Protein 2WP0 (pdb70)

Structure (mmCIF, N/CA/C/O backbone):
data_2WP0
#
_entry.id   2WP0
#
_cell.length_a   126.560
_cell.length_b   55.500
_cell.length_c   96.830
_cell.angle_alpha   90.00
_cell.angle_beta   97.55
_cell.angle_gamma   90.00
#
_symmetry.space_group_name_H-M   'C 1 2 1'
#
loop_
_entity.id
_entity.type
_entity.pdbx_description
1 polymer HOBA
2 polymer 'CHROMOSOMAL REPLICATION INITIATOR PROTEIN DNAA'
3 non-polymer 'CHLORIDE ION'
4 non-polymer GLYCEROL
5 non-polymer 'SODIUM ION'
6 non-polymer 'ACETATE ION'
7 water water
#
loop_
_atom_site.group_PDB
_atom_site.id
_atom_site.type_symbol
_atom_site.label_atom_id
_atom_site.label_alt_id
_atom_site.label_comp_id
_atom_site.label_asym_id
_atom_site.label_entity_id
_atom_site.label_seq_id
_atom_site.pdbx_PDB_ins_code
_atom_site.Cartn_x
_atom_site.Cartn_y
_atom_site.Cartn_z
_atom_site.occupancy
_atom_site.B_iso_or_equiv
_atom_site.auth_seq_id
_atom_site.auth_comp_id
_atom_site.auth_asym_id
_atom_site.auth_atom_id
_atom_site.pdbx_PDB_model_num
ATOM 1 N N . MET A 1 1 ? 29.171 -11.241 -26.735 1.00 111.45 1 MET A N 1
ATOM 2 C CA . MET A 1 1 ? 30.126 -11.316 -27.840 1.00 112.52 1 MET A CA 1
ATOM 3 C C . MET A 1 1 ? 31.423 -12.051 -27.491 1.00 111.82 1 MET A C 1
ATOM 4 O O . MET A 1 1 ? 32.443 -11.934 -28.181 1.00 160.33 1 MET A O 1
ATOM 9 N N . LYS A 1 2 ? 31.348 -12.785 -26.387 1.00 60.55 2 LYS A N 1
ATOM 10 C CA . LYS A 1 2 ? 32.291 -13.825 -26.014 1.00 59.34 2 LYS A CA 1
ATOM 11 C C . LYS A 1 2 ? 31.479 -15.097 -26.058 1.00 57.99 2 LYS A C 1
ATOM 12 O O . LYS A 1 2 ? 30.286 -15.068 -25.785 1.00 57.16 2 LYS A O 1
ATOM 18 N N . ASN A 1 3 ? 32.108 -16.213 -26.403 1.00 66.12 3 ASN A N 1
ATOM 19 C CA . ASN A 1 3 ? 31.378 -17.468 -26.526 1.00 65.22 3 ASN A CA 1
ATOM 20 C C . ASN A 1 3 ? 30.806 -17.906 -25.190 1.00 62.74 3 ASN A C 1
ATOM 21 O O . ASN A 1 3 ? 31.454 -17.800 -24.158 1.00 61.92 3 ASN A O 1
ATOM 26 N N . PHE A 1 4 ? 29.582 -18.402 -25.228 1.00 31.23 4 PHE A N 1
ATOM 27 C CA . PHE A 1 4 ? 28.892 -18.875 -24.044 1.00 29.31 4 PHE A CA 1
ATOM 28 C C . PHE A 1 4 ? 29.685 -19.971 -23.313 1.00 29.15 4 PHE A C 1
ATOM 29 O O . PHE A 1 4 ? 29.757 -19.984 -22.078 1.00 27.48 4 PHE A O 1
ATOM 37 N N . TYR A 1 5 ? 30.286 -20.885 -24.077 1.00 43.10 5 TYR A N 1
ATOM 38 C CA . TYR A 1 5 ? 30.951 -22.044 -23.495 1.00 43.87 5 TYR A CA 1
ATOM 39 C C . TYR A 1 5 ? 32.251 -21.697 -22.816 1.00 43.74 5 TYR A C 1
ATOM 40 O O . TYR A 1 5 ? 32.605 -22.271 -21.787 1.00 43.37 5 TYR A O 1
ATOM 49 N N . ASP A 1 6 ? 32.958 -20.740 -23.391 1.00 39.71 6 ASP A N 1
ATOM 50 C CA . ASP A 1 6 ? 34.099 -20.167 -22.719 1.00 39.55 6 ASP A CA 1
ATOM 51 C C . ASP A 1 6 ? 33.614 -19.283 -21.585 1.00 37.54 6 ASP A C 1
ATOM 52 O O . ASP A 1 6 ? 34.197 -19.283 -20.500 1.00 35.86 6 ASP A O 1
ATOM 57 N N . TRP A 1 7 ? 32.544 -18.529 -21.828 1.00 40.12 7 TRP A N 1
ATOM 58 C CA . TRP A 1 7 ? 31.988 -17.693 -20.768 1.00 38.08 7 TRP A CA 1
ATOM 59 C C . TRP A 1 7 ? 31.684 -18.520 -19.535 1.00 36.71 7 TRP A C 1
ATOM 60 O O . TRP A 1 7 ? 32.221 -18.257 -18.460 1.00 35.19 7 TRP A O 1
ATOM 71 N N . ILE A 1 8 ? 30.808 -19.510 -19.696 1.00 30.70 8 ILE A N 1
ATOM 72 C CA . ILE A 1 8 ? 30.348 -20.298 -18.568 1.00 29.66 8 ILE A CA 1
ATOM 73 C C . ILE A 1 8 ? 31.516 -20.878 -17.787 1.00 29.90 8 ILE A C 1
ATOM 74 O O . ILE A 1 8 ? 31.493 -20.860 -16.559 1.00 28.35 8 ILE A O 1
ATOM 79 N N . LYS A 1 9 ? 32.546 -21.355 -18.492 1.00 34.82 9 LYS A N 1
ATOM 80 C CA . LYS A 1 9 ? 33.786 -21.807 -17.849 1.00 34.80 9 LYS A CA 1
ATOM 81 C C . LYS A 1 9 ? 34.431 -20.772 -16.922 1.00 35.55 9 LYS A C 1
ATOM 82 O O . LYS A 1 9 ? 34.583 -21.018 -15.725 1.00 34.22 9 LYS A O 1
ATOM 88 N N . GLU A 1 10 ? 34.809 -19.618 -17.457 1.00 56.34 10 GLU A N 1
ATOM 89 C CA . GLU A 1 10 ? 35.355 -18.574 -16.599 1.00 55.21 10 GLU A CA 1
ATOM 90 C C . GLU A 1 10 ? 34.438 -18.366 -15.412 1.00 53.45 10 GLU A C 1
ATOM 91 O O . GLU A 1 10 ? 34.873 -18.421 -14.264 1.00 52.39 10 GLU A O 1
ATOM 97 N N . PHE A 1 11 ? 33.160 -18.131 -15.704 1.00 32.08 11 PHE A N 1
ATOM 98 C CA . PHE A 1 11 ? 32.183 -17.817 -14.670 1.00 30.48 11 PHE A CA 1
ATOM 99 C C . PHE A 1 11 ? 32.166 -18.846 -13.560 1.00 31.21 11 PHE A C 1
ATOM 100 O O . PHE A 1 11 ? 32.156 -18.504 -12.382 1.00 30.01 11 PHE A O 1
ATOM 108 N N . ILE A 1 12 ? 32.175 -20.114 -13.937 1.00 29.76 12 ILE A N 1
ATOM 109 C CA . ILE A 1 12 ? 32.140 -21.176 -12.943 1.00 29.47 12 ILE A CA 1
ATOM 110 C C . ILE A 1 12 ? 33.294 -21.082 -11.945 1.00 28.68 12 ILE A C 1
ATOM 111 O O . ILE A 1 12 ? 33.086 -21.307 -10.753 1.00 27.74 12 ILE A O 1
ATOM 116 N N . ARG A 1 13 ? 34.492 -20.726 -12.426 1.00 44.65 13 ARG A N 1
ATOM 117 C CA . ARG A 1 13 ? 35.678 -20.626 -11.565 1.00 44.07 13 ARG A CA 1
ATOM 118 C C . ARG A 1 13 ? 35.663 -19.452 -10.579 1.00 42.40 13 ARG A C 1
ATOM 119 O O . ARG A 1 13 ? 35.971 -19.625 -9.398 1.00 41.69 13 ARG A O 1
ATOM 127 N N . ASP A 1 14 ? 35.318 -18.261 -11.063 1.00 68.44 14 ASP A N 1
ATOM 128 C CA . ASP A 1 14 ? 35.239 -17.091 -10.195 1.00 67.51 14 ASP A CA 1
ATOM 129 C C . ASP A 1 14 ? 34.239 -17.397 -9.113 1.00 66.11 14 ASP A C 1
ATOM 130 O O . ASP A 1 14 ? 34.456 -17.082 -7.945 1.00 65.55 14 ASP A O 1
ATOM 135 N N . GLN A 1 15 ? 33.128 -18.010 -9.523 1.00 32.70 15 GLN A N 1
ATOM 136 C CA . GLN A 1 15 ? 32.014 -18.287 -8.625 1.00 31.26 15 GLN A CA 1
ATOM 137 C C . GLN A 1 15 ? 32.483 -19.084 -7.418 1.00 32.74 15 GLN A C 1
ATOM 138 O O . GLN A 1 15 ? 32.295 -18.669 -6.267 1.00 31.93 15 GLN A O 1
ATOM 144 N N . GLY A 1 16 ? 33.115 -20.222 -7.713 1.00 28.92 16 GLY A N 1
ATOM 145 C CA . GLY A 1 16 ? 33.595 -21.152 -6.709 1.00 28.71 16 GLY A CA 1
ATOM 146 C C . GLY A 1 16 ? 34.686 -20.536 -5.867 1.00 29.73 16 GLY A C 1
ATOM 147 O O . GLY A 1 16 ? 34.712 -20.695 -4.640 1.00 30.09 16 GLY A O 1
ATOM 148 N N . GLU A 1 17 ? 35.591 -19.822 -6.531 1.00 36.09 17 GLU A N 1
ATOM 149 C CA . GLU A 1 17 ? 36.658 -19.127 -5.847 1.00 35.74 17 GLU A CA 1
ATOM 150 C C . GLU A 1 17 ? 36.161 -18.108 -4.874 1.00 34.82 17 GLU A C 1
ATOM 151 O O . GLU A 1 17 ? 36.549 -18.132 -3.713 1.00 34.88 17 GLU A O 1
ATOM 157 N N . PHE A 1 18 ? 35.310 -17.202 -5.360 1.00 33.37 18 PHE A N 1
ATOM 158 C CA . PHE A 1 18 ? 34.704 -16.166 -4.532 1.00 31.69 18 PHE A CA 1
ATOM 159 C C . PHE A 1 18 ? 34.084 -16.782 -3.301 1.00 30.74 18 PHE A C 1
ATOM 160 O O . PHE A 1 18 ? 34.186 -16.247 -2.202 1.00 31.11 18 PHE A O 1
ATOM 168 N N . ILE A 1 19 ? 33.455 -17.928 -3.490 1.00 26.58 19 ILE A N 1
ATOM 169 C CA . ILE A 1 19 ? 32.866 -18.663 -2.379 1.00 25.75 19 ILE A CA 1
ATOM 170 C C . ILE A 1 19 ? 33.909 -19.108 -1.342 1.00 25.79 19 ILE A C 1
ATOM 171 O O . ILE A 1 19 ? 33.749 -18.871 -0.138 1.00 25.72 19 ILE A O 1
ATOM 176 N N . ALA A 1 20 ? 34.963 -19.767 -1.821 1.00 29.17 20 ALA A N 1
ATOM 177 C CA . ALA A 1 20 ? 36.043 -20.211 -0.959 1.00 29.38 20 ALA A CA 1
ATOM 178 C C . ALA A 1 20 ? 36.622 -18.992 -0.259 1.00 29.41 20 ALA A C 1
ATOM 179 O O . ALA A 1 20 ? 36.872 -18.985 0.953 1.00 29.55 20 ALA A O 1
ATOM 181 N N . GLN A 1 21 ? 36.822 -17.950 -1.049 1.00 24.94 21 GLN A N 1
ATOM 182 C CA . GLN A 1 21 ? 37.423 -16.743 -0.559 1.00 25.52 21 GLN A CA 1
ATOM 183 C C . GLN A 1 21 ? 36.679 -16.211 0.654 1.00 25.80 21 GLN A C 1
ATOM 184 O O . GLN A 1 21 ? 37.294 -15.799 1.640 1.00 26.33 21 GLN A O 1
ATOM 190 N N . GLN A 1 22 ? 35.350 -16.243 0.594 1.00 31.10 22 GLN A N 1
ATOM 191 C CA . GLN A 1 22 ? 34.529 -15.676 1.662 1.00 31.82 22 GLN A CA 1
ATOM 192 C C . GLN A 1 22 ? 34.184 -16.672 2.757 1.00 31.45 22 GLN A C 1
ATOM 193 O O . GLN A 1 22 ? 33.574 -16.320 3.763 1.00 31.85 22 GLN A O 1
ATOM 199 N N . SER A 1 23 ? 34.590 -17.915 2.555 1.00 34.67 23 SER A N 1
ATOM 200 C CA . SER A 1 23 ? 34.218 -18.993 3.449 1.00 34.77 23 SER A CA 1
ATOM 201 C C . SER A 1 23 ? 34.348 -18.643 4.928 1.00 35.66 23 SER A C 1
ATOM 202 O O . SER A 1 23 ? 33.579 -19.134 5.746 1.00 35.83 23 SER A O 1
ATOM 205 N N . GLY A 1 24 ? 35.308 -17.798 5.273 1.00 22.55 24 GLY A N 1
ATOM 206 C CA . GLY A 1 24 ? 35.651 -17.580 6.668 1.00 24.86 24 GLY A CA 1
ATOM 207 C C . GLY A 1 24 ? 34.785 -16.531 7.314 1.00 23.89 24 GLY A C 1
ATOM 208 O O . GLY A 1 24 ? 34.768 -16.362 8.538 1.00 24.94 24 GLY A O 1
ATOM 209 N N . TRP A 1 25 ? 34.046 -15.829 6.469 1.00 28.71 25 TRP A N 1
ATOM 210 C CA . TRP A 1 25 ? 33.324 -14.642 6.879 1.00 30.50 25 TRP A CA 1
ATOM 211 C C . TRP A 1 25 ? 32.811 -14.727 8.314 1.00 32.17 25 TRP A C 1
ATOM 212 O O . TRP A 1 25 ? 33.034 -13.825 9.121 1.00 34.35 25 TRP A O 1
ATOM 223 N N . LEU A 1 26 ? 32.120 -15.817 8.629 1.00 31.40 26 LEU A N 1
ATOM 224 C CA . LEU A 1 26 ? 31.401 -15.914 9.892 1.00 31.40 26 LEU A CA 1
ATOM 225 C C . LEU A 1 26 ? 32.326 -15.962 11.095 1.00 33.81 26 LEU A C 1
ATOM 226 O O . LEU A 1 26 ? 32.067 -15.331 12.124 1.00 35.62 26 LEU A O 1
ATOM 231 N N . GLU A 1 27 ? 33.398 -16.728 10.962 1.00 73.76 27 GLU A N 1
ATOM 232 C CA . GLU A 1 27 ? 34.380 -16.834 12.020 1.00 76.13 27 GLU A CA 1
ATOM 233 C C . GLU A 1 27 ? 35.135 -15.541 12.063 1.00 78.68 27 GLU A C 1
ATOM 234 O O . GLU A 1 27 ? 35.574 -15.096 13.119 1.00 80.85 27 GLU A O 1
ATOM 240 N N . LEU A 1 28 ? 35.280 -14.935 10.894 1.00 64.85 28 LEU A N 1
ATOM 241 C CA . LEU A 1 28 ? 35.979 -13.667 10.797 1.00 68.10 28 LEU A CA 1
ATOM 242 C C . LEU A 1 28 ? 35.014 -12.530 11.142 1.00 70.45 28 LEU A C 1
ATOM 243 O O . LEU A 1 28 ? 34.896 -11.546 10.403 1.00 71.79 28 LEU A O 1
ATOM 248 N N . GLU A 1 29 ? 34.319 -12.675 12.266 1.00 63.67 29 GLU A N 1
ATOM 249 C CA . GLU A 1 29 ? 33.484 -11.595 12.769 1.00 66.28 29 GLU A CA 1
ATOM 250 C C . GLU A 1 29 ? 32.692 -12.015 13.989 1.00 67.77 29 GLU A C 1
ATOM 251 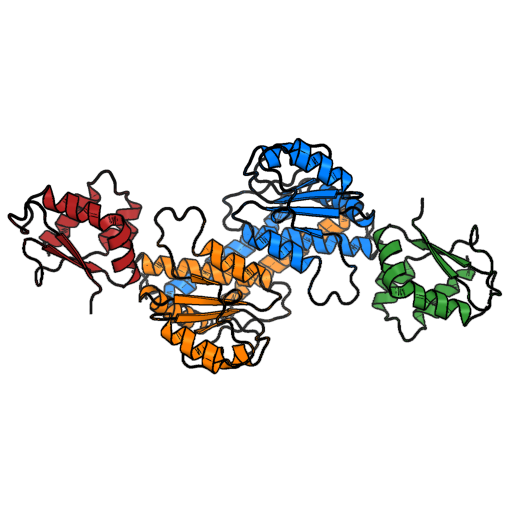O O . GLU A 1 29 ? 31.989 -11.197 14.587 1.00 68.09 29 GLU A O 1
ATOM 257 N N . ARG A 1 30 ? 32.816 -13.295 14.343 1.00 128.72 30 ARG A N 1
ATOM 258 C CA . ARG A 1 30 ? 32.090 -13.902 15.467 1.00 128.56 30 ARG A CA 1
ATOM 259 C C . ARG A 1 30 ? 31.551 -12.907 16.504 1.00 129.57 30 ARG A C 1
ATOM 260 O O . ARG A 1 30 ? 32.076 -12.810 17.621 1.00 130.51 30 ARG A O 1
ATOM 268 N N . SER A 1 31 ? 30.509 -12.170 16.114 1.00 87.09 31 SER A N 1
ATOM 269 C CA . SER A 1 31 ? 29.853 -11.212 16.989 1.00 88.81 31 SER A CA 1
ATOM 270 C C . SER A 1 31 ? 29.181 -11.959 18.127 1.00 87.58 31 SER A C 1
ATOM 271 O O . SER A 1 31 ? 29.522 -13.110 18.400 1.00 85.96 31 SER A O 1
ATOM 274 N N . SER A 1 32 ? 28.208 -11.322 18.776 1.00 66.65 32 SER A N 1
ATOM 275 C CA . SER A 1 32 ? 27.480 -11.983 19.856 1.00 65.06 32 SER A CA 1
ATOM 276 C C . SER A 1 32 ? 26.538 -13.047 19.302 1.00 61.36 32 SER A C 1
ATOM 277 O O . SER A 1 32 ? 25.598 -13.478 19.979 1.00 60.67 32 SER A O 1
ATOM 280 N N . TYR A 1 33 ? 26.799 -13.485 18.075 1.00 61.85 33 TYR A N 1
ATOM 281 C CA . TYR A 1 33 ? 25.936 -14.470 17.460 1.00 58.60 33 TYR A CA 1
ATOM 282 C C . TYR A 1 33 ? 25.802 -15.685 18.366 1.00 57.33 33 TYR A C 1
ATOM 283 O O . TYR A 1 33 ? 24.767 -16.344 18.355 1.00 55.85 33 TYR A O 1
ATOM 292 N N . ALA A 1 34 ? 26.821 -15.967 19.175 1.00 37.57 34 ALA A N 1
ATOM 293 C CA . ALA A 1 34 ? 26.815 -17.206 19.951 1.00 36.30 34 ALA A CA 1
ATOM 294 C C . ALA A 1 34 ? 25.788 -17.165 21.071 1.00 36.35 34 ALA A C 1
ATOM 295 O O . ALA A 1 34 ? 25.062 -18.153 21.310 1.00 34.67 34 ALA A O 1
ATOM 297 N N . LYS A 1 35 ? 25.729 -16.022 21.751 1.00 45.20 35 LYS A N 1
ATOM 298 C CA . LYS A 1 35 ? 24.838 -15.863 22.890 1.00 44.85 35 LYS A CA 1
ATOM 299 C C . LYS A 1 35 ? 23.370 -15.872 22.468 1.00 42.16 35 LYS A C 1
ATOM 300 O O . LYS A 1 35 ? 22.517 -16.383 23.189 1.00 40.70 35 LYS A O 1
ATOM 306 N N . LEU A 1 36 ? 23.081 -15.308 21.297 1.00 62.04 36 LEU A N 1
ATOM 307 C CA . LEU A 1 36 ? 21.725 -15.337 20.756 1.00 58.42 36 LEU A CA 1
ATOM 308 C C . LEU A 1 36 ? 21.264 -16.768 20.602 1.00 55.81 36 LEU A C 1
ATOM 309 O O . LEU A 1 36 ? 20.192 -17.148 21.063 1.00 54.40 36 LEU A O 1
ATOM 314 N N . ILE A 1 37 ? 22.084 -17.548 19.913 1.00 34.80 37 ILE A N 1
ATOM 315 C CA . ILE A 1 37 ? 21.867 -18.977 19.752 1.00 32.57 37 ILE A CA 1
ATOM 316 C C . ILE A 1 37 ? 21.714 -19.632 21.115 1.00 32.69 37 ILE A C 1
ATOM 317 O O . ILE A 1 37 ? 20.767 -20.369 21.356 1.00 30.82 37 ILE A O 1
ATOM 322 N N . ALA A 1 38 ? 22.648 -19.349 22.008 1.00 39.58 38 ALA A N 1
ATOM 323 C CA . ALA A 1 38 ? 22.528 -19.818 23.371 1.00 40.00 38 ALA A CA 1
ATOM 324 C C . ALA A 1 38 ? 21.122 -19.559 23.901 1.00 38.23 38 ALA A C 1
ATOM 325 O O . ALA A 1 38 ? 20.388 -20.495 24.219 1.00 36.96 38 ALA A O 1
ATOM 327 N N . GLN A 1 39 ? 20.740 -18.292 23.997 1.00 51.48 39 GLN A N 1
ATOM 328 C CA . GLN A 1 39 ? 19.440 -17.948 24.565 1.00 50.35 39 GLN A CA 1
ATOM 329 C C . GLN A 1 39 ? 18.281 -18.588 23.815 1.00 47.34 39 GLN A C 1
ATOM 330 O O . GLN A 1 39 ? 17.393 -19.154 24.426 1.00 46.40 39 GLN A O 1
ATOM 336 N N . THR A 1 40 ? 18.290 -18.487 22.494 1.00 33.07 40 THR A N 1
ATOM 337 C CA . THR A 1 40 ? 17.266 -19.123 21.676 1.00 30.55 40 THR A CA 1
ATOM 338 C C . THR A 1 40 ? 17.194 -20.615 21.975 1.00 30.46 40 THR A C 1
ATOM 339 O O . THR A 1 40 ? 16.113 -21.214 22.090 1.00 29.29 40 THR A O 1
ATOM 343 N N . ILE A 1 41 ? 18.359 -21.235 22.066 1.00 38.11 41 ILE A N 1
ATOM 344 C CA . ILE A 1 41 ? 18.392 -22.648 22.366 1.00 37.99 41 ILE A CA 1
ATOM 345 C C . ILE A 1 41 ? 17.731 -22.886 23.729 1.00 38.43 41 ILE A C 1
ATOM 346 O O . ILE A 1 41 ? 16.783 -23.678 23.830 1.00 37.32 41 ILE A O 1
ATOM 351 N N . SER A 1 42 ? 18.212 -22.189 24.761 1.00 36.45 42 SER A N 1
ATOM 352 C CA . SER A 1 42 ? 17.584 -22.283 26.075 1.00 36.90 42 SER A CA 1
ATOM 353 C C . SER A 1 42 ? 16.081 -22.116 25.961 1.00 35.14 42 SER A C 1
ATOM 354 O O . SER A 1 42 ? 15.326 -22.890 26.539 1.00 34.78 42 SER A O 1
ATOM 357 N N . HIS A 1 43 ? 15.659 -21.093 25.219 1.00 36.14 43 HIS A N 1
ATOM 358 C CA . HIS A 1 43 ? 14.254 -20.811 24.999 1.00 35.70 43 HIS A CA 1
ATOM 359 C C . HIS A 1 43 ? 13.557 -22.067 24.560 1.00 34.67 43 HIS A C 1
ATOM 360 O O . HIS A 1 43 ? 12.677 -22.560 25.239 1.00 34.53 43 HIS A O 1
ATOM 367 N N . VAL A 1 44 ? 13.955 -22.572 23.403 1.00 38.03 44 VAL A N 1
ATOM 368 C CA . VAL A 1 44 ? 13.407 -23.803 22.842 1.00 37.44 44 VAL A CA 1
ATOM 369 C C . VAL A 1 44 ? 13.446 -25.030 23.768 1.00 38.42 44 VAL A C 1
ATOM 370 O O . VAL A 1 44 ? 12.460 -25.761 23.861 1.00 38.02 44 VAL A O 1
ATOM 374 N N . LEU A 1 45 ? 14.582 -25.271 24.427 1.00 41.34 45 LEU A N 1
ATOM 375 C CA . LEU A 1 45 ? 14.722 -26.416 25.333 1.00 42.65 45 LEU A CA 1
ATOM 376 C C . LEU A 1 45 ? 13.835 -26.264 26.564 1.00 42.77 45 LEU A C 1
ATOM 377 O O . LEU A 1 45 ? 13.600 -27.220 27.293 1.00 43.86 45 LEU A O 1
ATOM 382 N N . ASN A 1 46 ? 13.337 -25.059 26.793 1.00 47.87 46 ASN A N 1
ATOM 383 C CA . ASN A 1 46 ? 12.428 -24.827 27.906 1.00 48.01 46 ASN A CA 1
ATOM 384 C C . ASN A 1 46 ? 10.979 -24.996 27.484 1.00 46.48 46 ASN A C 1
ATOM 385 O O . ASN A 1 46 ? 10.065 -24.772 28.271 1.00 46.50 46 ASN A O 1
ATOM 390 N N . GLY A 1 47 ? 10.788 -25.381 26.228 1.00 44.12 47 GLY A N 1
ATOM 391 C CA . GLY A 1 47 ? 9.475 -25.668 25.701 1.00 42.88 47 GLY A CA 1
ATOM 392 C C . GLY A 1 47 ? 8.862 -24.533 24.909 1.00 41.69 47 GLY A C 1
ATOM 393 O O . GLY A 1 47 ? 7.839 -24.727 24.240 1.00 40.82 47 GLY A O 1
ATOM 394 N N . GLY A 1 48 ? 9.467 -23.349 24.991 1.00 26.56 48 GLY A N 1
ATOM 395 C CA . GLY A 1 48 ? 8.979 -22.194 24.251 1.00 25.25 48 GLY A CA 1
ATOM 396 C C . GLY A 1 48 ? 8.783 -22.494 22.773 1.00 25.82 48 GLY A C 1
ATOM 397 O O . GLY A 1 48 ? 9.203 -23.548 22.285 1.00 25.04 48 GLY A O 1
ATOM 398 N N . SER A 1 49 ? 8.136 -21.586 22.052 1.00 31.74 49 SER A N 1
ATOM 399 C CA . SER A 1 49 ? 7.837 -21.812 20.636 1.00 29.93 49 SER A CA 1
ATOM 400 C C . SER A 1 49 ? 8.519 -20.775 19.745 1.00 28.85 49 SER A C 1
ATOM 401 O O . SER A 1 49 ? 8.975 -19.730 20.214 1.00 29.44 49 SER A O 1
ATOM 404 N N . LEU A 1 50 ? 8.574 -21.066 18.452 1.00 28.77 50 LEU A N 1
ATOM 405 C CA . LEU A 1 50 ? 9.304 -20.221 17.518 1.00 28.04 50 LEU A CA 1
ATOM 406 C C . LEU A 1 50 ? 8.408 -19.783 16.377 1.00 27.53 50 LEU A C 1
ATOM 407 O O . LEU A 1 50 ? 8.097 -20.581 15.473 1.00 27.39 50 LEU A O 1
ATOM 412 N N . LEU A 1 51 ? 7.999 -18.512 16.435 1.00 24.52 51 LEU A N 1
ATOM 413 C CA . LEU A 1 51 ? 7.120 -17.917 15.437 1.00 24.68 51 LEU A CA 1
ATOM 414 C C . LEU A 1 51 ? 8.007 -17.279 14.393 1.00 25.53 51 LEU A C 1
ATOM 415 O O . LEU A 1 51 ? 8.598 -16.227 14.634 1.00 25.41 51 LEU A O 1
ATOM 420 N N . VAL A 1 52 ? 8.105 -17.933 13.239 1.00 26.94 52 VAL A N 1
ATOM 421 C CA . VAL A 1 52 ? 9.028 -17.528 12.190 1.00 26.58 52 VAL A CA 1
ATOM 422 C C . VAL A 1 52 ? 8.393 -16.608 11.146 1.00 27.60 52 VAL A C 1
ATOM 423 O O . VAL A 1 52 ? 7.351 -16.921 10.562 1.00 28.96 52 VAL A O 1
ATOM 427 N N . SER A 1 53 ? 9.026 -15.470 10.914 1.00 24.15 53 SER A N 1
ATOM 428 C CA . SER A 1 53 ? 8.576 -14.582 9.858 1.00 25.27 53 SER A CA 1
ATOM 429 C C . SER A 1 53 ? 9.765 -14.185 8.966 1.00 25.06 53 SER A C 1
ATOM 430 O O . SER A 1 53 ? 10.926 -14.313 9.369 1.00 24.72 53 SER A O 1
ATOM 433 N N . ALA A 1 54 ? 9.470 -13.700 7.761 1.00 30.47 54 ALA A N 1
ATOM 434 C CA . ALA A 1 54 ? 10.507 -13.326 6.790 1.00 30.53 54 ALA A CA 1
ATOM 435 C C . ALA A 1 54 ? 10.052 -12.223 5.818 1.00 32.14 54 ALA A C 1
ATOM 436 O O . ALA A 1 54 ? 8.884 -12.150 5.435 1.00 34.07 54 ALA A O 1
ATOM 438 N N . ASP A 1 55 ? 10.976 -11.369 5.409 1.00 23.43 55 ASP A N 1
ATOM 439 C CA . ASP A 1 55 ? 10.616 -10.386 4.419 1.00 22.62 55 ASP A CA 1
ATOM 440 C C . ASP A 1 55 ? 10.268 -11.096 3.112 1.00 24.73 55 ASP A C 1
ATOM 441 O O . ASP A 1 55 ? 10.633 -12.246 2.905 1.00 24.19 55 ASP A O 1
ATOM 446 N N . SER A 1 56 ? 9.551 -10.399 2.242 1.00 33.80 56 SER A N 1
ATOM 447 C CA . SER A 1 56 ? 9.023 -10.995 1.019 1.00 37.05 56 SER A CA 1
ATOM 448 C C . SER A 1 56 ? 10.084 -11.491 0.022 1.00 37.30 56 SER A C 1
ATOM 449 O O . SER A 1 56 ? 9.746 -12.096 -1.000 1.00 39.41 56 SER A O 1
ATOM 452 N N . SER A 1 57 ? 11.360 -11.242 0.313 1.00 26.13 57 SER A N 1
ATOM 453 C CA . SER A 1 57 ? 12.438 -11.736 -0.549 1.00 26.31 57 SER A CA 1
ATOM 454 C C . SER A 1 57 ? 12.970 -13.049 -0.010 1.00 24.42 57 SER A C 1
ATOM 455 O O . SER A 1 57 ? 13.618 -13.810 -0.713 1.00 24.84 57 SER A O 1
ATOM 458 N N . ARG A 1 58 ? 12.633 -13.323 1.238 1.00 30.43 58 ARG A N 1
ATOM 459 C CA . ARG A 1 58 ? 13.093 -14.508 1.922 1.00 28.92 58 ARG A CA 1
ATOM 460 C C . ARG A 1 58 ? 11.959 -15.494 2.312 1.00 29.36 58 ARG A C 1
ATOM 461 O O . ARG A 1 58 ? 11.964 -16.021 3.417 1.00 27.54 58 ARG A O 1
ATOM 469 N N . HIS A 1 59 ? 10.989 -15.751 1.433 1.00 39.94 59 HIS A N 1
ATOM 470 C CA . HIS A 1 59 ? 9.961 -16.754 1.774 1.00 40.42 59 HIS A CA 1
ATOM 471 C C . HIS A 1 59 ? 10.581 -18.131 1.739 1.00 39.66 59 HIS A C 1
ATOM 472 O O . HIS A 1 59 ? 10.353 -18.976 2.622 1.00 38.66 59 HIS A O 1
ATOM 479 N N . TRP A 1 60 ? 11.357 -18.328 0.680 1.00 36.69 60 TRP A N 1
ATOM 480 C CA . TRP A 1 60 ? 12.129 -19.531 0.461 1.00 36.08 60 TRP A CA 1
ATOM 481 C C . TRP A 1 60 ? 12.931 -19.947 1.700 1.00 33.86 60 TRP A C 1
ATOM 482 O O . TRP A 1 60 ? 13.148 -21.136 1.948 1.00 33.35 60 TRP A O 1
ATOM 493 N N . PHE A 1 61 ? 13.359 -18.965 2.486 1.00 22.54 61 PHE A N 1
ATOM 494 C CA . PHE A 1 61 ? 14.142 -19.238 3.691 1.00 20.59 61 PHE A CA 1
ATOM 495 C C . PHE A 1 61 ? 13.282 -19.584 4.912 1.00 19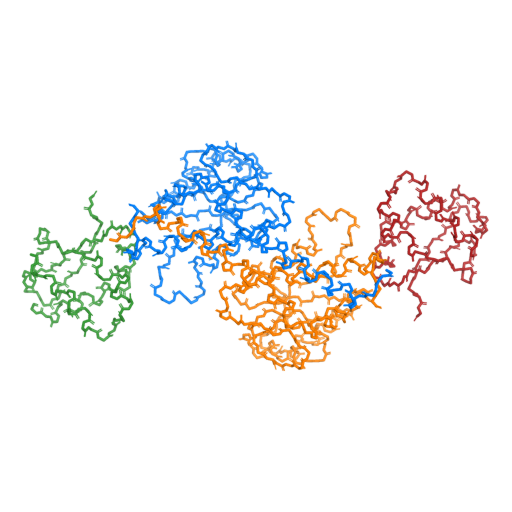.91 61 PHE A C 1
ATOM 496 O O . PHE A 1 61 ? 13.634 -20.434 5.725 1.00 19.26 61 PHE A O 1
ATOM 504 N N . LEU A 1 62 ? 12.145 -18.917 5.037 1.00 32.47 62 LEU A N 1
ATOM 505 C CA . LEU A 1 62 ? 11.129 -19.329 5.992 1.00 32.51 62 LEU A CA 1
ATOM 506 C C . LEU A 1 62 ? 10.757 -20.797 5.715 1.00 33.26 62 LEU A C 1
ATOM 507 O O . LEU A 1 62 ? 10.781 -21.638 6.614 1.00 32.12 62 LEU A O 1
ATOM 512 N N . ASN A 1 63 ? 10.434 -21.098 4.458 1.00 33.02 63 ASN A N 1
ATOM 513 C CA . ASN A 1 63 ? 10.153 -22.470 4.036 1.00 34.09 63 ASN A CA 1
ATOM 514 C C . ASN A 1 63 ? 11.255 -23.420 4.477 1.00 32.09 63 ASN A C 1
ATOM 515 O O . ASN A 1 63 ? 10.984 -24.434 5.141 1.00 31.70 63 ASN A O 1
ATOM 520 N N . TYR A 1 64 ? 12.490 -23.067 4.117 1.00 25.32 64 TYR A N 1
ATOM 521 C CA . TYR A 1 64 ? 13.689 -23.804 4.511 1.00 24.00 64 TYR A CA 1
ATOM 522 C C . TYR A 1 64 ? 13.779 -24.033 6.013 1.00 22.62 64 TYR A C 1
ATOM 523 O O . TYR A 1 64 ? 14.142 -25.120 6.483 1.00 22.16 64 TYR A O 1
ATOM 532 N N . ILE A 1 65 ? 13.477 -22.996 6.777 1.00 22.46 65 ILE A N 1
ATOM 533 C CA . ILE A 1 65 ? 13.559 -23.133 8.215 1.00 21.50 65 ILE A CA 1
ATOM 534 C C . ILE A 1 65 ? 12.546 -24.179 8.645 1.00 21.48 65 ILE A C 1
ATOM 535 O O . ILE A 1 65 ? 12.878 -25.130 9.342 1.00 21.10 65 ILE A O 1
ATOM 540 N N . LEU A 1 66 ? 11.317 -24.031 8.177 1.00 29.93 66 LEU A N 1
ATOM 541 C CA . LEU A 1 66 ? 10.237 -24.899 8.612 1.00 30.53 66 LEU A CA 1
ATOM 542 C C . LEU A 1 66 ? 10.472 -26.389 8.296 1.00 30.80 66 LEU A C 1
ATOM 543 O O . LEU A 1 66 ? 10.220 -27.270 9.130 1.00 30.55 66 LEU A O 1
ATOM 548 N N . SER A 1 67 ? 10.951 -26.675 7.092 1.00 27.84 67 SER A N 1
ATOM 549 C CA . SER A 1 67 ? 11.135 -28.059 6.689 1.00 28.15 67 SER A CA 1
ATOM 550 C C . SER A 1 67 ? 12.437 -28.651 7.222 1.00 27.05 67 SER A C 1
ATOM 551 O O . SER A 1 67 ? 12.577 -29.861 7.309 1.00 27.31 67 SER A O 1
ATOM 554 N N . ASN A 1 68 ? 13.406 -27.821 7.585 1.00 35.73 68 ASN A N 1
ATOM 555 C CA . ASN A 1 68 ? 14.645 -28.375 8.130 1.00 35.59 68 ASN A CA 1
ATOM 556 C C . ASN A 1 68 ? 14.600 -28.637 9.632 1.00 35.15 68 ASN A C 1
ATOM 557 O O . ASN A 1 68 ? 15.219 -29.594 10.112 1.00 35.84 68 ASN A O 1
ATOM 562 N N . LEU A 1 69 ? 13.863 -27.806 10.369 1.00 38.71 69 LEU A N 1
ATOM 563 C CA . LEU A 1 69 ? 13.630 -28.066 11.783 1.00 38.61 69 LEU A CA 1
ATOM 564 C C . LEU A 1 69 ? 12.719 -29.283 11.966 1.00 38.59 69 LEU A C 1
ATOM 565 O O . LEU A 1 69 ? 12.969 -30.116 12.834 1.00 39.25 69 LEU A O 1
ATOM 570 N N . ASN A 1 70 ? 11.667 -29.390 11.151 1.00 22.43 70 ASN A N 1
ATOM 571 C CA . ASN A 1 70 ? 10.756 -30.535 11.207 1.00 22.37 70 ASN A CA 1
ATOM 572 C C . ASN A 1 70 ? 10.627 -31.199 9.826 1.00 23.11 70 ASN A C 1
ATOM 573 O O . ASN A 1 70 ? 9.674 -30.946 9.080 1.00 24.16 70 ASN A O 1
ATOM 578 N N . PRO A 1 71 ? 11.601 -32.049 9.474 1.00 21.16 71 PRO A N 1
ATOM 579 C CA . PRO A 1 71 ? 11.689 -32.725 8.180 1.00 24.89 71 PRO A CA 1
ATOM 580 C C . PRO A 1 71 ? 10.583 -33.776 8.014 1.00 22.59 71 PRO A C 1
ATOM 581 O O . PRO A 1 71 ? 10.022 -34.244 9.020 1.00 22.37 71 PRO A O 1
ATOM 585 N N . LYS A 1 72 ? 10.260 -34.133 6.768 1.00 39.03 72 LYS A N 1
ATOM 586 C CA . LYS A 1 72 ? 9.150 -35.051 6.554 1.00 41.04 72 LYS A CA 1
ATOM 587 C C . LYS A 1 72 ? 9.325 -36.298 7.410 1.00 40.40 72 LYS A C 1
ATOM 588 O O . LYS A 1 72 ? 8.426 -36.673 8.153 1.00 40.97 72 LYS A O 1
ATOM 594 N N . ASP A 1 73 ? 10.499 -36.918 7.309 1.00 68.49 73 ASP A N 1
ATOM 595 C CA . ASP A 1 73 ? 10.836 -38.082 8.122 1.00 67.91 73 ASP A CA 1
ATOM 596 C C . ASP A 1 73 ? 11.598 -37.620 9.358 1.00 66.31 73 ASP A C 1
ATOM 597 O O . ASP A 1 73 ? 12.816 -37.471 9.330 1.00 66.05 73 ASP A O 1
ATOM 602 N N . LEU A 1 74 ? 10.870 -37.373 10.438 1.00 35.70 74 LEU A N 1
ATOM 603 C CA . LEU A 1 74 ? 11.489 -36.964 11.692 1.00 34.76 74 LEU A CA 1
ATOM 604 C C . LEU A 1 74 ? 12.541 -37.938 12.220 1.00 35.16 74 LEU A C 1
ATOM 605 O O . LEU A 1 74 ? 13.424 -37.528 12.974 1.00 35.39 74 LEU A O 1
ATOM 610 N N . LYS A 1 75 ? 12.436 -39.217 11.857 1.00 33.84 75 LYS A N 1
ATOM 611 C CA . LYS A 1 75 ? 13.262 -40.257 12.478 1.00 34.68 75 LYS A CA 1
ATOM 612 C C . LYS A 1 75 ? 13.048 -40.270 13.995 1.00 34.94 75 LYS A C 1
ATOM 613 O O . LYS A 1 75 ? 11.946 -40.563 14.440 1.00 34.84 75 LYS A O 1
ATOM 619 N N . GLU A 1 76 ? 14.067 -39.955 14.790 1.00 45.17 76 GLU A N 1
ATOM 620 C CA . GLU A 1 76 ? 13.880 -39.997 16.238 1.00 46.18 76 GLU A CA 1
ATOM 621 C C . GLU A 1 76 ? 13.960 -38.631 16.869 1.00 45.84 76 GLU A C 1
ATOM 622 O O . GLU A 1 76 ? 13.916 -38.515 18.092 1.00 47.11 76 GLU A O 1
ATOM 628 N N . ARG A 1 77 ? 14.079 -37.610 16.019 1.00 37.40 77 ARG A N 1
ATOM 629 C CA . ARG A 1 77 ? 14.041 -36.204 16.425 1.00 36.86 77 ARG A CA 1
ATOM 630 C C . ARG A 1 77 ? 12.763 -35.820 17.162 1.00 36.19 77 ARG A C 1
ATOM 631 O O . ARG A 1 77 ? 11.728 -36.464 17.014 1.00 35.80 77 ARG A O 1
ATOM 639 N N . PRO A 1 78 ? 12.828 -34.734 17.939 1.00 24.97 78 PRO A N 1
ATOM 640 C CA . PRO A 1 78 ? 11.611 -34.176 18.529 1.00 24.29 78 PRO A CA 1
ATOM 641 C C . PRO A 1 78 ? 10.724 -33.656 17.420 1.00 22.49 78 PRO A C 1
ATOM 642 O O . PRO A 1 78 ? 11.189 -33.475 16.298 1.00 21.57 78 PRO A O 1
ATOM 646 N N . LEU A 1 79 ? 9.461 -33.403 17.726 1.00 24.92 79 LEU A N 1
ATOM 647 C CA . LEU A 1 79 ? 8.689 -32.489 16.899 1.00 24.05 79 LEU A CA 1
ATOM 648 C C . LEU A 1 79 ? 8.917 -31.107 17.501 1.00 23.99 79 LEU A C 1
ATOM 649 O O . LEU A 1 79 ? 8.545 -30.848 18.638 1.00 24.91 79 LEU A O 1
ATOM 654 N N . LEU A 1 80 ? 9.599 -30.240 16.769 1.00 20.59 80 LEU A N 1
ATOM 655 C CA . LEU A 1 80 ? 9.994 -28.952 17.348 1.00 20.81 80 LEU A CA 1
ATOM 656 C C . LEU A 1 80 ? 8.882 -27.916 17.215 1.00 20.63 80 LEU A C 1
ATOM 657 O O . LEU A 1 80 ? 8.213 -27.856 16.190 1.00 20.52 80 LEU A O 1
ATOM 662 N N . SER A 1 81 ? 8.668 -27.112 18.248 1.00 28.14 81 SER A N 1
ATOM 663 C CA . SER A 1 81 ? 7.535 -26.172 18.249 1.00 28.60 81 SER A CA 1
ATOM 664 C C . SER A 1 81 ? 7.799 -24.956 17.350 1.00 27.79 81 SER A C 1
ATOM 665 O O . SER A 1 81 ? 8.211 -23.900 17.817 1.00 28.00 81 SER A O 1
ATOM 668 N N . VAL A 1 82 ? 7.557 -25.111 16.052 1.00 26.21 82 VAL A N 1
ATOM 669 C CA . VAL A 1 82 ? 7.919 -24.081 15.081 1.00 25.66 82 VAL A CA 1
ATOM 670 C C . VAL A 1 82 ? 6.654 -23.610 14.340 1.00 26.66 82 VAL A C 1
ATOM 671 O O . VAL A 1 82 ? 5.845 -24.426 13.895 1.00 27.60 8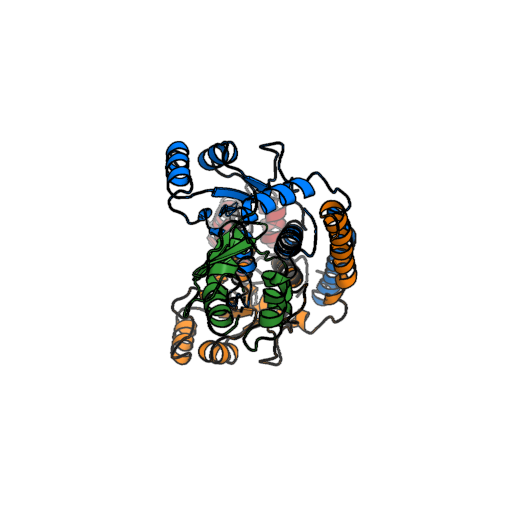2 VAL A O 1
ATOM 675 N N . ILE A 1 83 ? 6.475 -22.297 14.232 1.00 23.90 83 ILE A N 1
ATOM 676 C CA . ILE A 1 83 ? 5.280 -21.777 13.608 1.00 22.51 83 ILE A CA 1
ATOM 677 C C . ILE A 1 83 ? 5.656 -20.848 12.458 1.00 22.76 83 ILE A C 1
ATOM 678 O O . ILE A 1 83 ? 6.497 -19.973 12.603 1.00 21.84 83 ILE A O 1
ATOM 683 N N . ASP A 1 84 ? 5.059 -21.087 11.296 1.00 19.50 84 ASP A N 1
ATOM 684 C CA . ASP A 1 84 ? 5.093 -20.156 10.180 1.00 20.66 84 ASP A CA 1
ATOM 685 C C . ASP A 1 84 ? 4.151 -18.969 10.492 1.00 22.30 84 ASP A C 1
ATOM 686 O O . ASP A 1 84 ? 2.944 -18.985 10.203 1.00 19.79 84 ASP A O 1
ATOM 691 N N . PHE A 1 85 ? 4.736 -17.940 11.095 1.00 25.21 85 PHE A N 1
ATOM 692 C CA . PHE A 1 85 ? 4.008 -16.803 11.624 1.00 26.31 85 PHE A CA 1
ATOM 693 C C . PHE A 1 85 ? 3.666 -15.787 10.526 1.00 28.38 85 PHE A C 1
ATOM 694 O O . PHE A 1 85 ? 2.731 -14.986 10.663 1.00 30.50 85 PHE A O 1
ATOM 702 N N . ASN A 1 86 ? 4.418 -15.827 9.428 1.00 30.31 86 ASN A N 1
ATOM 703 C CA . ASN A 1 86 ? 4.027 -15.122 8.208 1.00 32.73 86 ASN A CA 1
ATOM 704 C C . ASN A 1 86 ? 2.609 -15.458 7.739 1.00 36.51 86 ASN A C 1
ATOM 705 O O . ASN A 1 86 ? 1.819 -14.577 7.431 1.00 38.77 86 ASN A O 1
ATOM 710 N N . ALA A 1 87 ? 2.291 -16.746 7.711 1.00 33.40 87 ALA A N 1
ATOM 711 C CA . ALA A 1 87 ? 1.019 -17.231 7.181 1.00 33.51 87 ALA A CA 1
ATOM 712 C C . ALA A 1 87 ? -0.121 -17.219 8.222 1.00 34.31 87 ALA A C 1
ATOM 713 O O . ALA A 1 87 ? -1.274 -17.541 7.920 1.00 34.45 87 ALA A O 1
ATOM 715 N N . SER A 1 88 ? 0.217 -16.842 9.448 1.00 26.74 88 SER A N 1
ATOM 716 C CA . SER A 1 88 ? -0.719 -16.883 10.550 1.00 26.39 88 SER A CA 1
ATOM 717 C C . SER A 1 88 ? -1.706 -15.719 10.535 1.00 28.41 88 SER A C 1
ATOM 718 O O . SER A 1 88 ? -1.460 -14.665 9.933 1.00 29.52 88 SER A O 1
ATOM 721 N N . SER A 1 89 ? -2.833 -15.946 11.201 1.00 37.57 89 SER A N 1
ATOM 722 C CA . SER A 1 89 ? -3.868 -14.937 11.353 1.00 39.99 89 SER A CA 1
ATOM 723 C C . SER A 1 89 ? -3.426 -13.787 12.246 1.00 42.18 89 SER A C 1
ATOM 724 O O . SER A 1 89 ? -3.984 -12.692 12.161 1.00 44.47 89 SER A O 1
ATOM 727 N N . PHE A 1 90 ? -2.444 -14.037 13.107 1.00 38.39 90 PHE A N 1
ATOM 728 C CA . PHE A 1 90 ? -1.998 -13.040 14.087 1.00 37.03 90 PHE A CA 1
ATOM 729 C C . PHE A 1 90 ? -0.907 -12.109 13.560 1.00 35.29 90 PHE A C 1
ATOM 730 O O . PHE A 1 90 ? -0.567 -11.109 14.201 1.00 34.25 90 PHE A O 1
ATOM 738 N N . TYR A 1 91 ? -0.347 -12.459 12.407 1.00 41.61 91 TYR A N 1
ATOM 739 C CA . TYR A 1 91 ? 0.627 -11.609 11.757 1.00 40.48 91 TYR A CA 1
ATOM 740 C C . TYR A 1 91 ? 0.068 -10.179 11.681 1.00 42.80 91 TYR A C 1
ATOM 741 O O . TYR A 1 91 ? -1.005 -9.953 11.112 1.00 46.24 91 TYR A O 1
ATOM 750 N N . PRO A 1 92 ? 0.803 -9.216 12.272 1.00 49.16 92 PRO A N 1
ATOM 751 C CA . PRO A 1 92 ? 0.272 -7.886 12.577 1.00 51.13 92 PRO A CA 1
ATOM 752 C C . PRO A 1 92 ? 0.140 -7.067 11.313 1.00 53.69 92 PRO A C 1
ATOM 753 O O . PRO A 1 92 ? 1.055 -7.021 10.493 1.00 52.53 92 PRO A O 1
ATOM 757 N N . LYS A 1 93 ? -1.007 -6.434 11.145 1.00 64.43 93 LYS A N 1
ATOM 758 C CA . LYS A 1 93 ? -1.187 -5.549 10.019 1.00 67.44 93 LYS A CA 1
ATOM 759 C C . LYS A 1 93 ? -1.640 -4.198 10.555 1.00 68.84 93 LYS A C 1
ATOM 760 O O . LYS A 1 93 ? -0.821 -3.293 10.790 1.00 66.79 93 LYS A O 1
ATOM 766 N N . ASN A 1 94 ? -2.943 -4.071 10.759 1.00 195.41 94 ASN A N 1
ATOM 767 C CA . ASN A 1 94 ? -3.477 -2.933 11.478 1.00 197.65 94 ASN A CA 1
ATOM 768 C C . ASN A 1 94 ? -3.820 -3.358 12.894 1.00 197.21 94 ASN A C 1
ATOM 769 O O . ASN A 1 94 ? -4.843 -3.996 13.136 1.00 200.82 94 ASN A O 1
ATOM 774 N N . ASP A 1 95 ? -2.924 -3.015 13.811 1.00 70.75 95 ASP A N 1
ATOM 775 C CA . ASP A 1 95 ? -3.054 -3.301 15.242 1.00 68.75 95 ASP A CA 1
ATOM 776 C C . ASP A 1 95 ? -2.174 -4.459 15.667 1.00 64.91 95 ASP A C 1
ATOM 777 O O . ASP A 1 95 ? -2.596 -5.613 15.692 1.00 65.45 95 ASP A O 1
ATOM 782 N N . ALA A 1 96 ? -0.935 -4.116 15.992 1.00 62.74 96 ALA A N 1
ATOM 783 C CA . ALA A 1 96 ? 0.022 -5.059 16.529 1.00 59.34 96 ALA A CA 1
ATOM 784 C C . ALA A 1 96 ? -0.354 -5.380 17.965 1.00 59.25 96 ALA A C 1
ATOM 785 O O . ALA A 1 96 ? 0.024 -6.427 18.494 1.00 57.94 96 ALA A O 1
ATOM 787 N N . ASN A 1 97 ? -1.095 -4.471 18.592 1.00 42.31 97 ASN A N 1
ATOM 788 C CA . ASN A 1 97 ? -1.486 -4.643 19.977 1.00 42.70 97 ASN A CA 1
ATOM 789 C C . ASN A 1 97 ? -2.396 -5.823 20.150 1.00 43.91 97 ASN A C 1
ATOM 790 O O . ASN A 1 97 ? -2.335 -6.508 21.159 1.00 43.64 97 ASN A O 1
ATOM 795 N N . LEU A 1 98 ? -3.254 -6.035 19.161 1.00 35.34 98 LEU A N 1
ATOM 796 C CA . LEU A 1 98 ? -4.154 -7.177 19.168 1.00 36.71 98 LEU A CA 1
ATOM 797 C C . LEU A 1 98 ? -3.393 -8.418 18.776 1.00 33.99 98 LEU A C 1
ATOM 798 O O . LEU A 1 98 ? -3.489 -9.454 19.417 1.00 33.96 98 LEU A O 1
ATOM 803 N N . SER A 1 99 ? -2.632 -8.308 17.703 1.00 35.12 99 SER A N 1
ATOM 804 C CA . SER A 1 99 ? -1.741 -9.386 17.328 1.00 31.99 99 SER A CA 1
ATOM 805 C C . SER A 1 99 ? -1.057 -9.842 18.605 1.00 29.58 99 SER A C 1
ATOM 806 O O . SER A 1 99 ? -1.069 -11.020 18.942 1.00 29.39 99 SER A O 1
ATOM 809 N N . LEU A 1 100 ? -0.504 -8.885 19.338 1.00 37.64 100 LEU A N 1
ATOM 810 C CA . LEU A 1 100 ? 0.382 -9.202 20.434 1.00 35.66 100 LEU A CA 1
ATOM 811 C C . LEU A 1 100 ? -0.325 -9.787 21.622 1.00 36.74 100 LEU A C 1
ATOM 812 O O . LEU A 1 100 ? 0.200 -10.641 22.298 1.00 35.99 100 LEU A O 1
ATOM 817 N N . ALA A 1 101 ? -1.526 -9.320 21.880 1.00 22.96 101 ALA A N 1
ATOM 818 C CA . ALA A 1 101 ? -2.273 -9.793 23.023 1.00 23.32 101 ALA A CA 1
ATOM 819 C C . ALA A 1 101 ? -2.735 -11.210 22.767 1.00 23.43 101 ALA A C 1
ATOM 820 O O . ALA A 1 101 ? -2.671 -12.059 23.652 1.00 23.50 101 ALA A O 1
ATOM 822 N N . THR A 1 102 ? -3.223 -11.439 21.544 1.00 33.49 102 THR A N 1
ATOM 823 C CA . THR A 1 102 ? -3.822 -12.708 21.153 1.00 33.21 102 THR A CA 1
ATOM 824 C C . THR A 1 102 ? -2.768 -13.806 21.047 1.00 32.66 102 THR A C 1
ATOM 825 O O . THR A 1 102 ? -2.994 -14.952 21.418 1.00 39.39 102 THR A O 1
ATOM 829 N N . ILE A 1 103 ? -1.587 -13.387 20.567 1.00 29.57 103 ILE A N 1
ATOM 830 C CA . ILE A 1 103 ? -0.398 -14.224 20.490 1.00 26.83 103 ILE A CA 1
ATOM 831 C C . ILE A 1 103 ? 0.013 -14.659 21.883 1.00 26.77 103 ILE A C 1
ATOM 832 O O . ILE A 1 103 ? 0.198 -15.841 22.115 1.00 26.28 103 ILE A O 1
ATOM 837 N N . GLU A 1 104 ? 0.159 -13.703 22.798 1.00 60.77 104 GLU A N 1
ATOM 838 C CA . GLU A 1 104 ? 0.491 -14.006 24.186 1.00 61.68 104 GLU A CA 1
ATOM 839 C C . GLU A 1 104 ? -0.540 -14.919 24.865 1.00 63.10 104 GLU A C 1
ATOM 840 O O . GLU A 1 104 ? -0.219 -15.632 25.819 1.00 63.03 104 GLU A O 1
ATOM 846 N N . MET A 1 105 ? -1.774 -14.892 24.370 1.00 28.33 105 MET A N 1
ATOM 847 C CA . MET A 1 105 ? -2.861 -15.647 24.982 1.00 30.40 105 MET A CA 1
ATOM 848 C C . MET A 1 105 ? -2.949 -17.076 24.423 1.00 28.99 105 MET A C 1
ATOM 849 O O . MET A 1 105 ? -3.326 -18.022 25.124 1.00 29.08 105 MET A O 1
ATOM 854 N N . THR A 1 106 ? -2.601 -17.215 23.153 1.00 33.30 106 THR A N 1
ATOM 855 C CA . THR A 1 106 ? -2.675 -18.508 22.497 1.00 32.41 106 THR A CA 1
ATOM 856 C C . THR A 1 106 ? -1.526 -19.408 22.883 1.00 30.47 106 THR A C 1
ATOM 857 O O . THR A 1 106 ? -1.722 -20.585 23.197 1.00 30.39 106 THR A O 1
ATOM 861 N N . TYR A 1 107 ? -0.321 -18.846 22.851 1.00 32.14 107 TYR A N 1
ATOM 862 C CA . TYR A 1 107 ? 0.888 -19.610 23.083 1.00 30.56 107 TYR A CA 1
ATOM 863 C C . TYR A 1 107 ? 1.337 -19.537 24.526 1.00 31.02 107 TYR A C 1
ATOM 864 O O . TYR A 1 107 ? 1.019 -18.595 25.237 1.00 32.15 107 TYR A O 1
ATOM 873 N N . GLN A 1 108 ? 2.080 -20.549 24.950 1.00 36.24 108 GLN A N 1
ATOM 874 C CA . GLN A 1 108 ? 2.533 -20.648 26.320 1.00 37.15 108 GLN A CA 1
ATOM 875 C C . GLN A 1 108 ? 3.768 -19.805 26.431 1.00 37.14 108 GLN A C 1
ATOM 876 O O . GLN A 1 108 ? 3.958 -19.076 27.405 1.00 38.71 108 GLN A O 1
ATOM 882 N N . ASN A 1 109 ? 4.619 -19.915 25.423 1.00 33.55 109 ASN A N 1
ATOM 883 C CA . ASN A 1 109 ? 5.911 -19.273 25.474 1.00 34.04 109 ASN A CA 1
ATOM 884 C C . ASN A 1 109 ? 6.455 -19.014 24.081 1.00 32.67 109 ASN A C 1
ATOM 885 O O . ASN A 1 109 ? 7.362 -19.688 23.637 1.00 32.13 109 ASN A O 1
ATOM 890 N N . PRO A 1 110 ? 5.894 -18.030 23.380 1.00 30.16 110 PRO A N 1
ATOM 891 C CA . PRO A 1 110 ? 6.344 -17.722 22.020 1.00 28.46 110 PRO A CA 1
ATOM 892 C C . PRO A 1 110 ? 7.676 -16.973 21.979 1.00 27.82 110 PRO A C 1
ATOM 893 O O . PRO A 1 110 ? 8.055 -16.296 22.942 1.00 29.29 110 PRO A O 1
ATOM 897 N N . MET A 1 111 ? 8.374 -17.100 20.854 1.00 33.75 111 MET A N 1
ATOM 898 C CA . MET A 1 111 ? 9.517 -16.251 20.544 1.00 33.97 111 MET A CA 1
ATOM 899 C C . MET A 1 111 ? 9.484 -15.906 19.077 1.00 32.38 111 MET A C 1
ATOM 900 O O . MET A 1 111 ? 9.190 -16.759 18.251 1.00 31.41 111 MET A O 1
ATOM 905 N N . PHE A 1 112 ? 9.789 -14.660 18.749 1.00 32.78 112 PHE A N 1
ATOM 906 C CA . PHE A 1 112 ? 9.815 -14.246 17.361 1.00 31.85 112 PHE A CA 1
ATOM 907 C C . PHE A 1 112 ? 11.196 -14.494 16.793 1.00 31.68 112 PHE A C 1
ATOM 908 O O . PHE A 1 112 ? 12.206 -14.071 17.352 1.00 31.42 112 PHE A O 1
ATOM 916 N N . TRP A 1 113 ? 11.225 -15.224 15.690 1.00 29.95 113 TRP A N 1
ATOM 917 C CA . TRP A 1 113 ? 12.431 -15.420 14.919 1.00 29.92 113 TRP A CA 1
ATOM 918 C C . TRP A 1 113 ? 12.168 -14.743 13.591 1.00 29.52 113 TRP A C 1
ATOM 919 O O . TRP A 1 113 ? 11.509 -15.316 12.732 1.00 29.40 113 TRP A O 1
ATOM 930 N N . HIS A 1 114 ? 12.654 -13.519 13.419 1.00 24.80 114 HIS A N 1
ATOM 931 C CA . HIS A 1 114 ? 12.423 -12.824 12.161 1.00 24.49 114 HIS A CA 1
ATOM 932 C C . HIS A 1 114 ? 13.691 -12.687 11.340 1.00 24.64 114 HIS A C 1
ATOM 933 O O . HIS A 1 114 ? 14.769 -12.525 11.878 1.00 25.18 114 HIS A O 1
ATOM 940 N N . VAL A 1 115 ? 13.539 -12.723 10.025 1.00 23.58 115 VAL A N 1
ATOM 941 C CA . VAL A 1 115 ? 14.673 -12.707 9.125 1.00 24.05 115 VAL A CA 1
ATOM 942 C C . VAL A 1 115 ? 14.439 -11.722 8.016 1.00 24.56 115 VAL A C 1
ATOM 943 O O . VAL A 1 115 ? 13.561 -11.917 7.189 1.00 24.81 115 VAL A O 1
ATOM 947 N N . GLY A 1 116 ? 15.240 -10.668 7.996 1.00 17.16 116 GLY A N 1
ATOM 948 C CA . GLY A 1 116 ? 15.246 -9.766 6.870 1.00 17.46 116 GLY A CA 1
ATOM 949 C C . GLY A 1 116 ? 14.602 -8.438 7.165 1.00 17.92 116 GLY A C 1
ATOM 950 O O . GLY A 1 116 ? 14.500 -8.007 8.317 1.00 18.10 116 GLY A O 1
ATOM 951 N N . LYS A 1 117 ? 14.167 -7.786 6.099 1.00 49.87 117 LYS A N 1
ATOM 952 C CA . LYS A 1 117 ? 13.559 -6.484 6.224 1.00 50.50 117 LYS A CA 1
ATOM 953 C C . LYS A 1 117 ? 12.290 -6.530 7.050 1.00 50.01 117 LYS A C 1
ATOM 954 O O . LYS A 1 117 ? 11.468 -7.433 6.893 1.00 50.24 117 LYS A O 1
ATOM 960 N N . ILE A 1 118 ? 12.157 -5.557 7.947 1.00 39.36 118 ILE A N 1
ATOM 961 C CA . ILE A 1 118 ? 10.918 -5.333 8.700 1.00 39.51 118 ILE A CA 1
ATOM 962 C C . ILE A 1 118 ? 10.010 -4.435 7.855 1.00 41.10 118 ILE A C 1
ATOM 963 O O . ILE A 1 118 ? 10.202 -3.224 7.808 1.00 41.63 118 ILE A O 1
ATOM 968 N N . GLU A 1 119 ? 9.046 -5.039 7.163 1.00 28.73 119 GLU A N 1
ATOM 969 C CA . GLU A 1 119 ? 8.369 -4.346 6.071 1.00 31.44 119 GLU A CA 1
ATOM 970 C C . GLU A 1 119 ? 7.116 -3.572 6.485 1.00 33.18 119 GLU A C 1
ATOM 971 O O . GLU A 1 119 ? 6.512 -2.879 5.661 1.00 35.98 119 GLU A O 1
ATOM 977 N N . ASN A 1 120 ? 6.729 -3.655 7.752 1.00 43.52 120 ASN A N 1
ATOM 978 C CA . ASN A 1 120 ? 5.616 -2.835 8.201 1.00 45.14 120 ASN A CA 1
ATOM 979 C C . ASN A 1 120 ? 5.785 -2.413 9.650 1.00 43.26 120 ASN A C 1
ATOM 980 O O . ASN A 1 120 ? 6.600 -3.003 10.385 1.00 41.13 120 ASN A O 1
ATOM 985 N N . GLU A 1 121 ? 4.992 -1.352 10.238 1.00 45.29 121 GLU A N 1
ATOM 986 C CA . GLU A 1 121 ? 5.108 -0.806 11.586 1.00 44.93 121 GLU A CA 1
ATOM 987 C C . GLU A 1 121 ? 4.494 -1.779 12.603 1.00 44.50 121 GLU A C 1
ATOM 988 O O . GLU A 1 121 ? 4.892 -1.819 13.775 1.00 43.40 121 GLU A O 1
ATOM 994 N N . GLY A 1 122 ? 3.529 -2.571 11.945 1.00 27.94 122 GLY A N 1
ATOM 995 C CA . GLY A 1 122 ? 2.946 -3.628 12.739 1.00 27.54 122 GLY A CA 1
ATOM 996 C C . GLY A 1 122 ? 4.001 -4.583 13.246 1.00 24.84 122 GLY A C 1
ATOM 997 O O . GLY A 1 122 ? 4.110 -4.815 14.447 1.00 24.81 122 GLY A O 1
ATOM 998 N N . LEU A 1 123 ? 4.796 -5.133 12.338 1.00 30.16 123 LEU A N 1
ATOM 999 C CA . LEU A 1 123 ? 5.848 -6.081 12.724 1.00 30.42 123 LEU A CA 1
ATOM 1000 C C . LEU A 1 123 ? 6.996 -5.412 13.503 1.00 29.37 123 LEU A C 1
ATOM 1001 O O . LEU A 1 123 ? 7.529 -5.984 14.467 1.00 28.56 123 LEU A O 1
ATOM 1006 N N . LYS A 1 124 ? 7.372 -4.202 13.104 1.00 39.15 124 LYS A N 1
ATOM 1007 C CA . LYS A 1 124 ? 8.392 -3.509 13.864 1.00 38.94 124 LYS A CA 1
ATOM 1008 C C . LYS A 1 124 ? 7.944 -3.511 15.318 1.00 39.71 124 LYS A C 1
ATOM 1009 O O . LYS A 1 124 ? 8.676 -3.967 16.195 1.00 39.58 124 LYS A O 1
ATOM 1015 N N . THR A 1 125 ? 6.720 -3.035 15.551 1.00 35.64 125 THR A N 1
ATOM 1016 C CA . THR A 1 125 ? 6.191 -2.866 16.902 1.00 37.00 125 THR A CA 1
ATOM 1017 C C . THR A 1 125 ? 6.245 -4.142 17.738 1.00 37.04 125 THR A C 1
ATOM 1018 O O . THR A 1 125 ? 6.491 -4.096 18.943 1.00 33.80 125 THR A O 1
ATOM 1022 N N . ILE A 1 126 ? 6.004 -5.282 17.114 1.00 40.12 126 ILE A N 1
ATOM 1023 C CA . ILE A 1 126 ? 6.011 -6.531 17.862 1.00 40.28 126 ILE A CA 1
ATOM 1024 C C . ILE A 1 126 ? 7.431 -6.991 18.148 1.00 39.75 126 ILE A C 1
ATOM 1025 O O . ILE A 1 126 ? 7.708 -7.543 19.215 1.00 40.35 126 ILE A O 1
ATOM 1030 N N . LEU A 1 127 ? 8.330 -6.771 17.189 1.00 33.51 127 LEU A N 1
ATOM 1031 C CA . LEU A 1 127 ? 9.705 -7.249 17.343 1.00 33.49 127 LEU A CA 1
ATOM 1032 C C . LEU A 1 127 ? 10.418 -6.393 18.388 1.00 34.56 127 LEU A C 1
ATOM 1033 O O . LEU A 1 127 ? 11.376 -6.838 19.030 1.00 35.72 127 LEU A O 1
ATOM 1038 N N . LEU A 1 128 ? 9.912 -5.175 18.568 1.00 38.73 128 LEU A N 1
ATOM 1039 C CA . LEU A 1 128 ? 10.338 -4.300 19.651 1.00 40.91 128 LEU A CA 1
ATOM 1040 C C . LEU A 1 128 ? 9.606 -4.598 20.963 1.00 42.57 128 LEU A C 1
ATOM 1041 O O . LEU A 1 128 ? 9.962 -4.051 22.003 1.00 44.81 128 LEU A O 1
ATOM 1046 N N . SER A 1 129 ? 8.595 -5.463 20.929 1.00 43.01 129 SER A N 1
ATOM 1047 C CA . SER A 1 129 ? 7.854 -5.810 22.145 1.00 44.69 129 SER A CA 1
ATOM 1048 C C . SER A 1 129 ? 8.776 -6.478 23.152 1.00 46.47 129 SER A C 1
ATOM 1049 O O . SER A 1 129 ? 9.987 -6.518 22.961 1.00 47.12 129 SER A O 1
ATOM 1052 N N . LYS A 1 130 ? 8.232 -7.008 24.233 1.00 66.06 130 LYS A N 1
ATOM 1053 C CA . LYS A 1 130 ? 9.117 -7.714 25.141 1.00 68.27 130 LYS A CA 1
ATOM 1054 C C . LYS A 1 130 ? 9.141 -9.239 24.988 1.00 67.09 130 LYS A C 1
ATOM 1055 O O . LYS A 1 130 ? 9.942 -9.926 25.631 1.00 68.89 130 LYS A O 1
ATOM 1061 N N . ILE A 1 131 ? 8.285 -9.762 24.114 1.00 52.04 131 ILE A N 1
ATOM 1062 C CA . ILE A 1 131 ? 8.372 -11.170 23.768 1.00 50.49 131 ILE A CA 1
ATOM 1063 C C . ILE A 1 131 ? 9.753 -11.420 23.195 1.00 49.70 131 ILE A C 1
ATOM 1064 O O . ILE A 1 131 ? 10.226 -10.665 22.346 1.00 48.86 131 ILE A O 1
ATOM 1069 N N . PRO A 1 132 ? 10.404 -12.475 23.692 1.00 26.75 132 PRO A N 1
ATOM 1070 C CA . PRO A 1 132 ? 11.695 -13.011 23.258 1.00 26.81 132 PRO A CA 1
ATOM 1071 C C . PRO A 1 132 ? 11.815 -13.026 21.742 1.00 25.25 132 PRO A C 1
ATOM 1072 O O . PRO A 1 132 ? 10.850 -13.356 21.068 1.00 24.38 132 PRO A O 1
ATOM 1076 N N . SER A 1 133 ? 12.980 -12.683 21.208 1.00 44.84 133 SER A N 1
ATOM 1077 C CA . SER A 1 133 ? 13.144 -12.724 19.768 1.00 42.32 133 SER A CA 1
ATOM 1078 C C . SER A 1 133 ? 14.442 -13.382 19.371 1.00 42.80 133 SER A C 1
ATOM 1079 O O . SER A 1 133 ? 15.217 -13.819 20.215 1.00 45.44 133 SER A O 1
ATOM 1082 N N . PHE A 1 134 ? 14.652 -13.441 18.064 1.00 27.96 134 PHE A N 1
ATOM 1083 C CA . PHE A 1 134 ? 15.826 -14.028 17.457 1.00 28.29 134 PHE A CA 1
ATOM 1084 C C . PHE A 1 134 ? 15.926 -13.259 16.158 1.00 27.00 134 PHE A C 1
ATOM 1085 O O . PHE A 1 134 ? 15.424 -13.678 15.128 1.00 27.49 134 PHE A O 1
ATOM 1093 N N . LEU A 1 135 ? 16.528 -12.088 16.222 1.00 38.07 135 LEU A N 1
ATOM 1094 C CA . LEU A 1 135 ? 16.462 -11.180 15.101 1.00 36.84 135 LEU A CA 1
ATOM 1095 C C . LEU A 1 135 ? 17.635 -11.335 14.132 1.00 37.36 135 LEU A C 1
ATOM 1096 O O . LEU A 1 135 ? 18.792 -11.129 14.497 1.00 39.76 135 LEU A O 1
ATOM 1101 N N . TRP A 1 136 ? 17.315 -11.719 12.902 1.00 26.91 136 TRP A N 1
ATOM 1102 C CA . TRP A 1 136 ? 18.261 -11.770 11.795 1.00 27.35 136 TRP A CA 1
ATOM 1103 C C . TRP A 1 136 ? 17.886 -10.621 10.879 1.00 26.95 136 TRP A C 1
ATOM 1104 O O . TRP A 1 136 ? 17.035 -10.783 9.988 1.00 26.70 136 TRP A O 1
ATOM 1115 N N . LEU A 1 137 ? 18.514 -9.465 11.117 1.00 31.68 137 LEU A N 1
ATOM 1116 C CA . LEU A 1 137 ? 18.105 -8.196 10.517 1.00 31.56 137 LEU A CA 1
ATOM 1117 C C . LEU A 1 137 ? 19.170 -7.568 9.615 1.00 33.19 137 LEU A C 1
ATOM 1118 O O . LEU A 1 137 ? 20.348 -7.953 9.633 1.00 34.88 137 LEU A O 1
ATOM 1123 N N . PHE A 1 138 ? 18.737 -6.584 8.835 1.00 32.26 138 PHE A N 1
ATOM 1124 C CA . PHE A 1 138 ? 19.650 -5.838 7.998 1.00 34.01 138 PHE A CA 1
ATOM 1125 C C . PHE A 1 138 ? 20.012 -4.525 8.661 1.00 33.40 138 PHE A C 1
ATOM 1126 O O . PHE A 1 138 ? 20.882 -3.801 8.174 1.00 35.04 138 PHE A O 1
ATOM 1134 N N . GLU A 1 139 ? 19.365 -4.232 9.782 1.00 87.17 139 GLU A N 1
ATOM 1135 C CA . GLU A 1 139 ? 19.558 -2.965 10.450 1.00 89.32 139 GLU A CA 1
ATOM 1136 C C . GLU A 1 139 ? 19.231 -3.176 11.898 1.00 90.11 139 GLU A C 1
ATOM 1137 O O . GLU A 1 139 ? 18.195 -3.742 12.205 1.00 88.40 139 GLU A O 1
ATOM 1143 N N . GLU A 1 140 ? 20.052 -2.666 12.797 1.00 49.40 140 GLU A N 1
ATOM 1144 C CA . GLU A 1 140 ? 19.844 -2.997 14.179 1.00 51.05 140 GLU A CA 1
ATOM 1145 C C . GLU A 1 140 ? 18.780 -2.248 14.927 1.00 50.25 140 GLU A C 1
ATOM 1146 O O . GLU A 1 140 ? 18.985 -1.242 15.539 1.00 51.74 140 GLU A O 1
ATOM 1152 N N . LEU A 1 141 ? 17.626 -2.870 14.885 1.00 61.25 141 LEU A N 1
ATOM 1153 C CA . LEU A 1 141 ? 16.413 -2.479 15.520 1.00 61.15 141 LEU A CA 1
ATOM 1154 C C . LEU A 1 141 ? 16.666 -2.507 16.988 1.00 63.91 141 LEU A C 1
ATOM 1155 O O . LEU A 1 141 ? 16.202 -1.675 17.721 1.00 64.59 141 LEU A O 1
ATOM 1160 N N . LYS A 1 142 ? 17.385 -3.524 17.385 1.00 82.75 142 LYS A N 1
ATOM 1161 C CA . LYS A 1 142 ? 17.736 -3.813 18.747 1.00 86.15 142 LYS A CA 1
ATOM 1162 C C . LYS A 1 142 ? 19.147 -4.378 18.886 1.00 89.55 142 LYS A C 1
ATOM 1163 O O . LYS A 1 142 ? 19.664 -4.940 17.956 1.00 88.87 142 LYS A O 1
ATOM 1169 N N . GLU A 1 143 ? 19.755 -4.222 20.049 1.00 125.51 143 GLU A N 1
ATOM 1170 C CA . GLU A 1 143 ? 21.096 -4.791 20.320 1.00 125.60 143 GLU A CA 1
ATOM 1171 C C . GLU A 1 143 ? 21.340 -6.295 20.303 1.00 124.90 143 GLU A C 1
ATOM 1172 O O . GLU A 1 143 ? 22.412 -6.749 19.924 1.00 124.87 143 GLU A O 1
ATOM 1178 N N . ASP A 1 144 ? 20.388 -7.054 20.808 1.00 82.98 144 ASP A N 1
ATOM 1179 C CA . ASP A 1 144 ? 20.531 -8.463 20.661 1.00 81.77 144 ASP A CA 1
ATOM 1180 C C . ASP A 1 144 ? 19.929 -8.759 19.302 1.00 76.58 144 ASP A C 1
ATOM 1181 O O . ASP A 1 144 ? 18.786 -9.107 19.169 1.00 73.73 144 ASP A O 1
ATOM 1186 N N . CYS A 1 145 ? 20.737 -8.603 18.288 1.00 47.21 145 CYS A N 1
ATOM 1187 C CA . CYS A 1 145 ? 20.351 -8.887 16.939 1.00 43.19 145 CYS A CA 1
ATOM 1188 C C . CYS A 1 145 ? 21.515 -9.492 16.196 1.00 44.16 145 CYS A C 1
ATOM 1189 O O . CYS A 1 145 ? 22.619 -9.410 16.630 1.00 47.84 145 CYS A O 1
ATOM 1192 N N . LEU A 1 146 ? 21.250 -10.180 15.118 1.00 45.07 146 LEU A N 1
ATOM 1193 C CA . LEU A 1 146 ? 22.295 -10.650 14.284 1.00 45.59 146 LEU A CA 1
ATOM 1194 C C . LEU A 1 146 ? 22.251 -9.803 13.042 1.00 43.89 146 LEU A C 1
ATOM 1195 O O . LEU A 1 146 ? 21.293 -9.827 12.341 1.00 40.92 146 LEU A O 1
ATOM 1200 N N . LEU A 1 147 ? 23.314 -9.070 12.758 1.00 44.94 147 LEU A N 1
ATOM 1201 C CA . LEU A 1 147 ? 23.356 -8.187 11.595 1.00 43.74 147 LEU A CA 1
ATOM 1202 C C . LEU A 1 147 ? 23.830 -8.832 10.299 1.00 43.27 147 LEU A C 1
ATOM 1203 O O . LEU A 1 147 ? 24.816 -9.571 10.282 1.00 45.58 147 LEU A O 1
ATOM 1208 N N . LEU A 1 148 ? 23.144 -8.508 9.209 1.00 42.98 148 LEU A N 1
ATOM 1209 C CA . LEU A 1 148 ? 23.406 -9.121 7.909 1.00 42.53 148 LEU A CA 1
ATOM 1210 C C . LEU A 1 148 ? 23.515 -8.098 6.790 1.00 42.77 148 LEU A C 1
ATOM 1211 O O . LEU A 1 148 ? 22.639 -7.242 6.636 1.00 41.63 148 LEU A O 1
ATOM 1216 N N . LYS A 1 149 ? 24.566 -8.193 5.987 1.00 61.94 149 LYS A N 1
ATOM 1217 C CA . LYS A 1 149 ? 24.662 -7.336 4.809 1.00 62.38 149 LYS A CA 1
ATOM 1218 C C . LYS A 1 149 ? 23.534 -7.688 3.851 1.00 60.04 149 LYS A C 1
ATOM 1219 O O . LYS A 1 149 ? 23.469 -8.805 3.336 1.00 59.69 149 LYS A O 1
ATOM 1225 N N . GLU A 1 150 ? 22.642 -6.738 3.612 1.00 43.99 150 GLU A N 1
ATOM 1226 C CA . GLU A 1 150 ? 21.524 -6.991 2.721 1.00 42.71 150 GLU A CA 1
ATOM 1227 C C . GLU A 1 150 ? 21.951 -7.308 1.272 1.00 43.92 150 GLU A C 1
ATOM 1228 O O . GLU A 1 150 ? 21.482 -8.280 0.666 1.00 43.51 150 GLU A O 1
ATOM 1234 N N . HIS A 1 151 ? 22.855 -6.484 0.735 1.00 64.02 151 HIS A N 1
ATOM 1235 C CA . HIS A 1 151 ? 23.213 -6.514 -0.688 1.00 65.40 151 HIS A CA 1
ATOM 1236 C C . HIS A 1 151 ? 24.400 -7.401 -1.026 1.00 66.42 151 HIS A C 1
ATOM 1237 O O . HIS A 1 151 ? 24.958 -7.330 -2.120 1.00 68.33 151 HIS A O 1
ATOM 1244 N N . ASP A 1 152 ? 24.761 -8.244 -0.073 1.00 30.30 152 ASP A N 1
ATOM 1245 C CA . ASP A 1 152 ? 25.807 -9.229 -0.222 1.00 25.98 152 ASP A CA 1
ATOM 1246 C C . ASP A 1 152 ? 25.427 -10.265 -1.287 1.00 25.87 152 ASP A C 1
ATOM 1247 O O . ASP A 1 152 ? 24.339 -10.843 -1.245 1.00 25.43 152 ASP A O 1
ATOM 1252 N N . SER A 1 153 ? 26.315 -10.503 -2.246 1.00 19.22 153 SER A N 1
ATOM 1253 C CA . SER A 1 153 ? 26.031 -11.485 -3.290 1.00 25.78 153 SER A CA 1
ATOM 1254 C C . SER A 1 153 ? 25.944 -12.909 -2.724 1.00 23.23 153 SER A C 1
ATOM 1255 O O . SER A 1 153 ? 25.362 -13.811 -3.330 1.00 22.19 153 SER A O 1
ATOM 1258 N N . LEU A 1 154 ? 26.502 -13.078 -1.535 1.00 32.83 154 LEU A N 1
ATOM 1259 C CA . LEU A 1 154 ? 26.534 -14.367 -0.869 1.00 31.06 154 LEU A CA 1
ATOM 1260 C C . LEU A 1 154 ? 25.573 -14.440 0.292 1.00 30.65 154 LEU A C 1
ATOM 1261 O O . LEU A 1 154 ? 25.631 -15.389 1.075 1.00 29.66 154 LEU A O 1
ATOM 1266 N N . LEU A 1 155 ? 24.699 -13.443 0.422 1.00 28.00 155 LEU A N 1
ATOM 1267 C CA . LEU A 1 155 ? 23.665 -13.483 1.453 1.00 25.47 155 LEU A CA 1
ATOM 1268 C C . LEU A 1 155 ? 22.971 -14.853 1.508 1.00 24.09 155 LEU A C 1
ATOM 1269 O O . LEU A 1 155 ? 22.906 -15.483 2.558 1.00 23.22 155 LEU A O 1
ATOM 1274 N N . ASP A 1 156 ? 22.461 -15.307 0.368 1.00 33.80 156 ASP A N 1
ATOM 1275 C CA . ASP A 1 156 ? 21.681 -16.536 0.323 1.00 32.95 156 ASP A CA 1
ATOM 1276 C C . ASP A 1 156 ? 22.418 -17.741 0.924 1.00 32.99 156 ASP A C 1
ATOM 1277 O O . ASP A 1 156 ? 21.820 -18.544 1.653 1.00 31.99 156 ASP A O 1
ATOM 1282 N N . TYR A 1 157 ? 23.710 -17.860 0.628 1.00 27.70 157 TYR A N 1
ATOM 1283 C CA . TYR A 1 157 ? 24.514 -18.931 1.198 1.00 28.09 157 TYR A CA 1
ATOM 1284 C C . TYR A 1 157 ? 24.648 -18.800 2.715 1.00 28.14 157 TYR A C 1
ATOM 1285 O O . TYR A 1 157 ? 24.603 -19.782 3.439 1.00 28.15 157 TYR A O 1
ATOM 1294 N N . LYS A 1 158 ? 24.823 -17.588 3.210 1.00 30.24 158 LYS A N 1
ATOM 1295 C CA . LYS A 1 158 ? 25.064 -17.414 4.641 1.00 30.73 158 LYS A CA 1
ATOM 1296 C C . LYS A 1 158 ? 23.831 -17.696 5.501 1.00 28.42 158 LYS A C 1
ATOM 1297 O O . LYS A 1 158 ? 23.958 -17.978 6.695 1.00 28.92 158 LYS A O 1
ATOM 1303 N N . LEU A 1 159 ? 22.641 -17.577 4.914 1.00 27.78 159 LEU A N 1
ATOM 1304 C CA . LEU A 1 159 ? 21.421 -17.950 5.629 1.00 25.83 159 LEU A CA 1
ATOM 1305 C C . LEU A 1 159 ? 21.406 -19.473 5.956 1.00 25.78 159 LEU A C 1
ATOM 1306 O O . LEU A 1 159 ? 21.223 -19.862 7.112 1.00 25.71 159 LEU A O 1
ATOM 1311 N N . LEU A 1 160 ? 21.623 -20.317 4.943 1.00 20.38 160 LEU A N 1
ATOM 1312 C CA . LEU A 1 160 ? 21.810 -21.760 5.148 1.00 20.36 160 LEU A CA 1
ATOM 1313 C C . LEU A 1 160 ? 22.842 -22.081 6.245 1.00 22.01 160 LEU A C 1
ATOM 1314 O O . LEU A 1 160 ? 22.550 -22.797 7.202 1.00 21.45 160 LEU A O 1
ATOM 1319 N N . GLN A 1 161 ? 24.036 -21.520 6.095 1.00 22.63 161 GLN A N 1
ATOM 1320 C CA . GLN A 1 161 ? 25.138 -21.722 7.023 1.00 25.30 161 GLN A CA 1
ATOM 1321 C C . GLN A 1 161 ? 24.740 -21.411 8.451 1.00 25.30 161 GLN A C 1
ATOM 1322 O O . GLN A 1 161 ? 24.981 -22.170 9.373 1.00 26.38 161 GLN A O 1
ATOM 1328 N N . LEU A 1 162 ? 24.139 -20.254 8.625 1.00 22.47 162 LEU A N 1
ATOM 1329 C CA . LEU A 1 162 ? 23.698 -19.813 9.940 1.00 22.66 162 LEU A CA 1
ATOM 1330 C C . LEU A 1 162 ? 22.608 -20.746 10.447 1.00 22.95 162 LEU A C 1
ATOM 1331 O O . LEU A 1 162 ? 22.611 -21.179 11.598 1.00 21.83 162 LEU A O 1
ATOM 1336 N N . PHE A 1 163 ? 21.674 -21.073 9.575 1.00 29.07 163 PHE A N 1
ATOM 1337 C CA . PHE A 1 163 ? 20.638 -21.972 9.999 1.00 27.07 163 PHE A CA 1
ATOM 1338 C C . PHE A 1 163 ? 21.286 -23.249 10.436 1.00 28.66 163 PHE A C 1
ATOM 1339 O O . PHE A 1 163 ? 21.049 -23.728 11.553 1.00 29.11 163 PHE A O 1
ATOM 1347 N N . LYS A 1 164 ? 22.107 -23.799 9.540 1.00 23.20 164 LYS A N 1
ATOM 1348 C CA . LYS A 1 164 ? 22.815 -25.050 9.808 1.00 24.97 164 LYS A CA 1
ATOM 1349 C C . LYS A 1 164 ? 23.589 -24.957 11.123 1.00 28.25 164 LYS A C 1
ATOM 1350 O O . LYS A 1 164 ? 23.571 -25.891 11.934 1.00 24.43 164 LYS A O 1
ATOM 1356 N N . LEU A 1 165 ? 24.253 -23.827 11.341 1.00 28.90 165 LEU A N 1
ATOM 1357 C CA . LEU A 1 165 ? 24.918 -23.587 12.612 1.00 31.29 165 LEU A CA 1
ATOM 1358 C C . LEU A 1 165 ? 23.909 -23.640 13.749 1.00 30.51 165 LEU A C 1
ATOM 1359 O O . LEU A 1 165 ? 24.125 -24.323 14.751 1.00 32.22 165 LEU A O 1
ATOM 1364 N N . PHE A 1 166 ? 22.810 -22.915 13.600 1.00 28.23 166 PHE A N 1
ATOM 1365 C CA . PHE A 1 166 ? 21.754 -23.000 14.585 1.00 27.47 166 PHE A CA 1
ATOM 1366 C C . PHE A 1 166 ? 21.200 -24.435 14.812 1.00 27.02 166 PHE A C 1
ATOM 1367 O O . PHE A 1 166 ? 21.120 -24.892 15.950 1.00 27.78 166 PHE A O 1
ATOM 1375 N N . GLU A 1 167 ? 20.800 -25.130 13.751 1.00 53.30 167 GLU A N 1
ATOM 1376 C CA . GLU A 1 167 ? 20.252 -26.483 13.920 1.00 52.90 167 GLU A C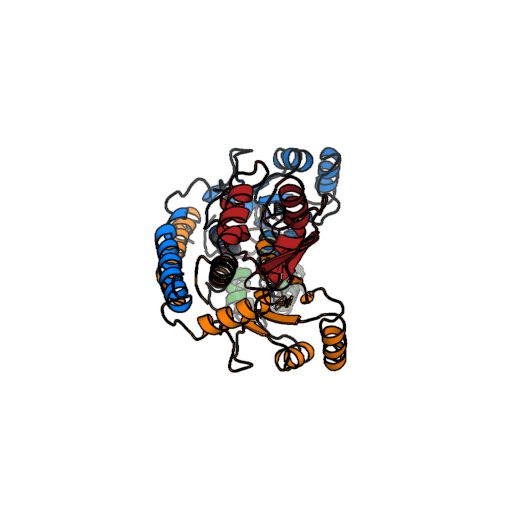A 1
ATOM 1377 C C . GLU A 1 167 ? 21.218 -27.408 14.676 1.00 56.14 167 GLU A C 1
ATOM 1378 O O . GLU A 1 167 ? 20.822 -28.109 15.613 1.00 56.87 167 GLU A O 1
ATOM 1384 N N . ASN A 1 168 ? 22.482 -27.408 14.253 1.00 36.02 168 ASN A N 1
ATOM 1385 C CA . ASN A 1 168 ? 23.523 -28.185 14.914 1.00 38.81 168 ASN A CA 1
ATOM 1386 C C . ASN A 1 168 ? 23.703 -27.810 16.354 1.00 40.23 168 ASN A C 1
ATOM 1387 O O . ASN A 1 168 ? 23.881 -28.651 17.210 1.00 42.38 168 ASN A O 1
ATOM 1392 N N . ALA A 1 169 ? 23.712 -26.521 16.615 1.00 29.72 169 ALA A N 1
ATOM 1393 C CA . ALA A 1 169 ? 23.965 -26.070 17.957 1.00 30.87 169 ALA A CA 1
ATOM 1394 C C . ALA A 1 169 ? 22.846 -26.555 18.857 1.00 29.40 169 ALA A C 1
ATOM 1395 O O . ALA A 1 169 ? 23.107 -27.071 19.930 1.00 30.88 169 ALA A O 1
ATOM 1397 N N . LEU A 1 170 ? 21.607 -26.412 18.409 1.00 24.07 170 LEU A N 1
ATOM 1398 C CA . LEU A 1 170 ? 20.462 -26.808 19.216 1.00 22.67 170 LEU A CA 1
ATOM 1399 C C . LEU A 1 170 ? 20.410 -28.305 19.559 1.00 23.26 170 LEU A C 1
ATOM 1400 O O . LEU A 1 170 ? 20.118 -28.676 20.690 1.00 24.22 170 LEU A O 1
ATOM 1405 N N . PHE A 1 171 ? 20.678 -29.153 18.569 1.00 45.21 171 PHE A N 1
ATOM 1406 C CA . PHE A 1 171 ? 20.689 -30.609 18.742 1.00 46.11 171 PHE A CA 1
ATOM 1407 C C . PHE A 1 171 ? 21.929 -31.154 19.486 1.00 49.65 171 PHE A C 1
ATOM 1408 O O . PHE A 1 171 ? 21.847 -32.164 20.199 1.00 51.45 171 PHE A O 1
ATOM 1416 N N . SER A 1 172 ? 23.070 -30.480 19.310 1.00 37.38 172 SER A N 1
ATOM 1417 C CA . SER A 1 172 ? 24.294 -30.758 20.075 1.00 40.03 172 SER A CA 1
ATOM 1418 C C . SER A 1 172 ? 24.079 -30.532 21.572 1.00 40.54 172 SER A C 1
ATOM 1419 O O . SER A 1 172 ? 24.694 -31.211 22.395 1.00 42.39 172 SER A O 1
ATOM 1422 N N . VAL A 1 173 ? 23.226 -29.569 21.931 1.00 28.64 173 VAL A N 1
ATOM 1423 C CA . VAL A 1 173 ? 22.936 -29.338 23.340 1.00 30.66 173 VAL A CA 1
ATOM 1424 C C . VAL A 1 173 ? 21.735 -30.173 23.819 1.00 29.95 173 VAL A C 1
ATOM 1425 O O . VAL A 1 173 ? 21.735 -30.660 24.951 1.00 30.96 173 VAL A O 1
ATOM 1429 N N . LEU A 1 174 ? 20.738 -30.375 22.954 1.00 29.24 174 LEU A N 1
ATOM 1430 C CA . LEU A 1 174 ? 19.562 -31.161 23.335 1.00 30.72 174 LEU A CA 1
ATOM 1431 C C . LEU A 1 174 ? 19.988 -32.569 23.634 1.00 30.91 174 LEU A C 1
ATOM 1432 O O . LEU A 1 174 ? 19.416 -33.239 24.491 1.00 31.52 174 LEU A O 1
ATOM 1437 N N . TYR A 1 175 ? 21.003 -33.006 22.901 1.00 39.28 175 TYR A N 1
ATOM 1438 C CA . TYR A 1 175 ? 21.454 -34.384 22.966 1.00 37.35 175 TYR A CA 1
ATOM 1439 C C . TYR A 1 175 ? 22.641 -34.545 23.922 1.00 40.85 175 TYR A C 1
ATOM 1440 O O . TYR A 1 175 ? 23.248 -35.621 23.994 1.00 43.88 175 TYR A O 1
ATOM 1449 N N . ASN A 1 176 ? 22.972 -33.473 24.643 1.00 42.08 176 ASN A N 1
ATOM 1450 C CA . ASN A 1 176 ? 24.020 -33.505 25.669 1.00 43.87 176 ASN A CA 1
ATOM 1451 C C . ASN A 1 176 ? 25.431 -33.817 25.142 1.00 46.18 176 ASN A C 1
ATOM 1452 O O . ASN A 1 176 ? 26.279 -34.317 25.869 1.00 48.54 176 ASN A O 1
ATOM 1457 N N . LYS A 1 177 ? 25.672 -33.527 23.872 1.00 43.61 177 LYS A N 1
ATOM 1458 C CA . LYS A 1 177 ? 26.997 -33.665 23.280 1.00 45.76 177 LYS A CA 1
ATOM 1459 C C . LYS A 1 177 ? 27.839 -32.414 23.589 1.00 45.09 177 LYS A C 1
ATOM 1460 O O . LYS A 1 177 ? 29.054 -32.381 23.366 1.00 46.91 177 LYS A O 1
ATOM 1466 N N . VAL A 1 178 ? 27.177 -31.388 24.114 1.00 46.18 178 VAL A N 1
ATOM 1467 C CA . VAL A 1 178 ? 27.794 -30.099 24.340 1.00 45.46 178 VAL A CA 1
ATOM 1468 C C . VAL A 1 178 ? 27.114 -29.458 25.547 1.00 43.91 178 VAL A C 1
ATOM 1469 O O . VAL A 1 178 ? 25.932 -29.689 25.793 1.00 42.48 178 VAL A O 1
ATOM 1473 N N . THR A 1 179 ? 27.870 -28.661 26.300 1.00 50.71 179 THR A N 1
ATOM 1474 C CA . THR A 1 179 ? 27.374 -28.032 27.522 1.00 49.63 179 THR A CA 1
ATOM 1475 C C . THR A 1 179 ? 27.110 -26.533 27.371 1.00 48.06 179 THR A C 1
ATOM 1476 O O . THR A 1 179 ? 28.027 -25.729 27.201 1.00 48.97 179 THR A O 1
ATOM 1480 N N . LEU A 1 180 ? 25.831 -26.182 27.441 1.00 45.77 180 LEU A N 1
ATOM 1481 C CA . LEU A 1 180 ? 25.375 -24.798 27.365 1.00 44.50 180 LEU A CA 1
ATOM 1482 C C . LEU A 1 180 ? 25.097 -24.257 28.768 1.00 44.70 180 LEU A C 1
ATOM 1483 O O . LEU A 1 180 ? 25.876 -24.452 29.705 1.00 46.19 180 LEU A O 1
ATOM 1488 N N . MET B 1 1 ? 30.989 -32.965 29.331 1.00 104.27 1 MET B N 1
ATOM 1489 C CA . MET B 1 1 ? 30.814 -32.578 27.938 1.00 102.02 1 MET B CA 1
ATOM 1490 C C . MET B 1 1 ? 31.691 -31.382 27.596 1.00 100.41 1 MET B C 1
ATOM 1491 O O . MET B 1 1 ? 32.488 -30.935 28.421 1.00 101.35 1 MET B O 1
ATOM 1496 N N . LYS B 1 2 ? 31.540 -30.860 26.383 1.00 71.71 2 LYS B N 1
ATOM 1497 C CA . LYS B 1 2 ? 32.370 -29.745 25.948 1.00 69.52 2 LYS B CA 1
ATOM 1498 C C . LYS B 1 2 ? 31.553 -28.475 26.012 1.00 66.87 2 LYS B C 1
ATOM 1499 O O . LYS B 1 2 ? 30.360 -28.492 25.745 1.00 65.83 2 LYS B O 1
ATOM 1505 N N . ASN B 1 3 ? 32.189 -27.371 26.372 1.00 56.45 3 ASN B N 1
ATOM 1506 C CA . ASN B 1 3 ? 31.471 -26.117 26.496 1.00 54.28 3 ASN B CA 1
ATOM 1507 C C . ASN B 1 3 ? 30.911 -25.672 25.164 1.00 51.34 3 ASN B C 1
ATOM 1508 O O . ASN B 1 3 ? 31.554 -25.777 24.130 1.00 50.69 3 ASN B O 1
ATOM 1513 N N . PHE B 1 4 ? 29.699 -25.162 25.210 1.00 38.87 4 PHE B N 1
ATOM 1514 C CA . PHE B 1 4 ? 29.012 -24.702 24.025 1.00 36.05 4 PHE B CA 1
ATOM 1515 C C . PHE B 1 4 ? 29.805 -23.601 23.303 1.00 35.34 4 PHE B C 1
ATOM 1516 O O . PHE B 1 4 ? 29.855 -23.547 22.071 1.00 33.71 4 PHE B O 1
ATOM 1524 N N . TYR B 1 5 ? 30.423 -22.713 24.071 1.00 53.50 5 TYR B N 1
ATOM 1525 C CA . TYR B 1 5 ? 31.059 -21.538 23.480 1.00 53.51 5 TYR B CA 1
ATOM 1526 C C . TYR B 1 5 ? 32.354 -21.858 22.799 1.00 53.82 5 TYR B C 1
ATOM 1527 O O . TYR B 1 5 ? 32.705 -21.236 21.804 1.00 53.04 5 TYR B O 1
ATOM 1536 N N . ASP B 1 6 ? 33.061 -22.835 23.347 1.00 42.35 6 ASP B N 1
ATOM 1537 C CA . ASP B 1 6 ? 34.189 -23.421 22.664 1.00 41.38 6 ASP B CA 1
ATOM 1538 C C . ASP B 1 6 ? 33.692 -24.307 21.546 1.00 39.10 6 ASP B C 1
ATOM 1539 O O . ASP B 1 6 ? 34.274 -24.324 20.469 1.00 37.50 6 ASP B O 1
ATOM 1544 N N . TRP B 1 7 ? 32.619 -25.048 21.794 1.00 41.16 7 TRP B N 1
ATOM 1545 C CA . TRP B 1 7 ? 32.064 -25.878 20.733 1.00 39.38 7 TRP B CA 1
ATOM 1546 C C . TRP B 1 7 ? 31.742 -25.043 19.513 1.00 37.07 7 TRP B C 1
ATOM 1547 O O . TRP B 1 7 ? 32.251 -25.314 18.423 1.00 35.74 7 TRP B O 1
ATOM 1558 N N . ILE B 1 8 ? 30.879 -24.046 19.691 1.00 28.71 8 ILE B N 1
ATOM 1559 C CA . ILE B 1 8 ? 30.408 -23.260 18.564 1.00 31.77 8 ILE B CA 1
ATOM 1560 C C . ILE B 1 8 ? 31.577 -22.697 17.758 1.00 30.97 8 ILE B C 1
ATOM 1561 O O . ILE B 1 8 ? 31.547 -22.710 16.522 1.00 29.05 8 ILE B O 1
ATOM 1566 N N . LYS B 1 9 ? 32.619 -22.248 18.459 1.00 34.42 9 LYS B N 1
ATOM 1567 C CA . LYS B 1 9 ? 33.847 -21.780 17.818 1.00 34.05 9 LYS B CA 1
ATOM 1568 C C . LYS B 1 9 ? 34.507 -22.806 16.892 1.00 32.80 9 LYS B C 1
ATOM 1569 O O . LYS B 1 9 ? 34.670 -22.555 15.696 1.00 31.34 9 LYS B O 1
ATOM 1575 N N . GLU B 1 10 ? 34.885 -23.961 17.420 1.00 56.40 10 GLU B N 1
ATOM 1576 C CA . GLU B 1 10 ? 35.410 -24.995 16.549 1.00 56.24 10 GLU B CA 1
ATOM 1577 C C . GLU B 1 10 ? 34.480 -25.199 15.369 1.00 54.60 10 GLU B C 1
ATOM 1578 O O . GLU B 1 10 ? 34.909 -25.139 14.214 1.00 53.41 10 GLU B O 1
ATOM 1584 N N . PHE B 1 11 ? 33.202 -25.442 15.673 1.00 39.56 11 PHE B N 1
ATOM 1585 C CA . PHE B 1 11 ? 32.221 -25.753 14.649 1.00 38.17 11 PHE B CA 1
ATOM 1586 C C . PHE B 1 11 ? 32.235 -24.726 13.540 1.00 36.56 11 PHE B C 1
ATOM 1587 O O . PHE B 1 11 ? 32.308 -25.080 12.365 1.00 35.58 11 PHE B O 1
ATOM 1595 N N . ILE B 1 12 ? 32.197 -23.454 13.914 1.00 30.14 12 ILE B N 1
ATOM 1596 C CA . ILE B 1 12 ? 32.184 -22.379 12.921 1.00 29.30 12 ILE B CA 1
ATOM 1597 C C . ILE B 1 12 ? 33.343 -22.456 11.928 1.00 28.79 12 ILE B C 1
ATOM 1598 O O . ILE B 1 12 ? 33.146 -22.226 10.738 1.00 27.76 12 ILE B O 1
ATOM 1603 N N . ARG B 1 13 ? 34.534 -22.819 12.405 1.00 42.66 13 ARG B N 1
ATOM 1604 C CA . ARG B 1 13 ? 35.711 -22.939 11.531 1.00 42.45 13 ARG B CA 1
ATOM 1605 C C . ARG B 1 13 ? 35.678 -24.094 10.532 1.00 41.57 13 ARG B C 1
ATOM 1606 O O . ARG B 1 13 ? 35.985 -23.904 9.349 1.00 40.84 13 ARG B O 1
ATOM 1614 N N . ASP B 1 14 ? 35.316 -25.287 11.004 1.00 59.68 14 ASP B N 1
ATOM 1615 C CA . ASP B 1 14 ? 35.227 -26.456 10.127 1.00 59.81 14 ASP B CA 1
ATOM 1616 C C . ASP B 1 14 ? 34.225 -26.148 9.048 1.00 58.42 14 ASP B C 1
ATOM 1617 O O . ASP B 1 14 ? 34.430 -26.481 7.881 1.00 57.95 14 ASP B O 1
ATOM 1622 N N . GLN B 1 15 ? 33.133 -25.503 9.460 1.00 29.07 15 GLN B N 1
ATOM 1623 C CA . GLN B 1 15 ? 32.009 -25.255 8.582 1.00 27.64 15 GLN B CA 1
ATOM 1624 C C . GLN B 1 15 ? 32.474 -24.469 7.385 1.00 26.80 15 GLN B C 1
ATOM 1625 O O . GLN B 1 15 ? 32.290 -24.894 6.238 1.00 26.27 15 GLN B O 1
ATOM 1631 N N . GLY B 1 16 ? 33.099 -23.327 7.681 1.00 30.59 16 GLY B N 1
ATOM 1632 C CA . GLY B 1 16 ? 33.578 -22.396 6.678 1.00 30.06 16 GLY B CA 1
ATOM 1633 C C . GLY B 1 16 ? 34.667 -23.025 5.843 1.00 29.97 16 GLY B C 1
ATOM 1634 O O . GLY B 1 16 ? 34.706 -22.852 4.621 1.00 29.66 16 GLY B O 1
ATOM 1635 N N . GLU B 1 17 ? 35.556 -23.757 6.504 1.00 44.42 17 GLU B N 1
ATOM 1636 C CA . GLU B 1 17 ? 36.626 -24.455 5.812 1.00 44.64 17 GLU B CA 1
ATOM 1637 C C . GLU B 1 17 ? 36.141 -25.465 4.807 1.00 44.40 17 GLU B C 1
ATOM 1638 O O . GLU B 1 17 ? 36.524 -25.417 3.639 1.00 44.43 17 GLU B O 1
ATOM 1644 N N . PHE B 1 18 ? 35.300 -26.382 5.285 1.00 34.22 18 PHE B N 1
ATOM 1645 C CA . PHE B 1 18 ? 34.683 -27.403 4.460 1.00 34.22 18 PHE B CA 1
ATOM 1646 C C . PHE B 1 18 ? 34.046 -26.773 3.248 1.00 33.11 18 PHE B C 1
ATOM 1647 O O . PHE B 1 18 ? 34.124 -27.302 2.146 1.00 33.54 18 PHE B O 1
ATOM 1655 N N . ILE B 1 19 ? 33.421 -25.630 3.454 1.00 26.67 19 ILE B N 1
ATOM 1656 C CA . ILE B 1 19 ? 32.841 -24.876 2.353 1.00 26.12 19 ILE B CA 1
ATOM 1657 C C . ILE B 1 19 ? 33.881 -24.424 1.305 1.00 26.46 19 ILE B C 1
ATOM 1658 O O . ILE B 1 19 ? 33.719 -24.663 0.092 1.00 26.55 19 ILE B O 1
ATOM 1663 N N . ALA B 1 20 ? 34.927 -23.749 1.776 1.00 30.67 20 ALA B N 1
ATOM 1664 C CA . ALA B 1 20 ? 35.992 -23.311 0.899 1.00 31.21 20 ALA B CA 1
ATOM 1665 C C . ALA B 1 20 ? 36.554 -24.539 0.196 1.00 31.85 20 ALA B C 1
ATOM 1666 O O . ALA B 1 20 ? 36.799 -24.542 -1.019 1.00 32.50 20 ALA B O 1
ATOM 1668 N N . GLN B 1 21 ? 36.738 -25.591 0.981 1.00 29.06 21 GLN B N 1
ATOM 1669 C CA . GLN B 1 21 ? 37.356 -26.793 0.497 1.00 30.05 21 GLN B CA 1
ATOM 1670 C C . GLN B 1 21 ? 36.617 -27.329 -0.708 1.00 30.64 21 GLN B C 1
ATOM 1671 O O . GLN B 1 21 ? 37.243 -27.753 -1.682 1.00 31.59 21 GLN B O 1
ATOM 1677 N N . GLN B 1 22 ? 35.288 -27.287 -0.653 1.00 38.17 22 GLN B N 1
ATOM 1678 C CA . GLN B 1 22 ? 34.460 -27.847 -1.708 1.00 38.86 22 GLN B CA 1
ATOM 1679 C C . GLN B 1 22 ? 34.099 -26.859 -2.800 1.00 38.55 22 GLN B C 1
ATOM 1680 O O . GLN B 1 22 ? 33.445 -27.227 -3.786 1.00 39.01 22 GLN B O 1
ATOM 1686 N N . SER B 1 23 ? 34.544 -25.617 -2.631 1.00 30.95 23 SER B N 1
ATOM 1687 C CA . SER B 1 23 ? 34.163 -24.534 -3.520 1.00 30.81 23 SER B CA 1
ATOM 1688 C C . SER B 1 23 ? 34.283 -24.875 -5.004 1.00 31.84 23 SER B C 1
ATOM 1689 O O . SER B 1 23 ? 33.508 -24.393 -5.824 1.00 31.84 23 SER B O 1
ATOM 1692 N N . GLY B 1 24 ? 35.248 -25.715 -5.350 1.00 25.27 24 GLY B N 1
ATOM 1693 C CA . GLY B 1 24 ? 35.569 -25.957 -6.747 1.00 26.92 24 GLY B CA 1
ATOM 1694 C C . GLY B 1 24 ? 34.699 -27.013 -7.374 1.00 28.72 24 GLY B C 1
ATOM 1695 O O . GLY B 1 24 ? 34.686 -27.189 -8.592 1.00 29.97 24 GLY B O 1
ATOM 1696 N N . TRP B 1 25 ? 33.955 -27.709 -6.522 1.00 32.19 25 TRP B N 1
ATOM 1697 C CA . TRP B 1 25 ? 33.208 -28.886 -6.925 1.00 30.85 25 TRP B CA 1
ATOM 1698 C C . TRP B 1 25 ? 32.664 -28.797 -8.345 1.00 32.13 25 TRP B C 1
ATOM 1699 O O . TRP B 1 25 ? 32.845 -29.714 -9.141 1.00 28.89 25 TRP B O 1
ATOM 1710 N N . LEU B 1 26 ? 32.007 -27.689 -8.664 1.00 31.91 26 LEU B N 1
ATOM 1711 C CA . LEU B 1 26 ? 31.270 -27.590 -9.912 1.00 33.64 26 LEU B CA 1
ATOM 1712 C C . LEU B 1 26 ? 32.182 -27.533 -11.123 1.00 33.41 26 LEU B C 1
ATOM 1713 O O . LEU B 1 26 ? 31.905 -28.165 -12.152 1.00 35.31 26 LEU B O 1
ATOM 1718 N N . GLU B 1 27 ? 33.244 -26.759 -11.056 1.00 61.42 27 GLU B N 1
ATOM 1719 C CA . GLU B 1 27 ? 34.195 -26.735 -12.141 1.00 63.94 27 GLU B CA 1
ATOM 1720 C C . GLU B 1 27 ? 34.948 -28.019 -12.174 1.00 66.37 27 GLU B C 1
ATOM 1721 O O . GLU B 1 27 ? 35.152 -28.620 -13.197 1.00 68.51 27 GLU B O 1
ATOM 1727 N N . LEU B 1 28 ? 35.364 -28.485 -11.032 1.00 79.07 28 LEU B N 1
ATOM 1728 C CA . LEU B 1 28 ? 36.020 -29.735 -11.100 1.00 82.17 28 LEU B CA 1
ATOM 1729 C C . LEU B 1 28 ? 34.819 -30.468 -11.560 1.00 84.18 28 LEU B C 1
ATOM 1730 O O . LEU B 1 28 ? 33.771 -30.220 -11.070 1.00 84.78 28 LEU B O 1
ATOM 1735 N N . GLU B 1 29 ? 34.943 -31.400 -12.465 1.00 75.36 29 GLU B N 1
ATOM 1736 C CA . GLU B 1 29 ? 33.769 -32.106 -12.931 1.00 77.44 29 GLU B CA 1
ATOM 1737 C C . GLU B 1 29 ? 32.926 -31.408 -13.966 1.00 78.64 29 GLU B C 1
ATOM 1738 O O . GLU B 1 29 ? 31.845 -31.868 -14.230 1.00 78.77 29 GLU B O 1
ATOM 1744 N N . ARG B 1 30 ? 33.366 -30.313 -14.573 1.00 106.22 30 ARG B N 1
ATOM 1745 C CA . ARG B 1 30 ? 32.365 -29.669 -15.388 1.00 105.99 30 ARG B CA 1
ATOM 1746 C C . ARG B 1 30 ? 31.931 -30.590 -16.497 1.00 106.89 30 ARG B C 1
ATOM 1747 O O . ARG B 1 30 ? 32.693 -31.126 -17.281 1.00 108.02 30 ARG B O 1
ATOM 1755 N N . SER B 1 31 ? 30.614 -30.645 -16.528 1.00 88.71 31 SER B N 1
ATOM 1756 C CA . SER B 1 31 ? 29.690 -31.354 -17.396 1.00 89.29 31 SER B CA 1
ATOM 1757 C C . SER B 1 31 ? 29.124 -30.751 -18.620 1.00 88.30 31 SER B C 1
ATOM 1758 O O . SER B 1 31 ? 29.464 -29.646 -19.086 1.00 87.61 31 SER B O 1
ATOM 1761 N N . SER B 1 32 ? 28.188 -31.573 -19.047 1.00 65.27 32 SER B N 1
ATOM 1762 C CA . SER B 1 32 ? 27.250 -31.423 -20.112 1.00 63.16 32 SER B CA 1
ATOM 1763 C C . SER B 1 32 ? 26.338 -30.353 -19.541 1.00 59.43 32 SER B C 1
ATOM 1764 O O . SER B 1 32 ? 25.467 -29.852 -20.202 1.00 57.97 32 SER B O 1
ATOM 1767 N N . TYR B 1 33 ? 26.484 -30.072 -18.265 1.00 60.25 33 TYR B N 1
ATOM 1768 C CA . TYR B 1 33 ? 25.643 -29.083 -17.658 1.00 56.93 33 TYR B CA 1
ATOM 1769 C C . TYR B 1 33 ? 25.604 -27.830 -18.457 1.00 55.90 33 TYR B C 1
ATOM 1770 O O . TYR B 1 33 ? 24.633 -27.148 -18.398 1.00 54.05 33 TYR B O 1
ATOM 1779 N N . ALA B 1 34 ? 26.643 -27.479 -19.177 1.00 52.33 34 ALA B N 1
ATOM 1780 C CA . ALA B 1 34 ? 26.633 -26.246 -19.968 1.00 51.83 34 ALA B CA 1
ATOM 1781 C C . ALA B 1 34 ? 25.599 -26.307 -21.094 1.00 50.88 34 ALA B C 1
ATOM 1782 O O . ALA B 1 34 ? 24.854 -25.339 -21.326 1.00 49.52 34 ALA B O 1
ATOM 1784 N N . LYS B 1 35 ? 25.545 -27.451 -21.776 1.00 47.65 35 LYS B N 1
ATOM 1785 C CA . LYS B 1 35 ? 24.653 -27.613 -22.904 1.00 46.93 35 LYS B CA 1
ATOM 1786 C C . LYS B 1 35 ? 23.187 -27.617 -22.471 1.00 44.08 35 LYS B C 1
ATOM 1787 O O . LYS B 1 35 ? 22.329 -27.131 -23.199 1.00 42.66 35 LYS B O 1
ATOM 1793 N N . LEU B 1 36 ? 22.902 -28.164 -21.292 1.00 50.27 36 LEU B N 1
ATOM 1794 C CA . LEU B 1 36 ? 21.546 -28.141 -20.764 1.00 46.55 36 LEU B CA 1
ATOM 1795 C C . LEU B 1 36 ? 21.099 -26.711 -20.603 1.00 44.25 36 LEU B C 1
ATOM 1796 O O . LEU B 1 36 ? 20.039 -26.312 -21.075 1.00 42.57 36 LEU B O 1
ATOM 1801 N N . ILE B 1 37 ? 21.916 -25.949 -19.898 1.00 27.32 37 ILE B N 1
ATOM 1802 C CA . ILE B 1 37 ? 21.693 -24.529 -19.727 1.00 29.27 37 ILE B CA 1
ATOM 1803 C C . ILE B 1 37 ? 21.528 -23.870 -21.091 1.00 29.76 37 ILE B C 1
ATOM 1804 O O . ILE B 1 37 ? 20.564 -23.150 -21.329 1.00 28.17 37 ILE B O 1
ATOM 1809 N N . ALA B 1 38 ? 22.463 -24.128 -21.988 1.00 41.22 38 ALA B N 1
ATOM 1810 C CA . ALA B 1 38 ? 22.332 -23.653 -23.349 1.00 41.13 38 ALA B CA 1
ATOM 1811 C C . ALA B 1 38 ? 20.916 -23.921 -23.876 1.00 38.62 38 ALA B C 1
ATOM 1812 O O . ALA B 1 38 ? 20.181 -22.994 -24.199 1.00 37.50 38 ALA B O 1
ATOM 1814 N N . GLN B 1 39 ? 20.524 -25.185 -23.960 1.00 50.15 39 GLN B N 1
ATOM 1815 C CA . GLN B 1 39 ? 19.222 -25.525 -24.536 1.00 48.23 39 GLN B CA 1
ATOM 1816 C C . GLN B 1 39 ? 18.068 -24.900 -23.780 1.00 44.78 39 GLN B C 1
ATOM 1817 O O . GLN B 1 39 ? 17.184 -24.311 -24.384 1.00 43.90 39 GLN B O 1
ATOM 1823 N N . THR B 1 40 ? 18.071 -25.041 -22.461 1.00 26.27 40 THR B N 1
ATOM 1824 C CA . THR B 1 40 ? 17.071 -24.368 -21.633 1.00 24.28 40 THR B CA 1
ATOM 1825 C C . THR B 1 40 ? 17.002 -22.869 -21.923 1.00 24.32 40 THR B C 1
ATOM 1826 O O . THR B 1 40 ? 15.922 -22.278 -22.015 1.00 26.10 40 THR B O 1
ATOM 1830 N N . ILE B 1 41 ? 18.170 -22.247 -22.035 1.00 31.66 41 ILE B N 1
ATOM 1831 C CA . ILE B 1 41 ? 18.205 -20.830 -22.344 1.00 32.38 41 ILE B CA 1
ATOM 1832 C C . ILE B 1 41 ? 17.533 -20.580 -23.700 1.00 32.60 41 ILE B C 1
ATOM 1833 O O . ILE B 1 41 ? 16.558 -19.802 -23.797 1.00 31.30 41 ILE B O 1
ATOM 1838 N N . SER B 1 42 ? 18.018 -21.261 -24.735 1.00 34.52 42 SER B N 1
ATOM 1839 C CA . SER B 1 42 ? 17.380 -21.147 -26.032 1.00 34.64 42 SER B CA 1
ATOM 1840 C C . SER B 1 42 ? 15.880 -21.299 -25.895 1.00 32.05 42 SER B C 1
ATOM 1841 O O . SER B 1 42 ? 15.137 -20.485 -26.428 1.00 31.73 42 SER B O 1
ATOM 1844 N N . HIS B 1 43 ? 15.451 -22.351 -25.190 1.00 34.09 43 HIS B N 1
ATOM 1845 C CA . HIS B 1 43 ? 14.041 -22.637 -24.954 1.00 31.77 43 HIS B CA 1
ATOM 1846 C C . HIS B 1 43 ? 13.334 -21.399 -24.499 1.00 30.91 43 HIS B C 1
ATOM 1847 O O . HIS B 1 43 ? 12.412 -20.929 -25.146 1.00 30.51 43 HIS B O 1
ATOM 1854 N N . VAL B 1 44 ? 13.776 -20.886 -23.359 1.00 33.82 44 VAL B N 1
ATOM 1855 C CA . VAL B 1 44 ? 13.224 -19.677 -22.767 1.00 33.51 44 VAL B CA 1
ATOM 1856 C C . VAL B 1 44 ? 13.251 -18.451 -23.692 1.00 34.27 44 VAL B C 1
ATOM 1857 O O . VAL B 1 44 ? 12.258 -17.728 -23.776 1.00 33.93 44 VAL B O 1
ATOM 1861 N N . LEU B 1 45 ? 14.376 -18.213 -24.371 1.00 42.57 45 LEU B N 1
ATOM 1862 C CA . LEU B 1 45 ? 14.508 -17.052 -25.252 1.00 44.78 45 LEU B CA 1
ATOM 1863 C C . LEU B 1 45 ? 13.621 -17.201 -26.475 1.00 44.42 45 LEU B C 1
ATOM 1864 O O . LEU B 1 45 ? 13.407 -16.255 -27.224 1.00 46.03 45 LEU B O 1
ATOM 1869 N N . ASN B 1 46 ? 13.114 -18.401 -26.690 1.00 38.85 46 ASN B N 1
ATOM 1870 C CA . ASN B 1 46 ? 12.205 -18.637 -27.805 1.00 38.52 46 ASN B CA 1
ATOM 1871 C C . ASN B 1 46 ? 10.758 -18.476 -27.380 1.00 36.48 46 ASN B C 1
ATOM 1872 O O . ASN B 1 46 ? 9.836 -18.736 -28.156 1.00 36.06 46 ASN B O 1
ATOM 1877 N N . GLY B 1 47 ? 10.578 -18.057 -26.135 1.00 30.99 47 GLY B N 1
ATOM 1878 C CA . GLY B 1 47 ? 9.267 -17.781 -25.605 1.00 29.81 47 GLY B CA 1
ATOM 1879 C C . GLY B 1 47 ? 8.650 -18.938 -24.840 1.00 28.15 47 GLY B C 1
ATOM 1880 O O . GLY B 1 47 ? 7.619 -18.763 -24.192 1.00 27.52 47 GLY B O 1
ATOM 1881 N N . GLY B 1 48 ? 9.256 -20.118 -24.915 1.00 30.80 48 GLY B N 1
ATOM 1882 C CA . GLY B 1 48 ? 8.755 -21.270 -24.180 1.00 29.35 48 GLY B CA 1
ATOM 1883 C C . GLY B 1 48 ? 8.568 -20.982 -22.699 1.00 28.59 48 GLY B C 1
ATOM 1884 O O . GLY B 1 48 ? 8.958 -19.912 -22.223 1.00 29.28 48 GLY B O 1
ATOM 1885 N N . SER B 1 49 ? 7.969 -21.915 -21.962 1.00 38.73 49 SER B N 1
ATOM 1886 C CA . SER B 1 49 ? 7.660 -21.685 -20.548 1.00 37.91 49 SER B CA 1
ATOM 1887 C C . SER B 1 49 ? 8.333 -22.727 -19.659 1.00 37.47 49 SER B C 1
ATOM 1888 O O . SER B 1 49 ? 8.739 -23.793 -20.137 1.00 37.79 49 SER B O 1
ATOM 1891 N N . LEU B 1 50 ? 8.434 -22.415 -18.368 1.00 27.70 50 LEU B N 1
ATOM 1892 C CA . LEU B 1 50 ? 9.164 -23.250 -17.429 1.00 27.42 50 LEU B CA 1
ATOM 1893 C C . LEU B 1 50 ? 8.268 -23.679 -16.290 1.00 26.86 50 LEU B C 1
ATOM 1894 O O . LEU B 1 50 ? 7.962 -22.877 -15.398 1.00 28.11 50 LEU B O 1
ATOM 1899 N N . LEU B 1 51 ? 7.845 -24.944 -16.338 1.00 27.69 51 LEU B N 1
ATOM 1900 C CA . LEU B 1 51 ? 6.979 -25.527 -15.327 1.00 27.73 51 LEU B CA 1
ATOM 1901 C C . LEU B 1 51 ? 7.875 -26.170 -14.311 1.00 27.72 51 LEU B C 1
ATOM 1902 O O . LEU B 1 51 ? 8.480 -27.209 -14.573 1.00 27.90 51 LEU B O 1
ATOM 1907 N N . VAL B 1 52 ? 7.974 -25.534 -13.153 1.00 27.37 52 VAL B N 1
ATOM 1908 C CA . VAL B 1 52 ? 8.910 -25.969 -12.125 1.00 27.50 52 VAL B CA 1
ATOM 1909 C C . VAL B 1 52 ? 8.296 -26.884 -11.068 1.00 28.26 52 VAL B C 1
ATOM 1910 O O . VAL B 1 52 ? 7.286 -26.558 -10.441 1.00 28.80 52 VAL B O 1
ATOM 1914 N N . SER B 1 53 ? 8.911 -28.036 -10.866 1.00 32.63 53 SER B N 1
ATOM 1915 C CA . SER B 1 53 ? 8.475 -28.918 -9.804 1.00 33.98 53 SER B CA 1
ATOM 1916 C C . SER B 1 53 ? 9.669 -29.330 -8.936 1.00 33.57 53 SER B C 1
ATOM 1917 O O . SER B 1 53 ? 10.817 -29.241 -9.366 1.00 32.44 53 SER B O 1
ATOM 1920 N N . ALA B 1 54 ? 9.384 -29.774 -7.714 1.00 25.04 54 ALA B N 1
ATOM 1921 C CA . ALA B 1 54 ? 10.411 -30.148 -6.733 1.00 25.00 54 ALA B CA 1
ATOM 1922 C C . ALA B 1 54 ? 9.971 -31.285 -5.759 1.00 25.12 54 ALA B C 1
ATOM 1923 O O . ALA B 1 54 ? 8.795 -31.412 -5.393 1.00 26.37 54 ALA B O 1
ATOM 1925 N N . ASP B 1 55 ? 10.917 -32.109 -5.328 1.00 25.69 55 ASP B N 1
ATOM 1926 C CA . ASP B 1 55 ? 10.559 -33.109 -4.344 1.00 26.42 55 ASP B CA 1
ATOM 1927 C C . ASP B 1 55 ? 10.203 -32.417 -3.034 1.00 28.20 55 ASP B C 1
ATOM 1928 O O . ASP B 1 55 ? 10.559 -31.265 -2.816 1.00 26.93 55 ASP B O 1
ATOM 1933 N N . SER B 1 56 ? 9.481 -33.120 -2.178 1.00 47.63 56 SER B N 1
ATOM 1934 C CA . SER B 1 56 ? 8.951 -32.525 -0.962 1.00 48.15 56 SER B CA 1
ATOM 1935 C C . SER B 1 56 ? 10.007 -32.009 0.027 1.00 47.89 56 SER B C 1
ATOM 1936 O O . SER B 1 56 ? 9.666 -31.376 1.031 1.00 48.26 56 SER B O 1
ATOM 1939 N N . SER B 1 57 ? 11.279 -32.269 -0.254 1.00 23.42 57 SER B N 1
ATOM 1940 C CA . SER B 1 57 ? 12.372 -31.764 0.594 1.00 23.20 57 SER B CA 1
ATOM 1941 C C . SER B 1 57 ? 12.910 -30.443 0.062 1.00 21.37 57 SER B C 1
ATOM 1942 O O . SER B 1 57 ? 13.573 -29.703 0.768 1.00 21.02 57 SER B O 1
ATOM 1945 N N . ARG B 1 58 ? 12.565 -30.155 -1.184 1.00 31.64 58 ARG B N 1
ATOM 1946 C CA . ARG B 1 58 ? 13.024 -28.973 -1.880 1.00 28.58 58 ARG B CA 1
ATOM 1947 C C . ARG B 1 58 ? 11.891 -27.989 -2.251 1.00 27.86 58 ARG B C 1
ATOM 1948 O O . ARG B 1 58 ? 11.909 -27.429 -3.330 1.00 26.97 58 ARG B O 1
ATOM 1956 N N . HIS B 1 59 ? 10.909 -27.763 -1.379 1.00 46.74 59 HIS B N 1
ATOM 1957 C CA . HIS B 1 59 ? 9.888 -26.749 -1.693 1.00 46.42 59 HIS B CA 1
ATOM 1958 C C . HIS B 1 59 ? 10.518 -25.382 -1.648 1.00 45.88 59 HIS B C 1
ATOM 1959 O O . HIS B 1 59 ? 10.319 -24.542 -2.536 1.00 45.15 59 HIS B O 1
ATOM 1966 N N . TRP B 1 60 ? 11.260 -25.177 -0.570 1.00 36.32 60 TRP B N 1
ATOM 1967 C CA . TRP B 1 60 ? 12.055 -23.977 -0.377 1.00 36.35 60 TRP B CA 1
ATOM 1968 C C . TRP B 1 60 ? 12.841 -23.554 -1.641 1.00 35.84 60 TRP B C 1
ATOM 1969 O O . TRP B 1 60 ? 13.012 -22.362 -1.915 1.00 35.88 60 TRP B O 1
ATOM 1980 N N . PHE B 1 61 ? 13.302 -24.530 -2.416 1.00 23.88 61 PHE B N 1
ATOM 1981 C CA . PHE B 1 61 ? 14.050 -24.242 -3.636 1.00 23.23 61 PHE B CA 1
ATOM 1982 C C . PHE B 1 61 ? 13.168 -23.896 -4.843 1.00 22.74 61 PHE B C 1
ATOM 1983 O O . PHE B 1 61 ? 13.499 -23.047 -5.665 1.00 22.18 61 PHE B O 1
ATOM 1991 N N . LEU B 1 62 ? 12.040 -24.571 -4.948 1.00 33.42 62 LEU B N 1
ATOM 1992 C CA . LEU B 1 62 ? 11.046 -24.172 -5.909 1.00 33.37 62 LEU B CA 1
ATOM 1993 C C . LEU B 1 62 ? 10.674 -22.705 -5.633 1.00 33.56 62 LEU B C 1
ATOM 1994 O O . LEU B 1 62 ? 10.633 -21.877 -6.546 1.00 33.47 62 LEU B O 1
ATOM 1999 N N . ASN B 1 63 ? 10.413 -22.391 -4.365 1.00 29.05 63 ASN B N 1
ATOM 2000 C CA . ASN B 1 63 ? 10.085 -21.033 -3.952 1.00 29.40 63 ASN B CA 1
ATOM 2001 C C . ASN B 1 63 ? 11.172 -20.065 -4.392 1.00 29.50 63 ASN B C 1
ATOM 2002 O O . ASN B 1 63 ? 10.887 -19.044 -5.031 1.00 29.47 63 ASN B O 1
ATOM 2007 N N . TYR B 1 64 ? 12.415 -20.417 -4.050 1.00 23.07 64 TYR B N 1
ATOM 2008 C CA . TYR B 1 64 ? 13.604 -19.670 -4.429 1.00 22.58 64 TYR B CA 1
ATOM 2009 C C . TYR B 1 64 ? 13.683 -19.435 -5.933 1.00 21.21 64 TYR B C 1
ATOM 2010 O O . TYR B 1 64 ? 14.038 -18.355 -6.389 1.00 20.47 64 TYR B O 1
ATOM 2019 N N . ILE B 1 65 ? 13.372 -20.462 -6.708 1.00 22.06 65 ILE B N 1
ATOM 2020 C CA . ILE B 1 65 ? 13.457 -20.334 -8.148 1.00 21.18 65 ILE B CA 1
ATOM 2021 C C . ILE B 1 65 ? 12.437 -19.321 -8.596 1.00 21.08 65 ILE B C 1
ATOM 2022 O O . ILE B 1 65 ? 12.745 -18.409 -9.333 1.00 20.77 65 ILE B O 1
ATOM 2027 N N . LEU B 1 66 ? 11.218 -19.464 -8.110 1.00 27.46 66 LEU B N 1
ATOM 2028 C CA . LEU B 1 66 ? 10.125 -18.582 -8.509 1.00 27.86 66 LEU B CA 1
ATOM 2029 C C . LEU B 1 66 ? 10.362 -17.096 -8.181 1.00 28.11 66 LEU B C 1
ATOM 2030 O O . LEU B 1 66 ? 10.085 -16.194 -8.997 1.00 27.66 66 LEU B O 1
ATOM 2035 N N . SER B 1 67 ? 10.881 -16.834 -6.992 1.00 33.90 67 SER B N 1
ATOM 2036 C CA . SER B 1 67 ? 11.047 -15.458 -6.583 1.00 34.45 67 SER B CA 1
ATOM 2037 C C . SER B 1 67 ? 12.336 -14.865 -7.124 1.00 33.11 67 SER B C 1
ATOM 2038 O O . SER B 1 67 ? 12.469 -13.653 -7.195 1.00 33.48 67 SER B O 1
ATOM 2041 N N . ASN B 1 68 ? 13.299 -15.692 -7.515 1.00 42.07 68 ASN B N 1
ATOM 2042 C CA . ASN B 1 68 ? 14.537 -15.127 -8.042 1.00 41.61 68 ASN B CA 1
ATOM 2043 C C . ASN B 1 68 ? 14.485 -14.867 -9.534 1.00 41.22 68 ASN B C 1
ATOM 2044 O O . ASN B 1 68 ? 15.111 -13.919 -10.019 1.00 41.83 68 ASN B O 1
ATOM 2049 N N . LEU B 1 69 ? 13.727 -15.689 -10.256 1.00 39.96 69 LEU B N 1
ATOM 2050 C CA . LEU B 1 69 ? 13.487 -15.434 -11.675 1.00 40.04 69 LEU B CA 1
ATOM 2051 C C . LEU B 1 69 ? 12.604 -14.200 -11.878 1.00 40.28 69 LEU B C 1
ATOM 2052 O O . LEU B 1 69 ? 12.882 -13.369 -12.747 1.00 40.67 69 LEU B O 1
ATOM 2057 N N . ASN B 1 70 ? 11.547 -14.089 -11.068 1.00 29.56 70 ASN B N 1
ATOM 2058 C CA . ASN B 1 70 ? 10.643 -12.934 -11.110 1.00 29.87 70 ASN B CA 1
ATOM 2059 C C . ASN B 1 70 ? 10.512 -12.275 -9.736 1.00 30.83 70 ASN B C 1
ATOM 2060 O O . ASN B 1 70 ? 9.586 -12.556 -8.971 1.00 31.99 70 ASN B O 1
ATOM 2065 N N . PRO B 1 71 ? 11.467 -11.402 -9.408 1.00 23.91 71 PRO B N 1
ATOM 2066 C CA . PRO B 1 71 ? 11.575 -10.754 -8.100 1.00 24.54 71 PRO B CA 1
ATOM 2067 C C . PRO B 1 71 ? 10.474 -9.720 -7.911 1.00 21.68 71 PRO B C 1
ATOM 2068 O O . PRO B 1 71 ? 9.877 -9.288 -8.903 1.00 21.65 71 PRO B O 1
ATOM 2072 N N . LYS B 1 72 ? 10.176 -9.352 -6.667 1.00 42.18 72 LYS B N 1
ATOM 2073 C CA . LYS B 1 72 ? 9.064 -8.437 -6.441 1.00 44.82 72 LYS B CA 1
ATOM 2074 C C . LYS B 1 72 ? 9.240 -7.196 -7.300 1.00 44.29 72 LYS B C 1
ATOM 2075 O O . LYS B 1 72 ? 8.338 -6.820 -8.059 1.00 44.76 72 LYS B O 1
ATOM 2081 N N . ASP B 1 73 ? 10.416 -6.580 -7.188 1.00 84.75 73 ASP B N 1
ATOM 2082 C CA . ASP B 1 73 ? 10.755 -5.413 -7.993 1.00 84.26 73 ASP B CA 1
ATOM 2083 C C . ASP B 1 73 ? 11.506 -5.867 -9.232 1.00 82.42 73 ASP B C 1
ATOM 2084 O O . ASP B 1 73 ? 12.727 -6.019 -9.212 1.00 82.11 73 ASP B O 1
ATOM 2089 N N . LEU B 1 74 ? 10.765 -6.103 -10.306 1.00 31.43 74 LEU B N 1
ATOM 2090 C CA . LEU B 1 74 ? 11.376 -6.510 -11.568 1.00 30.98 74 LEU B CA 1
ATOM 2091 C C . LEU B 1 74 ? 12.433 -5.532 -12.089 1.00 33.81 74 LEU B C 1
ATOM 2092 O O . LEU B 1 74 ? 13.326 -5.929 -12.832 1.00 31.75 74 LEU B O 1
ATOM 2097 N N . LYS B 1 75 ? 12.326 -4.258 -11.727 1.00 38.69 75 LYS B N 1
ATOM 2098 C CA . LYS B 1 75 ? 13.149 -3.229 -12.365 1.00 39.20 75 LYS B CA 1
ATOM 2099 C C . LYS B 1 75 ? 12.936 -3.225 -13.889 1.00 39.35 75 LYS B C 1
ATOM 2100 O O . LYS B 1 75 ? 11.836 -2.932 -14.346 1.00 39.18 75 LYS B O 1
ATOM 2106 N N . GLU B 1 76 ? 13.944 -3.554 -14.688 1.00 42.20 76 GLU B N 1
ATOM 2107 C CA . GLU B 1 76 ? 13.731 -3.484 -16.133 1.00 43.03 76 GLU B CA 1
ATOM 2108 C C . GLU B 1 76 ? 13.792 -4.839 -16.756 1.00 42.50 76 GLU B C 1
ATOM 2109 O O . GLU B 1 76 ? 13.700 -4.963 -17.967 1.00 43.88 76 GLU B O 1
ATOM 2115 N N . ARG B 1 77 ? 13.940 -5.851 -15.909 1.00 36.22 77 ARG B N 1
ATOM 2116 C CA . ARG B 1 77 ? 13.893 -7.255 -16.320 1.00 35.28 77 ARG B CA 1
ATOM 2117 C C . ARG B 1 77 ? 12.612 -7.629 -17.064 1.00 34.20 77 ARG B C 1
ATOM 2118 O O . ARG B 1 77 ? 11.586 -6.972 -16.926 1.00 33.50 77 ARG B O 1
ATOM 2126 N N . PRO B 1 78 ? 12.668 -8.716 -17.840 1.00 25.66 78 PRO B N 1
ATOM 2127 C CA . PRO B 1 78 ? 11.445 -9.278 -18.414 1.00 25.17 78 PRO B CA 1
ATOM 2128 C C . PRO B 1 78 ? 10.578 -9.849 -17.304 1.00 27.46 78 PRO B C 1
ATOM 2129 O O . PRO B 1 78 ? 11.054 -10.087 -16.194 1.00 26.64 78 PRO B O 1
ATOM 2133 N N . LEU B 1 79 ? 9.311 -10.083 -17.602 1.00 22.44 79 LEU B N 1
ATOM 2134 C CA . LEU B 1 79 ? 8.537 -10.986 -16.770 1.00 21.21 79 LEU B CA 1
ATOM 2135 C C . LEU B 1 79 ? 8.759 -12.373 -17.367 1.00 21.01 79 LEU B C 1
ATOM 2136 O O . LEU B 1 79 ? 8.357 -12.645 -18.501 1.00 21.62 79 LEU B O 1
ATOM 2141 N N . LEU B 1 80 ? 9.454 -13.235 -16.642 1.00 25.49 80 LEU B N 1
ATOM 2142 C CA . LEU B 1 80 ? 9.856 -14.517 -17.240 1.00 25.84 80 LEU B CA 1
ATOM 2143 C C . LEU B 1 80 ? 8.733 -15.542 -17.117 1.00 25.75 80 LEU B C 1
ATOM 2144 O O . LEU B 1 80 ? 8.034 -15.579 -16.093 1.00 24.71 80 LEU B O 1
ATOM 2149 N N . SER B 1 81 ? 8.530 -16.353 -18.153 1.00 32.65 81 SER B N 1
ATOM 2150 C CA . SER B 1 81 ? 7.392 -17.277 -18.151 1.00 32.53 81 SER B CA 1
ATOM 2151 C C . SER B 1 81 ? 7.671 -18.497 -17.257 1.00 31.74 81 SER B C 1
ATOM 2152 O O . SER B 1 81 ? 8.113 -19.525 -17.736 1.00 31.73 81 SER B O 1
ATOM 2155 N N . VAL B 1 82 ? 7.417 -18.370 -15.955 1.00 28.64 82 VAL B N 1
ATOM 2156 C CA . VAL B 1 82 ? 7.790 -19.401 -14.980 1.00 27.94 82 VAL B CA 1
ATOM 2157 C C . VAL B 1 82 ? 6.538 -19.874 -14.209 1.00 27.98 82 VAL B C 1
ATOM 2158 O O . VAL B 1 82 ? 5.753 -19.056 -13.690 1.00 28.44 82 VAL B O 1
ATOM 2162 N N . ILE B 1 83 ? 6.349 -21.191 -14.154 1.00 22.19 83 ILE B N 1
ATOM 2163 C CA . ILE B 1 83 ? 5.176 -21.750 -13.496 1.00 22.32 83 ILE B CA 1
ATOM 2164 C C . ILE B 1 83 ? 5.562 -22.667 -12.334 1.00 22.54 83 ILE B C 1
ATOM 2165 O O . ILE B 1 83 ? 6.388 -23.548 -12.470 1.00 22.62 83 ILE B O 1
ATOM 2170 N N . ASP B 1 84 ? 4.996 -22.399 -11.169 1.00 21.83 84 ASP B N 1
ATOM 2171 C CA . ASP B 1 84 ? 5.011 -23.338 -10.061 1.00 22.47 84 ASP B CA 1
ATOM 2172 C C . ASP B 1 84 ? 4.046 -24.498 -10.380 1.00 23.25 84 ASP B C 1
ATOM 2173 O O . ASP B 1 84 ? 2.856 -24.456 -10.087 1.00 24.13 84 ASP B O 1
ATOM 2178 N N . PHE B 1 85 ? 4.612 -25.525 -10.999 1.00 34.14 85 PHE B N 1
ATOM 2179 C CA . PHE B 1 85 ? 3.896 -26.675 -11.508 1.00 34.98 85 PHE B CA 1
ATOM 2180 C C . PHE B 1 85 ? 3.572 -27.686 -10.401 1.00 36.39 85 PHE B C 1
ATOM 2181 O O . PHE B 1 85 ? 2.631 -28.473 -10.520 1.00 37.85 85 PHE B O 1
ATOM 2189 N N . ASN B 1 86 ? 4.331 -27.651 -9.314 1.00 29.25 86 ASN B N 1
ATOM 2190 C CA . ASN B 1 86 ? 3.928 -28.363 -8.113 1.00 30.71 86 ASN B CA 1
ATOM 2191 C C . ASN B 1 86 ? 2.504 -28.018 -7.645 1.00 31.95 86 ASN B C 1
ATOM 2192 O O . ASN B 1 86 ? 1.698 -28.885 -7.339 1.00 33.82 86 ASN B O 1
ATOM 2197 N N . ALA B 1 87 ? 2.202 -26.732 -7.599 1.00 42.36 87 ALA B N 1
ATOM 2198 C CA . ALA B 1 87 ? 0.935 -26.258 -7.062 1.00 43.64 87 ALA B CA 1
ATOM 2199 C C . ALA B 1 87 ? -0.208 -26.295 -8.086 1.00 44.29 87 ALA B C 1
ATOM 2200 O O . ALA B 1 87 ? -1.360 -26.013 -7.767 1.00 45.74 87 ALA B O 1
ATOM 2202 N N . SER B 1 88 ? 0.119 -26.655 -9.316 1.00 20.48 88 SER B N 1
ATOM 2203 C CA . SER B 1 88 ? -0.843 -26.607 -10.415 1.00 21.10 88 SER B CA 1
ATOM 2204 C C . SER B 1 88 ? -1.841 -27.751 -10.413 1.00 21.60 88 SER B C 1
ATOM 2205 O O . SER B 1 88 ? -1.602 -28.807 -9.825 1.00 22.40 88 SER B O 1
ATOM 2208 N N . SER B 1 89 ? -2.959 -27.518 -11.087 1.00 34.31 89 SER B N 1
ATOM 2209 C CA . SER B 1 89 ? -4.005 -28.514 -11.224 1.00 37.33 89 SER B CA 1
ATOM 2210 C C . SER B 1 89 ? -3.567 -29.669 -12.111 1.00 37.80 89 SER B C 1
ATOM 2211 O O . SER B 1 89 ? -4.135 -30.763 -12.017 1.00 40.18 89 SER B O 1
ATOM 2214 N N . PHE B 1 90 ? -2.576 -29.428 -12.973 1.00 35.15 90 PHE B N 1
ATOM 2215 C CA . PHE B 1 90 ? -2.148 -30.430 -13.952 1.00 36.15 90 PHE B CA 1
ATOM 2216 C C . PHE B 1 90 ? -1.051 -31.368 -13.447 1.00 37.04 90 PHE B C 1
ATOM 2217 O O . PHE B 1 90 ? -0.723 -32.359 -14.109 1.00 38.22 90 PHE B O 1
ATOM 2225 N N . TYR B 1 91 ? -0.473 -31.027 -12.298 1.00 36.92 91 TYR B N 1
ATOM 2226 C CA . TYR B 1 91 ? 0.517 -31.867 -11.668 1.00 37.99 91 TYR B CA 1
ATOM 2227 C C . TYR B 1 91 ? -0.062 -33.283 -11.592 1.00 41.63 91 TYR B C 1
ATOM 2228 O O . TYR B 1 91 ? -1.148 -33.481 -11.035 1.00 43.40 91 TYR B O 1
ATOM 2237 N N . PRO B 1 92 ? 0.665 -34.264 -12.170 1.00 43.56 92 PRO B N 1
ATOM 2238 C CA . PRO B 1 92 ? 0.140 -35.597 -12.477 1.00 45.80 92 PRO B CA 1
ATOM 2239 C C . PRO B 1 92 ? 0.006 -36.414 -11.214 1.00 48.99 92 PRO B C 1
ATOM 2240 O O . PRO B 1 92 ? 0.920 -36.437 -10.403 1.00 48.29 92 PRO B O 1
ATOM 2244 N N . LYS B 1 93 ? -1.136 -37.057 -11.035 1.00 80.36 93 LYS B N 1
ATOM 2245 C CA . LYS B 1 93 ? -1.311 -37.944 -9.904 1.00 84.13 93 LYS B CA 1
ATOM 2246 C C . LYS B 1 93 ? -1.766 -39.289 -10.438 1.00 85.08 93 LYS B C 1
ATOM 2247 O O . LYS B 1 93 ? -0.951 -40.190 -10.676 1.00 82.98 93 LYS B O 1
ATOM 2253 N N . ASN B 1 94 ? -3.070 -39.414 -10.636 1.00 112.25 94 ASN B N 1
ATOM 2254 C CA . ASN B 1 94 ? -3.609 -40.550 -11.354 1.00 114.12 94 ASN B CA 1
ATOM 2255 C C . ASN B 1 94 ? -3.966 -40.127 -12.770 1.00 112.96 94 ASN B C 1
ATOM 2256 O O . ASN B 1 94 ? -4.990 -39.484 -13.002 1.00 116.32 94 ASN B O 1
ATOM 2261 N N . ASP B 1 95 ? -3.086 -40.482 -13.699 1.00 66.84 95 ASP B N 1
ATOM 2262 C CA . ASP B 1 95 ? -3.214 -40.176 -15.127 1.00 63.69 95 ASP B CA 1
ATOM 2263 C C . ASP B 1 95 ? -2.320 -39.025 -15.552 1.00 59.85 95 ASP B C 1
ATOM 2264 O O . ASP B 1 95 ? -2.724 -37.859 -15.545 1.00 60.39 95 ASP B O 1
ATOM 2269 N N . ALA B 1 96 ? -1.096 -39.384 -15.918 1.00 54.16 96 ALA B N 1
ATOM 2270 C CA . ALA B 1 96 ? -0.142 -38.432 -16.444 1.00 50.77 96 ALA B CA 1
ATOM 2271 C C . ALA B 1 96 ? -0.517 -38.099 -17.878 1.00 50.12 96 ALA B C 1
ATOM 2272 O O . ALA B 1 96 ? -0.143 -37.050 -18.403 1.00 48.77 96 ALA B O 1
ATOM 2274 N N . ASN B 1 97 ? -1.259 -39.000 -18.507 1.00 41.79 97 ASN B N 1
ATOM 2275 C CA . ASN B 1 97 ? -1.673 -38.813 -19.881 1.00 41.62 97 ASN B CA 1
ATOM 2276 C C . ASN B 1 97 ? -2.588 -37.635 -20.052 1.00 42.38 97 ASN B C 1
ATOM 2277 O O . ASN B 1 97 ? -2.544 -36.955 -21.066 1.00 41.95 97 ASN B O 1
ATOM 2282 N N . LEU B 1 98 ? -3.450 -37.423 -19.067 1.00 31.97 98 LEU B N 1
ATOM 2283 C CA . LEU B 1 98 ? -4.338 -36.268 -19.065 1.00 33.08 98 LEU B CA 1
ATOM 2284 C C . LEU B 1 98 ? -3.572 -35.037 -18.650 1.00 30.95 98 LEU B C 1
ATOM 2285 O O . LEU B 1 98 ? -3.691 -33.999 -19.268 1.00 30.17 98 LEU B O 1
ATOM 2290 N N . SER B 1 99 ? -2.805 -35.152 -17.578 1.00 28.78 99 SER B N 1
ATOM 2291 C CA . SER B 1 99 ? -1.913 -34.078 -17.204 1.00 26.38 99 SER B CA 1
ATOM 2292 C C . SER B 1 99 ? -1.222 -33.611 -18.480 1.00 26.26 99 SER B C 1
ATOM 2293 O O . SER B 1 99 ? -1.231 -32.419 -18.822 1.00 25.44 99 SER B O 1
ATOM 2296 N N . LEU B 1 100 ? -0.661 -34.572 -19.207 1.00 44.70 100 LEU B N 1
ATOM 2297 C CA . L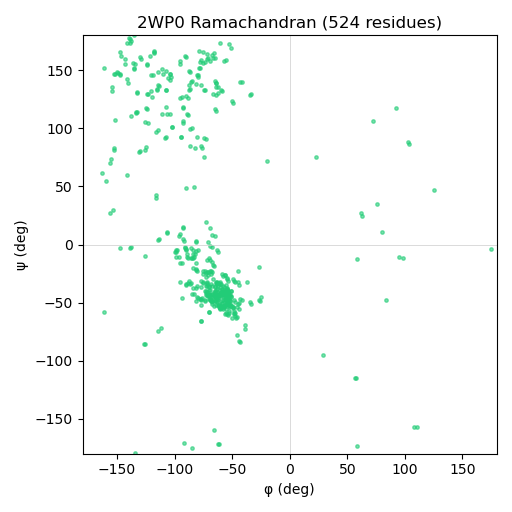EU B 1 100 ? 0.206 -34.264 -20.325 1.00 42.58 100 LEU B CA 1
ATOM 2298 C C . LEU B 1 100 ? -0.502 -33.667 -21.515 1.00 4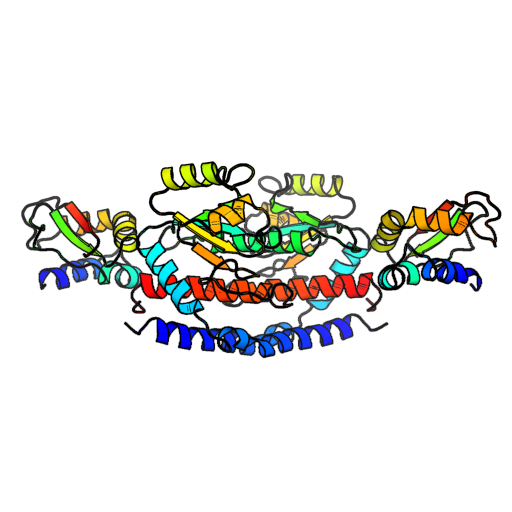2.77 100 LEU B C 1
ATOM 2299 O O . LEU B 1 100 ? 0.031 -32.824 -22.204 1.00 42.30 100 LEU B O 1
ATOM 2304 N N . ALA B 1 101 ? -1.710 -34.114 -21.764 1.00 24.48 101 ALA B N 1
ATOM 2305 C CA . ALA B 1 101 ? -2.459 -33.646 -22.906 1.00 24.86 101 ALA B CA 1
ATOM 2306 C C . ALA B 1 101 ? -2.931 -32.223 -22.657 1.00 23.80 101 ALA B C 1
ATOM 2307 O O . ALA B 1 101 ? -2.861 -31.380 -23.553 1.00 25.45 101 ALA B O 1
ATOM 2309 N N . THR B 1 102 ? -3.425 -31.978 -21.442 1.00 33.22 102 THR B N 1
ATOM 2310 C CA . THR B 1 102 ? -3.980 -30.687 -21.030 1.00 31.58 102 THR B CA 1
ATOM 2311 C C . THR B 1 102 ? -2.876 -29.648 -21.035 1.00 30.96 102 THR B C 1
ATOM 2312 O O . THR B 1 102 ? -3.055 -28.509 -21.481 1.00 29.98 102 THR B O 1
ATOM 2316 N N . ILE B 1 103 ? -1.738 -30.068 -20.483 1.00 26.70 103 ILE B N 1
ATOM 2317 C CA . ILE B 1 103 ? -0.553 -29.249 -20.378 1.00 24.64 103 ILE B CA 1
ATOM 2318 C C . ILE B 1 103 ? -0.199 -28.813 -21.781 1.00 24.25 103 ILE B C 1
ATOM 2319 O O . ILE B 1 103 ? -0.064 -27.622 -22.037 1.00 24.33 103 ILE B O 1
ATOM 2324 N N . GLU B 1 104 ? -0.064 -29.775 -22.689 1.00 54.28 104 GLU B N 1
ATOM 2325 C CA . GLU B 1 104 ? 0.262 -29.475 -24.076 1.00 54.48 104 GLU B CA 1
ATOM 2326 C C . GLU B 1 104 ? -0.754 -28.543 -24.732 1.00 54.14 104 GLU B C 1
ATOM 2327 O O . GLU B 1 104 ? -0.424 -27.803 -25.658 1.00 53.66 104 GLU B O 1
ATOM 2333 N N . MET B 1 105 ? -1.990 -28.577 -24.243 1.00 32.59 105 MET B N 1
ATOM 2334 C CA . MET B 1 105 ? -3.073 -27.798 -24.846 1.00 32.81 105 MET B CA 1
ATOM 2335 C C . MET B 1 105 ? -3.165 -26.353 -24.305 1.00 31.44 105 MET B C 1
ATOM 2336 O O . MET B 1 105 ? -3.514 -25.418 -25.028 1.00 30.93 105 MET B O 1
ATOM 2341 N N . THR B 1 106 ? -2.844 -26.199 -23.025 1.00 33.21 106 THR B N 1
ATOM 2342 C CA . THR B 1 106 ? -2.915 -24.915 -22.348 1.00 32.56 106 THR B CA 1
ATOM 2343 C C . THR B 1 106 ? -1.754 -24.028 -22.737 1.00 31.33 106 THR B C 1
ATOM 2344 O O . THR B 1 106 ? -1.941 -22.850 -23.020 1.00 31.28 106 THR B O 1
ATOM 2348 N N . TYR B 1 107 ? -0.553 -24.598 -22.735 1.00 32.73 107 TYR B N 1
ATOM 2349 C CA . TYR B 1 107 ? 0.654 -23.828 -22.950 1.00 31.80 107 TYR B CA 1
ATOM 2350 C C . TYR B 1 107 ? 1.058 -23.887 -24.409 1.00 31.91 107 TYR B C 1
ATOM 2351 O O . TYR B 1 107 ? 0.643 -24.778 -25.134 1.00 32.33 107 TYR B O 1
ATOM 2360 N N . GLN B 1 108 ? 1.842 -22.902 -24.835 1.00 31.50 108 GLN B N 1
ATOM 2361 C CA . GLN B 1 108 ? 2.327 -22.812 -26.201 1.00 31.83 108 GLN B CA 1
ATOM 2362 C C . GLN B 1 108 ? 3.575 -23.642 -26.322 1.00 31.86 108 GLN B C 1
ATOM 2363 O O . GLN B 1 108 ? 3.777 -24.350 -27.302 1.00 32.64 108 GLN B O 1
ATOM 2369 N N . ASN B 1 109 ? 4.427 -23.544 -25.317 1.00 29.44 109 ASN B N 1
ATOM 2370 C CA . ASN B 1 109 ? 5.732 -24.177 -25.385 1.00 29.08 109 ASN B CA 1
ATOM 2371 C C . ASN B 1 109 ? 6.295 -24.460 -24.003 1.00 28.87 109 ASN B C 1
ATOM 2372 O O . ASN B 1 109 ? 7.242 -23.833 -23.575 1.00 28.92 109 ASN B O 1
ATOM 2377 N N . PRO B 1 110 ? 5.703 -25.423 -23.296 1.00 28.61 110 PRO B N 1
ATOM 2378 C CA . PRO B 1 110 ? 6.155 -25.721 -21.938 1.00 28.30 110 PRO B CA 1
ATOM 2379 C C . PRO B 1 110 ? 7.502 -26.456 -21.899 1.00 28.81 110 PRO B C 1
ATOM 2380 O O . PRO B 1 110 ? 7.891 -27.097 -22.876 1.00 29.68 110 PRO B O 1
ATOM 2384 N N . MET B 1 111 ? 8.195 -26.354 -20.766 1.00 32.56 111 MET B N 1
ATOM 2385 C CA . MET B 1 111 ? 9.327 -27.221 -20.476 1.00 33.63 111 MET B CA 1
ATOM 2386 C C . MET B 1 111 ? 9.281 -27.580 -19.018 1.00 32.71 111 MET B C 1
ATOM 2387 O O . MET B 1 111 ? 8.932 -26.748 -18.191 1.00 31.87 111 MET B O 1
ATOM 2392 N N . PHE B 1 112 ? 9.629 -28.813 -18.694 1.00 36.82 112 PHE B N 1
ATOM 2393 C CA . PHE B 1 112 ? 9.653 -29.224 -17.299 1.00 35.69 112 PHE B CA 1
ATOM 2394 C C . PHE B 1 112 ? 11.028 -28.961 -16.719 1.00 35.68 112 PHE B C 1
ATOM 2395 O O . PHE B 1 112 ? 12.041 -29.357 -17.282 1.00 36.87 112 PHE B O 1
ATOM 2403 N N . TRP B 1 113 ? 11.047 -28.257 -15.599 1.00 41.38 113 TRP B N 1
ATOM 2404 C CA . TRP B 1 113 ? 12.260 -28.059 -14.836 1.00 41.47 113 TRP B CA 1
ATOM 2405 C C . TRP B 1 113 ? 12.036 -28.739 -13.503 1.00 40.95 113 TRP B C 1
ATOM 2406 O O . TRP B 1 113 ? 11.427 -28.164 -12.610 1.00 41.08 113 TRP B O 1
ATOM 2417 N N . HIS B 1 114 ? 12.512 -29.968 -13.362 1.00 25.36 114 HIS B N 1
ATOM 2418 C CA . HIS B 1 114 ? 12.318 -30.673 -12.104 1.00 24.91 114 HIS B CA 1
ATOM 2419 C C . HIS B 1 114 ? 13.602 -30.805 -11.287 1.00 24.95 114 HIS B C 1
ATOM 2420 O O . HIS B 1 114 ? 14.686 -30.891 -11.824 1.00 25.51 114 HIS B O 1
ATOM 2427 N N . VAL B 1 115 ? 13.460 -30.828 -9.973 1.00 26.70 115 VAL B N 1
ATOM 2428 C CA . VAL B 1 115 ? 14.600 -30.800 -9.074 1.00 26.79 115 VAL B CA 1
ATOM 2429 C C . VAL B 1 115 ? 14.373 -31.772 -7.957 1.00 27.33 115 VAL B C 1
ATOM 2430 O O . VAL B 1 115 ? 13.524 -31.553 -7.104 1.00 27.99 115 VAL B O 1
ATOM 2434 N N . GLY B 1 116 ? 15.136 -32.844 -7.950 1.00 23.22 116 GLY B N 1
ATOM 2435 C CA . GLY B 1 116 ? 15.138 -33.726 -6.809 1.00 23.91 116 GLY B CA 1
ATOM 2436 C C . GLY B 1 116 ? 14.507 -35.062 -7.108 1.00 24.32 116 GLY B C 1
ATOM 2437 O O . GLY B 1 116 ? 14.432 -35.491 -8.260 1.00 23.81 116 GLY B O 1
ATOM 2438 N N . LYS B 1 117 ? 14.050 -35.719 -6.054 1.00 51.35 117 LYS B N 1
ATOM 2439 C CA . LYS B 1 117 ? 13.449 -37.027 -6.189 1.00 52.17 117 LYS B CA 1
ATOM 2440 C C . LYS B 1 117 ? 12.178 -36.978 -7.014 1.00 52.21 117 LYS B C 1
ATOM 2441 O O . LYS B 1 117 ? 11.342 -36.078 -6.856 1.00 52.90 117 LYS B O 1
ATOM 2447 N N . ILE B 1 118 ? 12.057 -37.942 -7.920 1.00 26.58 118 ILE B N 1
ATOM 2448 C CA . ILE B 1 118 ? 10.816 -38.173 -8.650 1.00 26.89 118 ILE B CA 1
ATOM 2449 C C . ILE B 1 118 ? 9.917 -39.068 -7.780 1.00 27.58 118 ILE B C 1
ATOM 2450 O O . ILE B 1 118 ? 10.111 -40.272 -7.711 1.00 27.82 118 ILE B O 1
ATOM 2455 N N . GLU B 1 119 ? 8.954 -38.460 -7.095 1.00 39.38 119 GLU B N 1
ATOM 2456 C CA . GLU B 1 119 ? 8.275 -39.146 -6.004 1.00 42.75 119 GLU B CA 1
ATOM 2457 C C . GLU B 1 119 ? 7.029 -39.937 -6.414 1.00 44.65 119 GLU B C 1
ATOM 2458 O O . GLU B 1 119 ? 6.445 -40.658 -5.594 1.00 47.79 119 GLU B O 1
ATOM 2464 N N . ASN B 1 120 ? 6.633 -39.844 -7.678 1.00 42.17 120 ASN B N 1
ATOM 2465 C CA . ASN B 1 120 ? 5.511 -40.652 -8.131 1.00 43.71 120 ASN B CA 1
ATOM 2466 C C . ASN B 1 120 ? 5.670 -41.069 -9.580 1.00 41.51 120 ASN B C 1
ATOM 2467 O O . ASN B 1 120 ? 6.471 -40.487 -10.316 1.00 39.17 120 ASN B O 1
ATOM 2472 N N . GLU B 1 121 ? 4.907 -42.087 -9.970 1.00 47.32 121 GLU B N 1
ATOM 2473 C CA . GLU B 1 121 ? 4.990 -42.649 -11.307 1.00 46.04 121 GLU B CA 1
ATOM 2474 C C . GLU B 1 121 ? 4.366 -41.687 -12.327 1.00 45.10 121 GLU B C 1
ATOM 2475 O O . GLU B 1 121 ? 4.756 -41.644 -13.499 1.00 43.78 121 GLU B O 1
ATOM 2481 N N . GLY B 1 122 ? 3.405 -40.899 -11.857 1.00 25.65 122 GLY B N 1
ATOM 2482 C CA . GLY B 1 122 ? 2.818 -39.849 -12.654 1.00 27.49 122 GLY B CA 1
ATOM 2483 C C . GLY B 1 122 ? 3.878 -38.891 -13.165 1.00 24.71 122 GLY B C 1
ATOM 2484 O O . GLY B 1 122 ? 3.965 -38.632 -14.364 1.00 23.44 122 GLY B O 1
ATOM 2485 N N . LEU B 1 123 ? 4.693 -38.362 -12.260 1.00 37.08 123 LEU B N 1
ATOM 2486 C CA . LEU B 1 123 ? 5.717 -37.400 -12.654 1.00 35.01 123 LEU B CA 1
ATOM 2487 C C . LEU B 1 123 ? 6.830 -38.063 -13.453 1.00 33.74 123 LEU B C 1
ATOM 2488 O O . LEU B 1 123 ? 7.331 -37.488 -14.420 1.00 32.85 123 LEU B O 1
ATOM 2493 N N . LYS B 1 124 ? 7.210 -39.276 -13.063 1.00 42.71 124 LYS B N 1
ATOM 2494 C CA . LYS B 1 124 ? 8.233 -39.975 -13.815 1.00 42.31 124 LYS B CA 1
ATOM 2495 C C . LYS B 1 124 ? 7.778 -39.963 -15.260 1.00 42.75 124 LYS B C 1
ATOM 2496 O O . LYS B 1 124 ? 8.503 -39.515 -16.144 1.00 42.66 124 LYS B O 1
ATOM 2502 N N . THR B 1 125 ? 6.541 -40.407 -15.479 1.00 29.07 125 THR B N 1
ATOM 2503 C CA . THR B 1 125 ? 6.006 -40.580 -16.830 1.00 29.90 125 THR B CA 1
ATOM 2504 C C . THR B 1 125 ? 6.067 -39.323 -17.691 1.00 29.87 125 THR B C 1
ATOM 2505 O O . THR B 1 125 ? 6.260 -39.392 -18.905 1.00 30.33 125 THR B O 1
ATOM 2509 N N . ILE B 1 126 ? 5.877 -38.172 -17.064 1.00 36.76 126 ILE B N 1
ATOM 2510 C CA . ILE B 1 126 ? 5.843 -36.927 -17.803 1.00 36.94 126 ILE B CA 1
ATOM 2511 C C . ILE B 1 126 ? 7.255 -36.461 -18.089 1.00 36.69 126 ILE B C 1
ATOM 2512 O O . ILE B 1 126 ? 7.521 -35.899 -19.146 1.00 37.29 126 ILE B O 1
ATOM 2517 N N . LEU B 1 127 ? 8.162 -36.693 -17.143 1.00 36.70 127 LEU B N 1
ATOM 2518 C CA . LEU B 1 127 ? 9.539 -36.225 -17.298 1.00 36.80 127 LEU B CA 1
ATOM 2519 C C . LEU B 1 127 ? 10.246 -37.087 -18.349 1.00 38.46 127 LEU B C 1
ATOM 2520 O O . LEU B 1 127 ? 11.198 -36.646 -18.994 1.00 39.69 127 LEU B O 1
ATOM 2525 N N . LEU B 1 128 ? 9.749 -38.311 -18.521 1.00 35.36 128 LEU B N 1
ATOM 2526 C CA . LEU B 1 128 ? 10.165 -39.184 -19.614 1.00 37.57 128 LEU B CA 1
ATOM 2527 C C . LEU B 1 128 ? 9.434 -38.873 -20.926 1.00 39.07 128 LEU B C 1
ATOM 2528 O O . LEU B 1 128 ? 9.787 -39.417 -21.973 1.00 41.08 128 LEU B O 1
ATOM 2533 N N . SER B 1 129 ? 8.423 -38.003 -20.873 1.00 51.96 129 SER B N 1
ATOM 2534 C CA . SER B 1 129 ? 7.652 -37.642 -22.069 1.00 53.50 129 SER B CA 1
ATOM 2535 C C . SER B 1 129 ? 8.570 -36.994 -23.081 1.00 55.64 129 SER B C 1
ATOM 2536 O O . SER B 1 129 ? 9.781 -36.979 -22.884 1.00 56.46 129 SER B O 1
ATOM 2539 N N . LYS B 1 130 ? 8.024 -36.453 -24.162 1.00 94.74 130 LYS B N 1
ATOM 2540 C CA . LYS B 1 130 ? 8.898 -35.738 -25.084 1.00 97.44 130 LYS B CA 1
ATOM 2541 C C . LYS B 1 130 ? 8.919 -34.215 -24.932 1.00 96.50 130 LYS B C 1
ATOM 2542 O O . LYS B 1 130 ? 9.702 -33.529 -25.594 1.00 97.02 130 LYS B O 1
ATOM 2548 N N . ILE B 1 131 ? 8.079 -33.696 -24.042 1.00 56.52 131 ILE B N 1
ATOM 2549 C CA . ILE B 1 131 ? 8.171 -32.290 -23.699 1.00 55.14 131 ILE B CA 1
ATOM 2550 C C . ILE B 1 131 ? 9.566 -32.055 -23.143 1.00 54.81 131 ILE B C 1
ATOM 2551 O O . ILE B 1 131 ? 10.050 -32.832 -22.323 1.00 54.21 131 ILE B O 1
ATOM 2556 N N . PRO B 1 132 ? 10.217 -30.996 -23.625 1.00 36.22 132 PRO B N 1
ATOM 2557 C CA . PRO B 1 132 ? 11.513 -30.471 -23.202 1.00 36.20 132 PRO B CA 1
ATOM 2558 C C . PRO B 1 132 ? 11.641 -30.449 -21.685 1.00 35.08 132 PRO B C 1
ATOM 2559 O O . PRO B 1 132 ? 10.685 -30.111 -20.996 1.00 33.37 132 PRO B O 1
ATOM 2563 N N . SER B 1 133 ? 12.809 -30.792 -21.163 1.00 44.33 133 SER B N 1
ATOM 2564 C CA . SER B 1 133 ? 12.984 -30.753 -19.726 1.00 42.19 133 SER B CA 1
ATOM 2565 C C . SER B 1 133 ? 14.297 -30.115 -19.337 1.00 42.70 133 SER B C 1
ATOM 2566 O O . SER B 1 133 ? 15.073 -29.694 -20.184 1.00 44.76 133 SER B O 1
ATOM 2569 N N . PHE B 1 134 ? 14.512 -30.050 -18.032 1.00 27.86 134 PHE B N 1
ATOM 2570 C CA . PHE B 1 134 ? 15.673 -29.452 -17.425 1.00 28.04 134 PHE B CA 1
ATOM 2571 C C . PHE B 1 134 ? 15.780 -30.209 -16.122 1.00 29.33 134 PHE B C 1
ATOM 2572 O O . PHE B 1 134 ? 15.301 -29.763 -15.092 1.00 28.06 134 PHE B O 1
ATOM 2580 N N . LEU B 1 135 ? 16.364 -31.395 -16.176 1.00 36.35 135 LEU B N 1
ATOM 2581 C CA . LEU B 1 135 ? 16.290 -32.299 -15.046 1.00 34.47 135 LEU B CA 1
ATOM 2582 C C . LEU B 1 135 ? 17.475 -32.145 -14.103 1.00 34.64 135 LEU B C 1
ATOM 2583 O O . LEU B 1 135 ? 18.628 -32.348 -14.497 1.00 37.12 135 LEU B O 1
ATOM 2588 N N . TRP B 1 136 ? 17.177 -31.758 -12.869 1.00 26.91 136 TRP B N 1
ATOM 2589 C CA . TRP B 1 136 ? 18.143 -31.737 -11.785 1.00 26.88 136 TRP B CA 1
ATOM 2590 C C . TRP B 1 136 ? 17.782 -32.904 -10.865 1.00 26.17 136 TRP B C 1
ATOM 2591 O O . TRP B 1 136 ? 16.949 -32.771 -9.967 1.00 25.06 136 TRP B O 1
ATOM 2602 N N . LEU B 1 137 ? 18.402 -34.057 -11.108 1.00 27.99 137 LEU B N 1
ATOM 2603 C CA . LEU B 1 137 ? 17.985 -35.318 -10.500 1.00 26.16 137 LEU B CA 1
ATOM 2604 C C . LEU B 1 137 ? 19.052 -35.961 -9.610 1.00 27.11 137 LEU B C 1
ATOM 2605 O O . LEU B 1 137 ? 20.234 -35.599 -9.638 1.00 29.70 137 LEU B O 1
ATOM 2610 N N . PHE B 1 138 ? 18.618 -36.942 -8.831 1.00 25.56 138 PHE B N 1
ATOM 2611 C CA . PHE B 1 138 ? 19.533 -37.680 -7.997 1.00 26.01 138 PHE B CA 1
ATOM 2612 C C . PHE B 1 138 ? 19.912 -38.978 -8.666 1.00 27.85 138 PHE B C 1
ATOM 2613 O O . PHE B 1 138 ? 20.793 -39.685 -8.194 1.00 29.01 138 PHE B O 1
ATOM 2621 N N . GLU B 1 139 ? 19.259 -39.271 -9.784 1.00 88.50 139 GLU B N 1
ATOM 2622 C CA . GLU B 1 139 ? 19.448 -40.534 -10.462 1.00 90.79 139 GLU B CA 1
ATOM 2623 C C . GLU B 1 139 ? 19.106 -40.319 -11.907 1.00 91.93 139 GLU B C 1
ATOM 2624 O O . GLU B 1 139 ? 18.070 -39.752 -12.208 1.00 90.53 139 GLU B O 1
ATOM 2630 N N . GLU B 1 140 ? 19.963 -40.767 -12.813 1.00 49.57 140 GLU B N 1
ATOM 2631 C CA . GLU B 1 140 ? 19.765 -40.406 -14.215 1.00 51.55 140 GLU B CA 1
ATOM 2632 C C . GLU B 1 140 ? 18.632 -41.130 -14.944 1.00 51.06 140 GLU B C 1
ATOM 2633 O O . GLU B 1 140 ? 18.836 -42.022 -15.765 1.00 52.89 140 GLU B O 1
ATOM 2639 N N . LEU B 1 141 ? 17.430 -40.686 -14.610 1.00 55.50 141 LEU B N 1
ATOM 2640 C CA . LEU B 1 141 ? 16.216 -40.947 -15.359 1.00 55.47 141 LEU B CA 1
ATOM 2641 C C . LEU B 1 141 ? 16.455 -40.944 -16.872 1.00 58.49 141 LEU B C 1
ATOM 2642 O O . LEU B 1 141 ? 15.807 -41.689 -17.606 1.00 59.07 141 LEU B O 1
ATOM 2647 N N . LYS B 1 142 ? 17.394 -40.119 -17.327 1.00 73.22 142 LYS B N 1
ATOM 2648 C CA . LYS B 1 142 ? 17.535 -39.825 -18.748 1.00 76.89 142 LYS B CA 1
ATOM 2649 C C . LYS B 1 142 ? 18.922 -39.246 -19.072 1.00 80.79 142 LYS B C 1
ATOM 2650 O O . LYS B 1 142 ? 19.537 -38.618 -18.217 1.00 80.04 142 LYS B O 1
ATOM 2656 N N . GLU B 1 143 ? 19.412 -39.456 -20.296 1.00 89.77 143 GLU B N 1
ATOM 2657 C CA . GLU B 1 143 ? 20.753 -38.996 -20.703 1.00 94.84 143 GLU B CA 1
ATOM 2658 C C . GLU B 1 143 ? 21.026 -37.547 -20.316 1.00 93.89 143 GLU B C 1
ATOM 2659 O O . GLU B 1 143 ? 21.990 -37.226 -19.612 1.00 94.68 143 GLU B O 1
ATOM 2665 N N . ASP B 1 144 ? 20.171 -36.675 -20.829 1.00 105.75 144 ASP B N 1
ATOM 2666 C CA . ASP B 1 144 ? 20.277 -35.248 -20.601 1.00 104.31 144 ASP B CA 1
ATOM 2667 C C . ASP B 1 144 ? 19.670 -34.841 -19.268 1.00 99.38 144 ASP B C 1
ATOM 2668 O O . ASP B 1 144 ? 18.516 -34.416 -19.200 1.00 96.25 144 ASP B O 1
ATOM 2673 N N . CYS B 1 145 ? 20.458 -34.988 -18.210 1.00 48.10 145 CYS B N 1
ATOM 2674 C CA . CYS B 1 145 ? 20.096 -34.457 -16.905 1.00 43.83 145 CYS B CA 1
ATOM 2675 C C . CYS B 1 145 ? 21.326 -33.884 -16.200 1.00 44.76 145 CYS B C 1
ATOM 2676 O O . CYS B 1 145 ? 22.453 -33.984 -16.689 1.00 48.53 145 CYS B O 1
ATOM 2679 N N . LEU B 1 146 ? 21.084 -33.248 -15.068 1.00 38.84 146 LEU B N 1
ATOM 2680 C CA . LEU B 1 146 ? 22.142 -32.761 -14.224 1.00 39.16 146 LEU B CA 1
ATOM 2681 C C . LEU B 1 146 ? 22.114 -33.628 -12.975 1.00 37.10 146 LEU B C 1
ATOM 2682 O O . LEU B 1 146 ? 21.161 -33.580 -12.208 1.00 34.14 146 LEU B O 1
ATOM 2687 N N . LEU B 1 147 ? 23.144 -34.444 -12.779 1.00 37.33 147 LEU B N 1
ATOM 2688 C CA . LEU B 1 147 ? 23.194 -35.318 -11.614 1.00 35.75 147 LEU B CA 1
ATOM 2689 C C . LEU B 1 147 ? 23.681 -34.658 -10.320 1.00 34.95 147 LEU B C 1
ATOM 2690 O O . LEU B 1 147 ? 24.663 -33.905 -10.313 1.00 37.11 147 LEU B O 1
ATOM 2695 N N . LEU B 1 148 ? 23.007 -34.981 -9.221 1.00 42.11 148 LEU B N 1
ATOM 2696 C CA . LEU B 1 148 ? 23.292 -34.380 -7.922 1.00 41.44 148 LEU B CA 1
ATOM 2697 C C . LEU B 1 148 ? 23.399 -35.397 -6.795 1.00 41.23 148 LEU B C 1
ATOM 2698 O O . LEU B 1 148 ? 22.517 -36.242 -6.621 1.00 40.18 148 LEU B O 1
ATOM 2703 N N . LYS B 1 149 ? 24.459 -35.303 -6.002 1.00 67.13 149 LYS B N 1
ATOM 2704 C CA . LYS B 1 149 ? 24.567 -36.155 -4.824 1.00 67.27 149 LYS B CA 1
ATOM 2705 C C . LYS B 1 149 ? 23.448 -35.812 -3.851 1.00 65.26 149 LYS B C 1
ATOM 2706 O O . LYS B 1 149 ? 23.396 -34.710 -3.315 1.00 65.02 149 LYS B O 1
ATOM 2712 N N . GLU B 1 150 ? 22.549 -36.756 -3.626 1.00 47.72 150 GLU B N 1
ATOM 2713 C CA . GLU B 1 150 ? 21.435 -36.512 -2.727 1.00 46.72 150 GLU B CA 1
ATOM 2714 C C . GLU B 1 150 ? 21.877 -36.227 -1.281 1.00 47.73 150 GLU B C 1
ATOM 2715 O O . GLU B 1 150 ? 21.400 -35.277 -0.651 1.00 47.70 150 GLU B O 1
ATOM 2721 N N . HIS B 1 151 ? 22.797 -37.043 -0.767 1.00 69.55 151 HIS B N 1
ATOM 2722 C CA . HIS B 1 151 ? 23.153 -37.017 0.653 1.00 70.75 151 HIS B CA 1
ATOM 2723 C C . HIS B 1 151 ? 24.331 -36.128 0.994 1.00 71.26 151 HIS B C 1
ATOM 2724 O O . HIS B 1 151 ? 24.885 -36.206 2.091 1.00 72.94 151 HIS B O 1
ATOM 2731 N N . ASP B 1 152 ? 24.686 -35.267 0.048 1.00 28.35 152 ASP B N 1
ATOM 2732 C CA . ASP B 1 152 ? 25.754 -34.302 0.203 1.00 28.51 152 ASP B CA 1
ATOM 2733 C C . ASP B 1 152 ? 25.384 -33.255 1.254 1.00 28.87 152 ASP B C 1
ATOM 2734 O O . ASP B 1 152 ? 24.306 -32.662 1.212 1.00 27.66 152 ASP B O 1
ATOM 2739 N N . SER B 1 153 ? 26.266 -33.020 2.214 1.00 26.47 153 SER B N 1
ATOM 2740 C CA . SER B 1 153 ? 25.968 -32.042 3.263 1.00 26.27 153 SER B CA 1
ATOM 2741 C C . SER B 1 153 ? 25.900 -30.623 2.699 1.00 24.85 153 SER B C 1
ATOM 2742 O O . SER B 1 153 ? 25.339 -29.710 3.318 1.00 24.41 153 SER B O 1
ATOM 2745 N N . LEU B 1 154 ? 26.462 -30.456 1.509 1.00 31.99 154 LEU B N 1
ATOM 2746 C CA . LEU B 1 154 ? 26.485 -29.161 0.843 1.00 31.57 154 LEU B CA 1
ATOM 2747 C C . LEU B 1 154 ? 25.515 -29.092 -0.326 1.00 29.77 154 LEU B C 1
ATOM 2748 O O . LEU B 1 154 ? 25.564 -28.153 -1.117 1.00 29.55 154 LEU B O 1
ATOM 2753 N N . LEU B 1 155 ? 24.647 -30.091 -0.449 1.00 34.10 155 LEU B N 1
ATOM 2754 C CA . LEU B 1 155 ? 23.590 -30.042 -1.455 1.00 32.12 155 LEU B CA 1
ATOM 2755 C C . LEU B 1 155 ? 22.918 -28.661 -1.507 1.00 31.20 155 LEU B C 1
ATOM 2756 O O . LEU B 1 155 ? 22.864 -28.028 -2.559 1.00 30.90 155 LEU B O 1
ATOM 2761 N N . ASP B 1 156 ? 22.410 -28.202 -0.368 1.00 24.89 156 ASP B N 1
ATOM 2762 C CA . ASP B 1 156 ? 21.637 -26.967 -0.325 1.00 25.61 156 ASP B CA 1
ATOM 2763 C C . ASP B 1 156 ? 22.393 -25.778 -0.922 1.00 25.25 156 ASP B C 1
ATOM 2764 O O . ASP B 1 156 ? 21.840 -24.990 -1.683 1.00 24.43 156 ASP B O 1
ATOM 2769 N N . TYR B 1 157 ? 23.665 -25.664 -0.603 1.00 21.58 157 TYR B N 1
ATOM 2770 C CA . TYR B 1 157 ? 24.450 -24.595 -1.186 1.00 21.71 157 TYR B CA 1
ATOM 2771 C C . TYR B 1 157 ? 24.586 -24.713 -2.709 1.00 22.05 157 TYR B C 1
ATOM 2772 O O . TYR B 1 157 ? 24.565 -23.718 -3.421 1.00 22.14 157 TYR B O 1
ATOM 2781 N N . LYS B 1 158 ? 24.750 -25.923 -3.217 1.00 27.66 158 LYS B N 1
ATOM 2782 C CA . LYS B 1 158 ? 24.984 -26.092 -4.644 1.00 28.43 158 LYS B CA 1
ATOM 2783 C C . LYS B 1 158 ? 23.750 -25.800 -5.507 1.00 26.86 158 LYS B C 1
ATOM 2784 O O . LYS B 1 158 ? 23.871 -25.451 -6.688 1.00 27.76 158 LYS B O 1
ATOM 2790 N N . LEU B 1 159 ? 22.564 -25.966 -4.933 1.00 27.41 159 LEU B N 1
ATOM 2791 C CA . LEU B 1 159 ? 21.348 -25.577 -5.635 1.00 26.16 159 LEU B CA 1
ATOM 2792 C C . LEU B 1 159 ? 21.342 -24.053 -5.939 1.00 26.37 159 LEU B C 1
ATOM 2793 O O . LEU B 1 159 ? 21.154 -23.648 -7.086 1.00 26.41 159 LEU B O 1
ATOM 2798 N N . LEU B 1 160 ? 21.572 -23.225 -4.919 1.00 24.36 160 LEU B N 1
ATOM 2799 C CA . LEU B 1 160 ? 21.753 -21.782 -5.120 1.00 24.71 160 LEU B CA 1
ATOM 2800 C C . LEU B 1 160 ? 22.749 -21.461 -6.238 1.00 25.05 160 LEU B C 1
ATOM 2801 O O . LEU B 1 160 ? 22.420 -20.786 -7.217 1.00 26.13 160 LEU B O 1
ATOM 2806 N N . GLN B 1 161 ? 23.962 -21.979 -6.075 1.00 23.24 161 GLN B N 1
ATOM 2807 C CA . GLN B 1 161 ? 25.058 -21.763 -7.002 1.00 26.29 161 GLN B CA 1
ATOM 2808 C C . GLN B 1 161 ? 24.656 -22.082 -8.425 1.00 26.89 161 GLN B C 1
ATOM 2809 O O . GLN B 1 161 ? 24.899 -21.328 -9.357 1.00 28.44 161 GLN B O 1
ATOM 2815 N N . LEU B 1 162 ? 24.052 -23.243 -8.586 1.00 23.69 162 LEU B N 1
ATOM 2816 C CA . LEU B 1 162 ? 23.593 -23.680 -9.890 1.00 24.51 162 LEU B CA 1
ATOM 2817 C C . LEU B 1 162 ? 22.497 -22.748 -10.418 1.00 23.10 162 LEU B C 1
ATOM 2818 O O . LEU B 1 162 ? 22.483 -22.351 -11.588 1.00 24.38 162 LEU B O 1
ATOM 2823 N N . PHE B 1 163 ? 21.574 -22.393 -9.542 1.00 34.09 163 PHE B N 1
ATOM 2824 C CA . PHE B 1 163 ? 20.524 -21.520 -9.971 1.00 33.07 163 PHE B CA 1
ATOM 2825 C C . PHE B 1 163 ? 21.183 -20.245 -10.398 1.00 34.60 163 PHE B C 1
ATOM 2826 O O . PHE B 1 163 ? 20.968 -19.774 -11.509 1.00 35.76 163 PHE B O 1
ATOM 2834 N N . LYS B 1 164 ? 21.997 -19.696 -9.505 1.00 26.45 164 LYS B N 1
ATOM 2835 C CA . LYS B 1 164 ? 22.694 -18.454 -9.782 1.00 28.17 164 LYS B CA 1
ATOM 2836 C C . LYS B 1 164 ? 23.441 -18.544 -11.105 1.00 31.59 164 LYS B C 1
ATOM 2837 O O . LYS B 1 164 ? 23.401 -17.613 -11.914 1.00 17.63 164 LYS B O 1
ATOM 2843 N N . LEU B 1 165 ? 24.112 -19.671 -11.326 1.00 21.57 165 LEU B N 1
ATOM 2844 C CA . LEU B 1 165 ? 24.786 -19.920 -12.591 1.00 22.26 165 LEU B CA 1
ATOM 2845 C C . LEU B 1 165 ? 23.781 -19.860 -13.717 1.00 21.54 165 LEU B C 1
ATOM 2846 O O . LEU B 1 165 ? 24.002 -19.168 -14.710 1.00 24.45 165 LEU B O 1
ATOM 2851 N N . PHE B 1 166 ? 22.677 -20.585 -13.566 1.00 26.43 166 PHE B N 1
ATOM 2852 C CA . PHE B 1 166 ? 21.600 -20.505 -14.544 1.00 25.72 166 PHE B CA 1
ATOM 2853 C C . PHE B 1 166 ? 21.037 -19.074 -14.775 1.00 25.26 166 PHE B C 1
ATOM 2854 O O . PHE B 1 166 ? 20.948 -18.626 -15.923 1.00 28.81 166 PHE B O 1
ATOM 2862 N N . GLU B 1 167 ? 20.659 -18.369 -13.708 1.00 58.27 167 GLU B N 1
ATOM 2863 C CA . GLU B 1 167 ? 20.122 -17.014 -13.861 1.00 58.00 167 GLU B CA 1
ATOM 2864 C C . GLU B 1 167 ? 21.089 -16.097 -14.619 1.00 61.08 167 GLU B C 1
ATOM 2865 O O . GLU B 1 167 ? 20.692 -15.393 -15.549 1.00 62.25 167 GLU B O 1
ATOM 2871 N N . ASN B 1 168 ? 22.357 -16.110 -14.213 1.00 33.90 168 ASN B N 1
ATOM 2872 C CA . ASN B 1 168 ? 23.384 -15.312 -14.870 1.00 37.57 168 ASN B CA 1
ATOM 2873 C C . ASN B 1 168 ? 23.556 -15.662 -16.317 1.00 40.79 168 ASN B C 1
ATOM 2874 O O . ASN B 1 168 ? 23.763 -14.808 -17.153 1.00 43.67 168 ASN B O 1
ATOM 2879 N N . ALA B 1 169 ? 23.526 -16.947 -16.601 1.00 27.78 169 ALA B N 1
ATOM 2880 C CA . ALA B 1 169 ? 23.803 -17.396 -17.941 1.00 28.96 169 ALA B CA 1
ATOM 2881 C C . ALA B 1 169 ? 22.686 -16.901 -18.818 1.00 27.67 169 ALA B C 1
ATOM 2882 O O . ALA B 1 169 ? 22.925 -16.371 -19.884 1.00 29.43 169 ALA B O 1
ATOM 2884 N N . LEU B 1 170 ? 21.459 -17.052 -18.350 1.00 30.57 170 LEU B N 1
ATOM 2885 C CA . LEU B 1 170 ? 20.301 -16.663 -19.147 1.00 28.99 170 LEU B CA 1
ATOM 2886 C C . LEU B 1 170 ? 20.249 -15.159 -19.483 1.00 30.66 170 LEU B C 1
ATOM 2887 O O . LEU B 1 170 ? 19.935 -14.785 -20.610 1.00 31.40 170 LEU B O 1
ATOM 2892 N N . PHE B 1 171 ? 20.553 -14.312 -18.504 1.00 43.38 171 PHE B N 1
ATOM 2893 C CA . PHE B 1 171 ? 20.541 -12.857 -18.686 1.00 44.08 171 PHE B CA 1
ATOM 2894 C C . PHE B 1 171 ? 21.768 -12.298 -19.436 1.00 49.44 171 PHE B C 1
ATOM 2895 O O . PHE B 1 171 ? 21.667 -11.289 -20.148 1.00 51.62 171 PHE B O 1
ATOM 2903 N N . SER B 1 172 ? 22.918 -12.961 -19.259 1.00 31.53 172 SER B N 1
ATOM 2904 C CA . SER B 1 172 ? 24.134 -12.693 -20.025 1.00 34.03 172 SER B CA 1
ATOM 2905 C C . SER B 1 172 ? 23.902 -12.925 -21.516 1.00 34.70 172 SER B C 1
ATOM 2906 O O . SER B 1 172 ? 24.491 -12.221 -22.346 1.00 38.45 172 SER B O 1
ATOM 2909 N N . VAL B 1 173 ? 23.051 -13.897 -21.866 1.00 33.64 173 VAL B N 1
ATOM 2910 C CA . VAL B 1 173 ? 22.730 -14.134 -23.286 1.00 34.77 173 VAL B CA 1
ATOM 2911 C C . VAL B 1 173 ? 21.514 -13.315 -23.770 1.00 33.59 173 VAL B C 1
ATOM 2912 O O . VAL B 1 173 ? 21.481 -12.860 -24.913 1.00 35.42 173 VAL B O 1
ATOM 2916 N N . LEU B 1 174 ? 20.534 -13.103 -22.895 1.00 33.09 174 LEU B N 1
ATOM 2917 C CA . LEU B 1 174 ? 19.372 -12.304 -23.265 1.00 32.36 174 LEU B CA 1
ATOM 2918 C C . LEU B 1 174 ? 19.806 -10.882 -23.541 1.00 32.37 174 LEU B C 1
ATOM 2919 O O . LEU B 1 174 ? 19.237 -10.185 -24.380 1.00 33.41 174 LEU B O 1
ATOM 2924 N N . TYR B 1 175 ? 20.817 -10.459 -22.806 1.00 36.89 175 TYR B N 1
ATOM 2925 C CA . TYR B 1 175 ? 21.280 -9.092 -22.897 1.00 37.41 175 TYR B CA 1
ATOM 2926 C C . TYR B 1 175 ? 22.457 -8.926 -23.870 1.00 43.13 175 TYR B C 1
ATOM 2927 O O . TYR B 1 175 ? 23.065 -7.854 -23.932 1.00 43.82 175 TYR B O 1
ATOM 2936 N N . ASN B 1 176 ? 22.766 -9.986 -24.614 1.00 34.42 176 ASN B N 1
ATOM 2937 C CA . ASN B 1 176 ? 23.809 -9.969 -25.640 1.00 38.39 176 ASN B CA 1
ATOM 2938 C C . ASN B 1 176 ? 25.228 -9.669 -25.123 1.00 41.89 176 ASN B C 1
ATOM 2939 O O . ASN B 1 176 ? 26.069 -9.143 -25.857 1.00 36.70 176 ASN B O 1
ATOM 2944 N N . LYS B 1 177 ? 25.478 -9.995 -23.855 1.00 45.99 177 LYS B N 1
ATOM 2945 C CA . LYS B 1 177 ? 26.793 -9.852 -23.241 1.00 47.83 177 LYS B CA 1
ATOM 2946 C C . LYS B 1 177 ? 27.636 -11.090 -23.559 1.00 46.35 177 LYS B C 1
ATOM 2947 O O . LYS B 1 177 ? 28.852 -11.124 -23.359 1.00 48.15 177 LYS B O 1
ATOM 2953 N N . VAL B 1 178 ? 26.980 -12.108 -24.085 1.00 47.54 178 VAL B N 1
ATOM 2954 C CA . VAL B 1 178 ? 27.613 -13.385 -24.316 1.00 45.78 178 VAL B CA 1
ATOM 2955 C C . VAL B 1 178 ? 26.909 -14.043 -25.500 1.00 43.21 178 VAL B C 1
ATOM 2956 O O . VAL B 1 178 ? 25.709 -13.854 -25.694 1.00 40.98 178 VAL B O 1
ATOM 2960 N N . THR B 1 179 ? 27.660 -14.809 -26.287 1.00 52.05 179 THR B N 1
ATOM 2961 C CA . THR B 1 179 ? 27.146 -15.417 -27.513 1.00 50.16 179 THR B CA 1
ATOM 2962 C C . THR B 1 179 ? 26.863 -16.916 -27.367 1.00 47.25 179 THR B C 1
ATOM 2963 O O . THR B 1 179 ? 27.777 -17.738 -27.226 1.00 48.18 179 THR B O 1
ATOM 2967 N N . LEU B 1 180 ? 25.580 -17.253 -27.418 1.00 49.77 180 LEU B N 1
ATOM 2968 C CA . LEU B 1 180 ? 25.131 -18.633 -27.357 1.00 47.01 180 LEU B CA 1
ATOM 2969 C C . LEU B 1 180 ? 24.817 -19.156 -28.760 1.00 46.78 180 LEU B C 1
ATOM 2970 O O . LEU B 1 180 ? 25.581 -18.974 -29.705 1.00 49.22 180 LEU B O 1
ATOM 2975 N N . ASN C 2 6 ? 21.543 -44.445 44.358 1.00 104.72 6 ASN C N 1
ATOM 2976 C CA . ASN C 2 6 ? 21.884 -44.152 42.973 1.00 104.20 6 ASN C CA 1
ATOM 2977 C C . ASN C 2 6 ? 22.120 -45.405 42.173 1.00 104.95 6 ASN C C 1
ATOM 2978 O O . ASN C 2 6 ? 21.816 -45.477 40.982 1.00 145.17 6 ASN C O 1
ATOM 2983 N N . ILE C 2 7 ? 22.693 -46.384 42.857 1.00 81.78 7 ILE C N 1
ATOM 2984 C CA . ILE C 2 7 ? 22.931 -47.717 42.314 1.00 81.43 7 ILE C CA 1
ATOM 2985 C C . ILE C 2 7 ? 21.702 -48.221 41.562 1.00 79.95 7 ILE C C 1
ATOM 2986 O O . ILE C 2 7 ? 21.798 -49.088 40.695 1.00 78.08 7 ILE C O 1
ATOM 2991 N N . GLU C 2 8 ? 20.550 -47.653 41.897 1.00 125.99 8 GLU C N 1
ATOM 2992 C CA . GLU C 2 8 ? 19.279 -48.077 41.339 1.00 125.49 8 GLU C CA 1
ATOM 2993 C C . GLU C 2 8 ? 19.131 -47.682 39.878 1.00 121.47 8 GLU C C 1
ATOM 2994 O O . GLU C 2 8 ? 18.098 -47.935 39.267 1.00 119.56 8 GLU C O 1
ATOM 3000 N N . LYS C 2 9 ? 20.162 -47.061 39.318 1.00 78.84 9 LYS C N 1
ATOM 3001 C CA . LYS C 2 9 ? 20.060 -46.509 37.976 1.00 75.35 9 LYS C CA 1
ATOM 3002 C C . LYS C 2 9 ? 20.249 -47.537 36.851 1.00 73.50 9 LYS C C 1
ATOM 3003 O O . LYS C 2 9 ? 19.904 -47.264 35.711 1.00 71.22 9 LYS C O 1
ATOM 3009 N N . GLU C 2 10 ? 20.797 -48.703 37.181 1.00 120.83 10 GLU C N 1
ATOM 3010 C CA . GLU C 2 10 ? 20.604 -49.945 36.426 1.00 119.47 10 GLU C CA 1
ATOM 3011 C C . GLU C 2 10 ? 19.298 -50.046 35.640 1.00 117.87 10 GLU C C 1
ATOM 3012 O O . GLU C 2 10 ? 19.163 -50.879 34.741 1.00 116.70 10 GLU C O 1
ATOM 3018 N N . ILE C 2 11 ? 18.323 -49.230 36.018 1.00 58.72 11 ILE C N 1
ATOM 3019 C CA . ILE C 2 11 ? 17.200 -48.919 35.139 1.00 56.88 11 ILE C CA 1
ATOM 3020 C C . ILE C 2 11 ? 17.701 -48.692 33.693 1.00 53.29 11 ILE C C 1
ATOM 3021 O O . ILE C 2 11 ? 17.160 -49.255 32.738 1.00 52.21 11 ILE C O 1
ATOM 3026 N N . LEU C 2 12 ? 18.752 -47.890 33.543 1.00 57.42 12 LEU C N 1
ATOM 3027 C CA . LEU C 2 12 ? 19.319 -47.596 32.234 1.00 54.52 12 LEU C CA 1
ATOM 3028 C C . LEU C 2 12 ? 19.823 -48.817 31.462 1.00 54.03 12 LEU C C 1
ATOM 3029 O O . LEU C 2 12 ? 19.756 -48.839 30.236 1.00 51.99 12 LEU C O 1
ATOM 3034 N N . ALA C 2 13 ? 20.348 -49.817 32.172 1.00 45.83 13 ALA C N 1
ATOM 3035 C CA . ALA C 2 13 ? 20.858 -51.033 31.531 1.00 45.99 13 ALA C CA 1
ATOM 3036 C C . ALA C 2 13 ? 19.738 -51.923 30.979 1.00 45.31 13 ALA C C 1
ATOM 3037 O O . ALA C 2 13 ? 19.910 -52.587 29.952 1.00 44.21 13 ALA C O 1
ATOM 3039 N N . LEU C 2 14 ? 18.599 -51.947 31.667 1.00 49.00 14 LEU C N 1
ATOM 3040 C CA . LEU C 2 14 ? 17.421 -52.651 31.163 1.00 48.92 14 LEU C CA 1
ATOM 3041 C C . LEU C 2 14 ? 16.941 -52.000 29.878 1.00 46.25 14 LEU C C 1
ATOM 3042 O O . LEU C 2 14 ? 16.383 -52.645 28.983 1.00 45.42 14 LEU C O 1
ATOM 3047 N N . VAL C 2 15 ? 17.137 -50.690 29.818 1.00 39.72 15 VAL C N 1
ATOM 3048 C CA . VAL C 2 15 ? 16.672 -49.908 28.699 1.00 37.49 15 VAL C CA 1
ATOM 3049 C C . VAL C 2 15 ? 17.623 -50.126 27.542 1.00 38.52 15 VAL C C 1
ATOM 3050 O O . VAL C 2 15 ? 17.201 -50.471 26.439 1.00 37.35 15 VAL C O 1
ATOM 3054 N N . LYS C 2 16 ? 18.909 -49.928 27.816 1.00 47.63 16 LYS C N 1
ATOM 3055 C CA . LYS C 2 16 ? 19.968 -50.166 26.854 1.00 47.38 16 LYS C CA 1
ATOM 3056 C C . LYS C 2 16 ? 19.779 -51.554 26.280 1.00 48.01 16 LYS C C 1
ATOM 3057 O O . LYS C 2 16 ? 19.715 -51.750 25.072 1.00 46.76 16 LYS C O 1
ATOM 3063 N N . GLN C 2 17 ? 19.650 -52.518 27.176 1.00 73.38 17 GLN C N 1
ATOM 3064 C CA . GLN C 2 17 ? 19.503 -53.916 26.798 1.00 74.59 17 GLN C CA 1
ATOM 3065 C C . GLN C 2 17 ? 18.183 -54.282 26.084 1.00 73.67 17 GLN C C 1
ATOM 3066 O O . GLN C 2 17 ? 17.998 -55.429 25.674 1.00 74.11 17 GLN C O 1
ATOM 3072 N N . ASN C 2 18 ? 17.281 -53.313 25.914 1.00 52.19 18 ASN C N 1
ATOM 3073 C CA . ASN C 2 18 ? 15.990 -53.581 25.275 1.00 51.83 18 ASN C CA 1
ATOM 3074 C C . ASN C 2 18 ? 15.945 -53.479 23.749 1.00 49.97 18 ASN C C 1
ATOM 3075 O O . ASN C 2 18 ? 16.431 -52.507 23.164 1.00 48.26 18 ASN C O 1
ATOM 3080 N N . PRO C 2 19 ? 15.328 -54.492 23.112 1.00 55.68 19 PRO C N 1
ATOM 3081 C CA . PRO C 2 19 ? 15.054 -54.552 21.677 1.00 54.31 19 PRO C CA 1
ATOM 3082 C C . PRO C 2 19 ? 14.637 -53.196 21.100 1.00 53.02 19 PRO C C 1
ATOM 3083 O O . PRO C 2 19 ? 15.436 -52.583 20.402 1.00 52.32 19 PRO C O 1
ATOM 3087 N N . LYS C 2 20 ? 13.462 -52.726 21.457 1.00 94.77 20 LYS C N 1
ATOM 3088 C CA . LYS C 2 20 ? 12.861 -51.636 20.756 1.00 93.57 20 LYS C CA 1
ATOM 3089 C C . LYS C 2 20 ? 13.575 -50.291 20.917 1.00 92.25 20 LYS C C 1
ATOM 3090 O O . LYS C 2 20 ? 13.080 -49.287 20.447 1.00 91.15 20 LYS C O 1
ATOM 3096 N N . VAL C 2 21 ? 14.756 -50.284 21.529 1.00 45.99 21 VAL C N 1
ATOM 3097 C CA . VAL C 2 21 ? 15.559 -49.057 21.714 1.00 44.73 21 VAL C CA 1
ATOM 3098 C C . VAL C 2 21 ? 16.986 -49.114 21.150 1.00 44.15 21 VAL C C 1
ATOM 3099 O O . VAL C 2 21 ? 17.834 -49.885 21.608 1.00 45.35 21 VAL C O 1
ATOM 3103 N N . SER C 2 22 ? 17.246 -48.261 20.167 1.00 33.67 22 SER C N 1
ATOM 3104 C CA . SER C 2 22 ? 18.546 -48.221 19.500 1.00 33.69 22 SER C CA 1
ATOM 3105 C C . SER C 2 22 ? 19.633 -47.547 20.343 1.00 34.55 22 SER C C 1
ATOM 3106 O O . SER C 2 22 ? 19.353 -46.846 21.330 1.00 35.23 22 SER C O 1
ATOM 3109 N N . LEU C 2 23 ? 20.883 -47.747 19.933 1.00 50.25 23 LEU C N 1
ATOM 3110 C CA . LEU C 2 23 ? 22.014 -47.176 20.648 1.00 50.62 23 LEU C CA 1
ATOM 3111 C C . LEU C 2 23 ? 21.980 -45.657 20.641 1.00 46.68 23 LEU C C 1
ATOM 3112 O O . LEU C 2 23 ? 22.183 -45.040 21.670 1.00 46.85 23 LEU C O 1
ATOM 3117 N N . ILE C 2 24 ? 21.722 -45.052 19.488 1.00 56.72 24 ILE C N 1
ATOM 3118 C CA . ILE C 2 24 ? 21.584 -43.601 19.442 1.00 53.64 24 ILE C CA 1
ATOM 3119 C C . ILE C 2 24 ? 20.411 -43.094 20.277 1.00 53.21 24 ILE C C 1
ATOM 3120 O O . ILE C 2 24 ? 20.502 -42.025 20.874 1.00 52.33 24 ILE C O 1
ATOM 3125 N N . GLU C 2 25 ? 19.311 -43.850 20.310 1.00 38.25 25 GLU C N 1
ATOM 3126 C CA . GLU C 2 25 ? 18.140 -43.459 21.101 1.00 38.37 25 GLU C CA 1
ATOM 3127 C C . GLU C 2 25 ? 18.478 -43.467 22.598 1.00 40.54 25 GLU C C 1
ATOM 3128 O O . GLU C 2 25 ? 18.090 -42.561 23.344 1.00 40.10 25 GLU C O 1
ATOM 3134 N N . TYR C 2 26 ? 19.197 -44.498 23.032 1.00 38.25 26 TYR C N 1
ATOM 3135 C CA . TYR C 2 26 ? 19.647 -44.589 24.409 1.00 40.11 26 TYR C CA 1
ATOM 3136 C C . TYR C 2 26 ? 20.564 -43.412 24.730 1.00 39.55 26 TYR C C 1
ATOM 3137 O O . TYR C 2 26 ? 20.461 -42.791 25.800 1.00 37.12 26 TYR C O 1
ATOM 3146 N N . GLU C 2 27 ? 21.461 -43.112 23.787 1.00 55.29 27 GLU C N 1
ATOM 3147 C CA . GLU C 2 27 ? 22.487 -42.094 23.966 1.00 54.35 27 GLU C CA 1
ATOM 3148 C C . GLU C 2 27 ? 21.865 -40.707 23.988 1.00 52.19 27 GLU C C 1
ATOM 3149 O O . GLU C 2 27 ? 22.007 -39.960 24.953 1.00 52.82 27 GLU C O 1
ATOM 3155 N N . ASN C 2 28 ? 21.165 -40.370 22.912 1.00 37.65 28 ASN C N 1
ATOM 3156 C CA . ASN C 2 28 ? 20.562 -39.059 22.772 1.00 34.32 28 ASN C CA 1
ATOM 3157 C C . ASN C 2 28 ? 19.505 -38.777 23.826 1.00 35.12 28 ASN C C 1
ATOM 3158 O O . ASN C 2 28 ? 19.349 -37.645 24.273 1.00 33.54 28 ASN C O 1
ATOM 3163 N N . TYR C 2 29 ? 18.777 -39.806 24.235 1.00 47.43 29 TYR C N 1
ATOM 3164 C CA . TYR C 2 29 ? 17.650 -39.598 25.139 1.00 48.11 29 TYR C CA 1
ATOM 3165 C C . TYR C 2 29 ? 17.888 -40.189 26.523 1.00 52.69 29 TYR C C 1
ATOM 3166 O O . TYR C 2 29 ? 18.119 -39.457 27.487 1.00 53.10 29 TYR C O 1
ATOM 3175 N N . PHE C 2 30 ? 17.854 -41.513 26.607 1.00 50.23 30 PHE C N 1
ATOM 3176 C CA . PHE C 2 30 ? 17.744 -42.197 27.897 1.00 53.39 30 PHE C CA 1
ATOM 3177 C C . PHE C 2 30 ? 18.891 -41.922 28.872 1.00 54.77 30 PHE C C 1
ATOM 3178 O O . PHE C 2 30 ? 18.662 -41.787 30.072 1.00 56.81 30 PHE C O 1
ATOM 3186 N N . SER C 2 31 ? 20.116 -41.841 28.363 1.00 42.06 31 SER C N 1
ATOM 3187 C CA . SER C 2 31 ? 21.262 -41.581 29.215 1.00 43.40 31 SER C CA 1
ATOM 3188 C C . SER C 2 31 ? 21.092 -40.326 30.074 1.00 43.54 31 SER C C 1
ATOM 3189 O O . SER C 2 31 ? 21.606 -40.262 31.190 1.00 45.52 31 SER C O 1
ATOM 3192 N N . GLN C 2 32 ? 20.363 -39.342 29.545 1.00 59.65 32 GLN C N 1
ATOM 3193 C CA . GLN C 2 32 ? 20.166 -38.037 30.189 1.00 58.82 32 GLN C CA 1
ATOM 3194 C C . GLN C 2 32 ? 19.114 -38.040 31.289 1.00 60.04 32 GLN C C 1
ATOM 3195 O O . GLN C 2 32 ? 18.898 -37.023 31.965 1.00 59.66 32 GLN C O 1
ATOM 3201 N N . LEU C 2 33 ? 18.455 -39.186 31.438 1.00 34.53 33 LEU C N 1
ATOM 3202 C CA . LEU C 2 33 ? 17.365 -39.379 32.386 1.00 36.61 33 LEU C CA 1
ATOM 3203 C C . LEU C 2 33 ? 17.951 -39.636 33.764 1.00 36.33 33 LEU C C 1
ATOM 3204 O O . LEU C 2 33 ? 19.008 -40.260 33.879 1.00 37.87 33 LEU C O 1
ATOM 3209 N N . LYS C 2 34 ? 17.309 -39.180 34.826 1.00 49.94 34 LYS C N 1
ATOM 3210 C CA . LYS C 2 34 ? 17.838 -39.601 36.106 1.00 54.13 34 LYS C CA 1
ATOM 3211 C C . LYS C 2 34 ? 16.827 -39.774 37.201 1.00 55.96 34 LYS C C 1
ATOM 3212 O O . LYS C 2 34 ? 15.831 -39.063 37.274 1.00 53.39 34 LYS C O 1
ATOM 3218 N N . TYR C 2 35 ? 17.121 -40.742 38.059 1.00 80.58 35 TYR C N 1
ATOM 3219 C CA . TYR C 2 35 ? 16.140 -41.297 38.969 1.00 82.00 35 TYR C CA 1
ATOM 3220 C C . TYR C 2 35 ? 15.865 -40.424 40.180 1.00 82.44 35 TYR C C 1
ATOM 3221 O O . TYR C 2 35 ? 16.733 -39.687 40.647 1.00 82.70 35 TYR C O 1
ATOM 3230 N N . ASN C 2 36 ? 14.645 -40.555 40.690 1.00 88.43 36 ASN C N 1
ATOM 3231 C CA . ASN C 2 36 ? 14.105 -39.684 41.721 1.00 85.16 36 ASN C CA 1
ATOM 3232 C C . ASN C 2 36 ? 13.492 -40.502 42.862 1.00 86.53 36 ASN C C 1
ATOM 3233 O O . ASN C 2 36 ? 12.277 -40.679 42.900 1.00 83.76 36 ASN C O 1
ATOM 3238 N N . PRO C 2 37 ? 14.335 -41.024 43.777 1.00 86.95 37 PRO C N 1
ATOM 3239 C CA . PRO C 2 37 ? 13.893 -41.856 44.908 1.00 88.48 37 PRO C CA 1
ATOM 3240 C C . PRO C 2 37 ? 13.070 -41.081 45.944 1.00 85.94 37 PRO C C 1
ATOM 3241 O O . PRO C 2 37 ? 12.317 -41.694 46.701 1.00 86.36 37 PRO C O 1
ATOM 3245 N N . ASN C 2 38 ? 13.249 -39.762 46.001 1.00 115.29 38 ASN C N 1
ATOM 3246 C CA . ASN C 2 38 ? 12.278 -38.887 46.644 1.00 108.92 38 ASN C CA 1
ATOM 3247 C C . ASN C 2 38 ? 11.195 -38.731 45.594 1.00 103.70 38 ASN C C 1
ATOM 3248 O O . ASN C 2 38 ? 11.504 -38.702 44.406 1.00 101.80 38 ASN C O 1
ATOM 3253 N N . ALA C 2 39 ? 9.936 -38.609 46.005 1.00 87.94 39 ALA C N 1
ATOM 3254 C CA . ALA C 2 39 ? 8.845 -38.900 45.082 1.00 86.50 39 ALA C CA 1
ATOM 3255 C C . ALA C 2 39 ? 9.141 -40.347 44.693 1.00 88.62 39 ALA C C 1
ATOM 3256 O O . ALA C 2 39 ? 10.045 -40.947 45.280 1.00 90.99 39 ALA C O 1
ATOM 3258 N N . SER C 2 40 ? 8.416 -40.926 43.737 1.00 69.95 40 SER C N 1
ATOM 3259 C CA . SER C 2 40 ? 8.695 -42.315 43.331 1.00 72.04 40 SER C CA 1
ATOM 3260 C C . SER C 2 40 ? 8.227 -43.273 44.437 1.00 74.54 40 SER C C 1
ATOM 3261 O O . SER C 2 40 ? 8.872 -43.373 45.480 1.00 149.65 40 SER C O 1
ATOM 3264 N N . LYS C 2 41 ? 7.111 -43.974 44.214 1.00 96.68 41 LYS C N 1
ATOM 3265 C CA . LYS C 2 41 ? 6.400 -44.648 45.318 1.00 96.96 41 LYS C CA 1
ATOM 3266 C C . LYS C 2 41 ? 5.792 -46.033 45.040 1.00 98.21 41 LYS C C 1
ATOM 3267 O O . LYS C 2 41 ? 4.583 -46.222 45.194 1.00 204.85 41 LYS C O 1
ATOM 3273 N N . SER C 2 42 ? 6.629 -46.994 44.657 1.00 80.31 42 SER C N 1
ATOM 3274 C CA . SER C 2 42 ? 6.211 -48.400 44.510 1.00 82.05 42 SER C CA 1
ATOM 3275 C C . SER C 2 42 ? 5.077 -48.659 43.518 1.00 80.59 42 SER C C 1
ATOM 3276 O O . SER C 2 42 ? 4.814 -49.804 43.144 1.00 201.25 42 SER C O 1
ATOM 3279 N N . ASP C 2 43 ? 4.416 -47.589 43.098 1.00 113.80 43 ASP C N 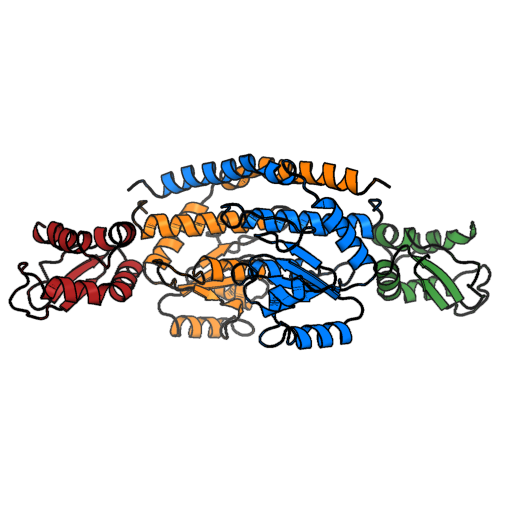1
ATOM 3280 C CA . ASP C 2 43 ? 3.454 -47.665 42.013 1.00 111.11 43 ASP C CA 1
ATOM 3281 C C . ASP C 2 43 ? 3.810 -46.647 40.929 1.00 108.89 43 ASP C C 1
ATOM 3282 O O . ASP C 2 43 ? 3.223 -46.658 39.851 1.00 149.71 43 ASP C O 1
ATOM 3287 N N . ILE C 2 44 ? 4.766 -45.767 41.232 1.00 86.02 44 ILE C N 1
ATOM 3288 C CA . ILE C 2 44 ? 5.338 -44.865 40.232 1.00 84.81 44 ILE C CA 1
ATOM 3289 C C . ILE C 2 44 ? 6.847 -44.802 40.340 1.00 87.91 44 ILE C C 1
ATOM 3290 O O . ILE C 2 44 ? 7.409 -44.977 41.423 1.00 117.81 44 ILE C O 1
ATOM 3295 N N . ALA C 2 45 ? 7.487 -44.524 39.206 1.00 50.08 45 ALA C N 1
ATOM 3296 C CA . ALA C 2 45 ? 8.894 -44.132 39.172 1.00 56.69 45 ALA C CA 1
ATOM 3297 C C . ALA C 2 45 ? 9.021 -42.698 38.664 1.00 52.14 45 ALA C C 1
ATOM 3298 O O . ALA C 2 45 ? 8.405 -42.319 37.674 1.00 48.88 45 ALA C O 1
ATOM 3300 N N . PHE C 2 46 ? 9.811 -41.900 39.359 1.00 80.67 46 PHE C N 1
ATOM 3301 C CA . PHE C 2 46 ? 10.050 -40.548 38.920 1.00 77.04 46 PHE C CA 1
ATOM 3302 C C . PHE C 2 46 ? 11.458 -40.410 38.381 1.00 80.14 46 PHE C C 1
ATOM 3303 O O . PHE C 2 46 ? 12.411 -40.876 38.996 1.00 84.16 46 PHE C O 1
ATOM 3311 N N . PHE C 2 47 ? 11.576 -39.775 37.220 1.00 42.70 47 PHE C N 1
ATOM 3312 C CA . PHE C 2 47 ? 12.876 -39.442 36.648 1.00 44.59 47 PHE C CA 1
ATOM 3313 C C . PHE C 2 47 ? 12.953 -37.958 36.396 1.00 40.65 47 PHE C C 1
ATOM 3314 O O . PHE C 2 47 ? 11.934 -37.285 36.233 1.00 36.35 47 PHE C O 1
ATOM 3322 N N . TYR C 2 48 ? 14.174 -37.452 36.368 1.00 64.52 48 TYR C N 1
ATOM 3323 C CA . TYR C 2 48 ? 14.418 -36.086 35.945 1.00 61.76 48 TYR C CA 1
ATOM 3324 C C . TYR C 2 48 ? 15.030 -36.093 34.561 1.00 60.13 48 TYR C C 1
ATOM 3325 O O . TYR C 2 48 ? 15.807 -36.981 34.221 1.00 60.50 48 TYR C O 1
ATOM 3334 N N . ALA C 2 49 ? 14.640 -35.114 33.758 1.00 46.49 49 ALA C N 1
ATOM 3335 C CA . ALA C 2 49 ? 15.310 -34.818 32.506 1.00 43.21 49 ALA C CA 1
ATOM 3336 C C . ALA C 2 49 ? 15.800 -33.385 32.611 1.00 40.47 49 ALA C C 1
ATOM 3337 O O . ALA C 2 49 ? 15.154 -32.551 33.242 1.00 40.27 49 ALA C O 1
ATOM 3339 N N . PRO C 2 50 ? 16.950 -33.101 31.999 1.00 74.82 50 PRO C N 1
ATOM 3340 C CA . PRO C 2 50 ? 17.630 -31.816 32.156 1.00 74.07 50 PRO C CA 1
ATOM 3341 C C . PRO C 2 50 ? 16.712 -30.676 31.774 1.00 71.94 50 PRO C C 1
ATOM 3342 O O . PRO C 2 50 ? 16.686 -29.659 32.464 1.00 72.58 50 PRO C O 1
ATOM 3346 N N . ASN C 2 51 ? 15.963 -30.849 30.690 1.00 38.76 51 ASN C N 1
ATOM 3347 C CA . ASN C 2 51 ? 15.106 -29.787 30.202 1.00 36.82 51 ASN C CA 1
ATOM 3348 C C . ASN C 2 51 ? 13.731 -30.261 29.728 1.00 36.35 51 ASN C C 1
ATOM 3349 O O . ASN C 2 51 ? 13.425 -31.470 29.708 1.00 37.41 51 ASN C O 1
ATOM 3354 N N . GLN C 2 52 ? 12.910 -29.288 29.337 1.00 46.46 52 GLN C N 1
ATOM 3355 C CA . GLN C 2 52 ? 11.510 -29.522 28.988 1.00 42.69 52 GLN C CA 1
ATOM 3356 C C . GLN C 2 52 ? 11.317 -30.356 27.721 1.00 42.56 52 GLN C C 1
ATOM 3357 O O . GLN C 2 52 ? 10.531 -31.320 27.717 1.00 42.63 52 GLN C O 1
ATOM 3363 N N . VAL C 2 53 ? 12.008 -29.991 26.642 1.00 35.78 53 VAL C N 1
ATOM 3364 C CA . VAL C 2 53 ? 11.859 -30.759 25.400 1.00 34.35 53 VAL C CA 1
ATOM 3365 C C . VAL C 2 53 ? 12.169 -32.236 25.624 1.00 36.85 53 VAL C C 1
ATOM 3366 O O . VAL C 2 53 ? 11.450 -33.107 25.131 1.00 36.23 53 VAL C O 1
ATOM 3370 N N . LEU C 2 54 ? 13.231 -32.507 26.378 1.00 47.47 54 LEU C N 1
ATOM 3371 C CA . LEU C 2 54 ? 13.597 -33.881 26.696 1.00 49.01 54 LEU C CA 1
ATOM 3372 C C . LEU C 2 54 ? 12.515 -34.551 27.538 1.00 51.08 54 LEU C C 1
ATOM 3373 O O . LEU C 2 54 ? 12.081 -35.670 27.237 1.00 51.77 54 LEU C O 1
ATOM 3378 N N . CYS C 2 55 ? 12.082 -33.863 28.590 1.00 48.79 55 CYS C N 1
ATOM 3379 C CA . CYS C 2 55 ? 11.019 -34.395 29.423 1.00 51.27 55 CYS C CA 1
ATOM 3380 C C . CYS C 2 55 ? 9.780 -34.741 28.575 1.00 48.65 55 CYS C C 1
ATOM 3381 O O . CYS C 2 55 ? 9.116 -35.755 28.797 1.00 50.25 55 CYS C O 1
ATOM 3384 N N . THR C 2 56 ? 9.493 -33.910 27.583 1.00 46.73 56 THR C N 1
ATOM 3385 C CA . THR C 2 56 ? 8.304 -34.094 26.763 1.00 43.65 56 THR C CA 1
ATOM 3386 C C . THR C 2 56 ? 8.475 -35.168 25.688 1.00 43.76 56 THR C C 1
ATOM 3387 O O . THR C 2 56 ? 7.602 -36.015 25.498 1.00 43.87 56 THR C O 1
ATOM 3391 N N . THR C 2 57 ? 9.604 -35.131 24.987 1.00 25.18 57 THR C N 1
ATOM 3392 C CA . THR C 2 57 ? 9.837 -36.052 23.873 1.00 24.26 57 THR C CA 1
ATOM 3393 C C . THR C 2 57 ? 9.992 -37.457 24.378 1.00 24.33 57 THR C C 1
ATOM 3394 O O . THR C 2 57 ? 9.365 -38.389 23.876 1.00 24.52 57 THR C O 1
ATOM 3398 N N . ILE C 2 58 ? 10.824 -37.596 25.393 1.00 34.49 58 ILE C N 1
ATOM 3399 C CA . ILE C 2 58 ? 10.976 -38.886 26.028 1.00 38.23 58 ILE C CA 1
ATOM 3400 C C . ILE C 2 58 ? 9.589 -39.391 26.419 1.00 39.87 58 ILE C C 1
ATOM 3401 O O . ILE C 2 58 ? 9.168 -40.463 25.973 1.00 41.44 58 ILE C O 1
ATOM 3406 N N . THR C 2 59 ? 8.871 -38.603 27.225 1.00 29.28 59 THR C N 1
ATOM 3407 C CA . THR C 2 59 ? 7.547 -39.006 27.699 1.00 28.19 59 THR C CA 1
ATOM 3408 C C . THR C 2 59 ? 6.640 -39.442 26.541 1.00 28.06 59 THR C C 1
ATOM 3409 O O . THR C 2 59 ? 5.965 -40.481 26.607 1.00 27.88 59 THR C O 1
ATOM 3413 N N . ALA C 2 60 ? 6.656 -38.655 25.468 1.00 24.07 60 ALA C N 1
ATOM 3414 C CA . ALA C 2 60 ? 5.819 -38.944 24.312 1.00 23.66 60 ALA C CA 1
ATOM 3415 C C . ALA C 2 60 ? 6.245 -40.211 23.588 1.00 26.46 60 ALA C C 1
ATOM 3416 O O . ALA C 2 60 ? 5.399 -41.026 23.246 1.00 26.82 60 ALA C O 1
ATOM 3418 N N . LYS C 2 61 ? 7.538 -40.400 23.345 1.00 42.74 61 LYS C N 1
ATOM 3419 C CA . LYS C 2 61 ? 7.923 -41.553 22.540 1.00 44.67 61 LYS C CA 1
ATOM 3420 C C . LYS C 2 61 ? 8.355 -42.831 23.279 1.00 49.72 61 LYS C C 1
ATOM 3421 O O . LYS C 2 61 ? 8.445 -43.881 22.653 1.00 51.79 61 LYS C O 1
ATOM 3427 N N . TYR C 2 62 ? 8.564 -42.768 24.592 1.00 35.17 62 TYR C N 1
ATOM 3428 C CA . TYR C 2 62 ? 9.126 -43.910 25.313 1.00 40.45 62 TYR C CA 1
ATOM 3429 C C . TYR C 2 62 ? 8.461 -44.149 26.655 1.00 42.63 62 TYR C C 1
ATOM 3430 O O . TYR C 2 62 ? 8.810 -45.091 27.369 1.00 47.60 62 TYR C O 1
ATOM 3439 N N . GLY C 2 63 ? 7.527 -43.281 27.018 1.00 34.16 63 GLY C N 1
ATOM 3440 C CA . GLY C 2 63 ? 6.843 -43.429 28.288 1.00 36.33 63 GLY C CA 1
ATOM 3441 C C . GLY C 2 63 ? 6.245 -44.809 28.444 1.00 39.87 63 GLY C C 1
ATOM 3442 O O . GLY C 2 63 ? 6.306 -45.404 29.523 1.00 43.05 63 GLY C O 1
ATOM 3443 N N . ALA C 2 64 ? 5.663 -45.328 27.368 1.00 35.38 64 ALA C N 1
ATOM 3444 C CA . ALA C 2 64 ? 5.042 -46.653 27.432 1.00 38.70 64 ALA C CA 1
ATOM 3445 C C . ALA C 2 64 ? 6.114 -47.726 27.512 1.00 45.83 64 ALA C C 1
ATOM 3446 O O . ALA C 2 64 ? 5.968 -4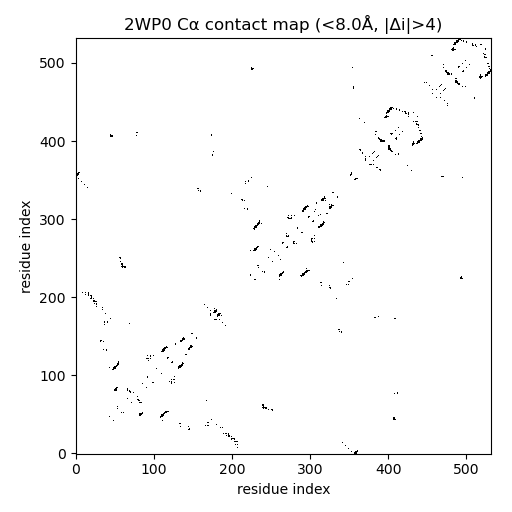8.693 28.254 1.00 49.52 64 ALA C O 1
ATOM 3448 N N . LEU C 2 65 ? 7.189 -47.551 26.745 1.00 47.80 65 LEU C N 1
ATOM 3449 C CA . LEU C 2 65 ? 8.336 -48.440 26.835 1.00 47.50 65 LEU C CA 1
ATOM 3450 C C . LEU C 2 65 ? 8.830 -48.519 28.261 1.00 49.44 65 LEU C C 1
ATOM 3451 O O . LEU C 2 65 ? 9.176 -49.584 28.743 1.00 50.59 65 LEU C O 1
ATOM 3456 N N . LEU C 2 66 ? 8.846 -47.386 28.941 1.00 38.45 66 LEU C N 1
ATOM 3457 C CA . LEU C 2 66 ? 9.352 -47.334 30.300 1.00 40.44 66 LEU C CA 1
ATOM 3458 C C . LEU C 2 66 ? 8.422 -47.947 31.292 1.00 44.06 66 LEU C C 1
ATOM 3459 O O . LEU C 2 66 ? 8.848 -48.733 32.126 1.00 46.15 66 LEU C O 1
ATOM 3464 N N . LYS C 2 67 ? 7.155 -47.571 31.219 1.00 66.17 67 LYS C N 1
ATOM 3465 C CA . LYS C 2 67 ? 6.156 -48.244 32.020 1.00 66.97 67 LYS C CA 1
ATOM 3466 C C . LYS C 2 67 ? 6.362 -49.750 31.843 1.00 71.67 67 LYS C C 1
ATOM 3467 O O . LYS C 2 67 ? 6.634 -50.478 32.796 1.00 75.43 67 LYS C O 1
ATOM 3473 N N . GLU C 2 68 ? 6.259 -50.197 30.601 1.00 61.85 68 GLU C N 1
ATOM 3474 C CA . GLU C 2 68 ? 6.447 -51.595 30.258 1.00 64.10 68 GLU C CA 1
ATOM 3475 C C . GLU C 2 68 ? 7.650 -52.194 30.971 1.00 63.17 68 GLU C C 1
ATOM 3476 O O . GLU C 2 68 ? 7.510 -52.835 32.009 1.00 66.39 68 GLU C O 1
ATOM 3482 N N . ILE C 2 69 ? 8.825 -51.985 30.389 1.00 62.13 69 ILE C N 1
ATOM 3483 C CA . ILE C 2 69 ? 10.105 -52.364 30.989 1.00 61.49 69 ILE C CA 1
ATOM 3484 C C . ILE C 2 69 ? 10.103 -52.436 32.526 1.00 65.53 69 ILE C C 1
ATOM 3485 O O . ILE C 2 69 ? 10.576 -53.416 33.106 1.00 67.05 69 ILE C O 1
ATOM 3490 N N . LEU C 2 70 ? 9.577 -51.397 33.174 1.00 52.61 70 LEU C N 1
ATOM 3491 C CA . LEU C 2 70 ? 9.525 -51.331 34.632 1.00 56.33 70 LEU C CA 1
ATOM 3492 C C . LEU C 2 70 ? 8.602 -52.389 35.249 1.00 60.23 70 LEU C C 1
ATOM 3493 O O . LEU C 2 70 ? 9.014 -53.136 36.146 1.00 62.70 70 LEU C O 1
ATOM 3498 N N . SER C 2 71 ? 7.360 -52.446 34.773 1.00 62.66 71 SER C N 1
ATOM 3499 C CA . SER C 2 71 ? 6.384 -53.403 35.280 1.00 66.63 71 SER C CA 1
ATOM 3500 C C . SER C 2 71 ? 6.886 -54.834 35.147 1.00 69.30 71 SER C C 1
ATOM 3501 O O . SER C 2 71 ? 6.626 -55.678 36.008 1.00 72.75 71 SER C O 1
ATOM 3504 N N . GLN C 2 72 ? 7.603 -55.097 34.059 1.00 92.45 72 GLN C N 1
ATOM 3505 C CA . GLN C 2 72 ? 8.078 -56.434 33.741 1.00 91.86 72 GLN C CA 1
ATOM 3506 C C . GLN C 2 72 ? 9.350 -56.808 34.503 1.00 90.96 72 GLN C C 1
ATOM 3507 O O . GLN C 2 72 ? 9.899 -57.894 34.291 1.00 89.56 72 GLN C O 1
ATOM 3513 N N . ASN C 2 73 ? 9.818 -55.924 35.385 1.00 81.25 73 ASN C N 1
ATOM 3514 C CA . ASN C 2 73 ? 11.015 -56.212 36.174 1.00 80.63 73 ASN C CA 1
ATOM 3515 C C . ASN C 2 73 ? 10.915 -55.852 37.660 1.00 82.54 73 ASN C C 1
ATOM 3516 O O . ASN C 2 73 ? 10.120 -55.004 38.061 1.00 122.57 73 ASN C O 1
ATOM 3521 N N . LYS C 2 74 ? 11.722 -56.520 38.476 1.00 114.42 74 LYS C N 1
ATOM 3522 C CA . LYS C 2 74 ? 11.887 -56.124 39.861 1.00 118.10 74 LYS C CA 1
ATOM 3523 C C . LYS C 2 74 ? 12.680 -54.843 39.816 1.00 117.13 74 LYS C C 1
ATOM 3524 O O . LYS C 2 74 ? 13.364 -54.590 38.828 1.00 117.07 74 LYS C O 1
ATOM 3530 N N . GLY C 2 76 ? 12.814 -52.122 42.927 1.00 88.96 76 GLY C N 1
ATOM 3531 C CA . GLY C 2 76 ? 12.967 -51.425 44.183 1.00 90.36 76 GLY C CA 1
ATOM 3532 C C . GLY C 2 76 ? 12.028 -50.256 44.324 1.00 88.29 76 GLY C C 1
ATOM 3533 O O . GLY C 2 76 ? 12.255 -49.183 43.770 1.00 84.83 76 GLY C O 1
ATOM 3534 N N . MET C 2 77 ? 11.026 -50.431 45.179 1.00 110.24 77 MET C N 1
ATOM 3535 C CA . MET C 2 77 ? 10.096 -49.354 45.463 1.00 107.94 77 MET C CA 1
ATOM 3536 C C . MET C 2 77 ? 9.195 -49.299 44.251 1.00 106.31 77 MET C C 1
ATOM 3537 O O . MET C 2 77 ? 8.761 -48.234 43.820 1.00 162.91 77 MET C O 1
ATOM 3542 N N . HIS C 2 78 ? 8.940 -50.483 43.703 1.00 98.18 78 HIS C N 1
ATOM 3543 C CA . HIS C 2 78 ? 8.089 -50.661 42.544 1.00 96.82 78 HIS C CA 1
ATOM 3544 C C . HIS C 2 78 ? 7.663 -52.093 42.555 1.00 100.28 78 HIS C C 1
ATOM 3545 O O . HIS C 2 78 ? 7.884 -52.841 41.601 1.00 153.68 78 HIS C O 1
ATOM 3552 N N . LEU C 2 79 ? 7.086 -52.471 43.686 1.00 87.48 79 LEU C N 1
ATOM 3553 C CA . LEU C 2 79 ? 6.497 -53.782 43.845 1.00 90.51 79 LEU C CA 1
ATOM 3554 C C . LEU C 2 79 ? 5.036 -53.680 43.430 1.00 86.66 79 LEU C C 1
ATOM 3555 O O . LEU C 2 79 ? 4.125 -54.122 44.132 1.00 115.74 79 LEU C O 1
ATOM 3560 N N . ALA C 2 80 ? 4.843 -53.069 42.265 1.00 101.26 80 ALA C N 1
ATOM 3561 C CA . ALA C 2 80 ? 3.538 -52.944 41.642 1.00 96.86 80 ALA C CA 1
ATOM 3562 C C . ALA C 2 80 ? 3.482 -53.802 40.388 1.00 99.70 80 ALA C C 1
ATOM 3563 O O . ALA C 2 80 ? 4.495 -54.033 39.721 1.00 103.14 80 ALA C O 1
ATOM 3565 N N . HIS C 2 81 ? 2.286 -54.270 40.066 1.00 95.75 81 HIS C N 1
ATOM 3566 C CA . HIS C 2 81 ? 2.097 -55.082 38.881 1.00 97.09 81 HIS C CA 1
ATOM 3567 C C . HIS C 2 81 ? 2.216 -54.245 37.613 1.00 91.47 81 HIS C C 1
ATOM 3568 O O . HIS C 2 81 ? 2.334 -54.798 36.522 1.00 89.56 81 HIS C O 1
ATOM 3575 N N . SER C 2 82 ? 2.193 -52.920 37.760 1.00 96.73 82 SER C N 1
ATOM 3576 C CA . SER C 2 82 ? 1.938 -52.029 36.628 1.00 91.00 82 SER C CA 1
ATOM 3577 C C . SER C 2 82 ? 2.541 -50.632 36.762 1.00 86.40 82 SER C C 1
ATOM 3578 O O . SER C 2 82 ? 2.000 -49.674 36.202 1.00 80.67 82 SER C O 1
ATOM 3581 N N . VAL C 2 83 ? 3.661 -50.524 37.476 1.00 64.14 83 VAL C N 1
ATOM 3582 C CA . VAL C 2 83 ? 4.308 -49.229 37.781 1.00 60.35 83 VAL C CA 1
ATOM 3583 C C . VAL C 2 83 ? 4.231 -48.137 36.699 1.00 55.43 83 VAL C C 1
ATOM 3584 O O . VAL C 2 83 ? 4.552 -48.369 35.538 1.00 57.27 83 VAL C O 1
ATOM 3588 N N . ASP C 2 84 ? 3.793 -46.952 37.120 1.00 69.72 84 ASP C N 1
ATOM 3589 C CA . ASP C 2 84 ? 3.643 -45.773 36.265 1.00 64.52 84 ASP C CA 1
ATOM 3590 C C . ASP C 2 84 ? 4.981 -45.018 36.222 1.00 65.52 84 ASP C C 1
ATOM 3591 O O . ASP C 2 84 ? 5.747 -45.037 37.192 1.00 68.00 84 ASP C O 1
ATOM 3596 N N . VAL C 2 85 ? 5.279 -44.368 35.102 1.00 76.62 85 VAL C N 1
ATOM 3597 C CA . VAL C 2 85 ? 6.488 -43.552 35.029 1.00 77.52 85 VAL C CA 1
ATOM 3598 C C . VAL C 2 85 ? 6.137 -42.077 34.882 1.00 71.38 85 VAL C C 1
ATOM 3599 O O . VAL C 2 85 ? 5.234 -41.711 34.123 1.00 67.44 85 VAL C O 1
ATOM 3603 N N . ARG C 2 86 ? 6.841 -41.237 35.627 1.00 92.42 86 ARG C N 1
ATOM 3604 C CA . ARG C 2 86 ? 6.650 -39.807 35.515 1.00 87.37 86 ARG C CA 1
ATOM 3605 C C . ARG C 2 86 ? 8.015 -39.174 35.416 1.00 90.06 86 ARG C C 1
ATOM 3606 O O . ARG C 2 86 ? 8.800 -39.236 36.357 1.00 93.59 86 ARG C O 1
ATOM 3614 N N . ILE C 2 87 ? 8.309 -38.574 34.271 1.00 40.24 87 ILE C N 1
ATOM 3615 C CA . ILE C 2 87 ? 9.555 -37.814 34.130 1.00 42.36 87 ILE C CA 1
ATOM 3616 C C . ILE C 2 87 ? 9.351 -36.284 34.186 1.00 37.30 87 ILE C C 1
ATOM 3617 O O . ILE C 2 87 ? 8.326 -35.774 33.749 1.00 33.36 87 ILE C O 1
ATOM 3622 N N . GLU C 2 88 ? 10.331 -35.571 34.739 1.00 70.92 88 GLU C N 1
ATOM 3623 C CA . GLU C 2 88 ? 10.197 -34.142 34.986 1.00 66.84 88 GLU C CA 1
ATOM 3624 C C . GLU C 2 88 ? 11.469 -33.379 34.650 1.00 69.64 88 GLU C C 1
ATOM 3625 O O . GLU C 2 88 ? 12.490 -33.974 34.349 1.00 74.14 88 GLU C O 1
ATOM 3631 N N . VAL C 2 89 ? 11.400 -32.051 34.714 1.00 42.15 89 VAL C N 1
ATOM 3632 C CA . VAL C 2 89 ? 12.593 -31.207 34.596 1.00 44.79 89 VAL C CA 1
ATOM 3633 C C . VAL C 2 89 ? 13.198 -30.969 35.990 1.00 46.86 89 VAL C C 1
ATOM 3634 O O . VAL C 2 89 ? 12.519 -31.134 36.998 1.00 44.67 89 VAL C O 1
ATOM 3638 N N . ALA C 2 90 ? 14.461 -30.558 36.040 1.00 53.71 90 ALA C N 1
ATOM 3639 C CA . ALA C 2 90 ? 15.262 -30.651 37.270 1.00 57.20 90 ALA C CA 1
ATOM 3640 C C . ALA C 2 90 ? 15.036 -29.626 38.411 1.00 54.47 90 ALA C C 1
ATOM 3641 O O . ALA C 2 90 ? 14.633 -30.005 39.507 1.00 53.98 90 ALA C O 1
ATOM 3643 N N . PRO C 2 91 ? 15.348 -28.342 38.191 1.00 98.43 91 PRO C N 1
ATOM 3644 C CA . PRO C 2 91 ? 15.082 -27.452 39.324 1.00 97.10 91 PRO C CA 1
ATOM 3645 C C . PRO C 2 91 ? 13.911 -26.515 39.047 1.00 93.91 91 PRO C C 1
ATOM 3646 O O . PRO C 2 91 ? 14.141 -25.314 38.891 1.00 127.63 91 PRO C O 1
ATOM 3650 N N . ASN D 2 5 ? 20.250 0.781 -42.993 1.00 90.35 5 ASN D N 1
ATOM 3651 C CA . ASN D 2 5 ? 21.573 0.553 -42.422 1.00 89.78 5 ASN D CA 1
ATOM 3652 C C . ASN D 2 5 ? 22.141 1.837 -41.861 1.00 90.26 5 ASN D C 1
ATOM 3653 O O . ASN D 2 5 ? 22.927 1.824 -40.916 1.00 129.53 5 ASN D O 1
ATOM 3658 N N . ASN D 2 6 ? 21.734 2.945 -42.466 1.00 79.29 6 ASN D N 1
ATOM 3659 C CA . ASN D 2 6 ? 22.066 4.265 -41.962 1.00 79.92 6 ASN D CA 1
ATOM 3660 C C . ASN D 2 6 ? 20.946 4.747 -41.058 1.00 80.19 6 ASN D C 1
ATOM 3661 O O . ASN D 2 6 ? 21.177 5.262 -39.961 1.00 118.92 6 ASN D O 1
ATOM 3666 N N . ILE D 2 7 ? 19.723 4.569 -41.540 1.00 71.06 7 ILE D N 1
ATOM 3667 C CA . ILE D 2 7 ? 18.535 4.803 -40.736 1.00 71.42 7 ILE D CA 1
ATOM 3668 C C . ILE D 2 7 ? 18.615 3.995 -39.451 1.00 68.48 7 ILE D C 1
ATOM 3669 O O . ILE D 2 7 ? 18.331 4.514 -38.371 1.00 67.50 7 ILE D O 1
ATOM 3674 N N . GLU D 2 8 ? 18.986 2.721 -39.575 1.00 66.08 8 GLU D N 1
ATOM 3675 C CA . GLU D 2 8 ? 19.150 1.865 -38.405 1.00 63.33 8 GLU D CA 1
ATOM 3676 C C . GLU D 2 8 ? 19.934 2.654 -37.382 1.00 61.49 8 GLU D C 1
ATOM 3677 O O . GLU D 2 8 ? 19.381 3.200 -36.419 1.00 60.08 8 GLU D O 1
ATOM 3683 N N . LYS D 2 9 ? 21.237 2.709 -37.622 1.00 105.93 9 LYS D N 1
ATOM 3684 C CA . LYS D 2 9 ? 22.143 3.495 -36.819 1.00 105.00 9 LYS D CA 1
ATOM 3685 C C . LYS D 2 9 ? 21.437 4.661 -36.136 1.00 104.53 9 LYS D C 1
ATOM 3686 O O . LYS D 2 9 ? 21.660 4.915 -34.950 1.00 103.03 9 LYS D O 1
ATOM 3692 N N . GLU D 2 10 ? 20.591 5.385 -36.865 1.00 117.80 10 GLU D N 1
ATOM 3693 C CA . GLU D 2 10 ? 20.187 6.668 -36.314 1.00 117.77 10 GLU D CA 1
ATOM 3694 C C . GLU D 2 10 ? 18.881 6.707 -35.524 1.00 116.82 10 GLU D C 1
ATOM 3695 O O . GLU D 2 10 ? 18.745 7.501 -34.594 1.00 116.11 10 GLU D O 1
ATOM 3701 N N . ILE D 2 11 ? 17.926 5.866 -35.898 1.00 50.04 11 ILE D N 1
ATOM 3702 C CA . ILE D 2 11 ? 16.812 5.552 -35.017 1.00 48.69 11 ILE D CA 1
ATOM 3703 C C . ILE D 2 11 ? 17.330 5.323 -33.584 1.00 45.78 11 ILE D C 1
ATOM 3704 O O . ILE D 2 11 ? 16.784 5.887 -32.627 1.00 45.28 11 ILE D O 1
ATOM 3709 N N . LEU D 2 12 ? 18.394 4.525 -33.448 1.00 45.68 12 LEU D N 1
ATOM 3710 C CA . LEU D 2 12 ? 18.977 4.226 -32.140 1.00 43.48 12 LEU D CA 1
ATOM 3711 C C . LEU D 2 12 ? 19.487 5.446 -31.376 1.00 43.12 12 LEU D C 1
ATOM 3712 O O . LEU D 2 12 ? 19.450 5.471 -30.150 1.00 42.06 12 LEU D O 1
ATOM 3717 N N . ALA D 2 13 ? 19.975 6.450 -32.093 1.00 43.51 13 ALA D N 1
ATOM 3718 C CA . ALA D 2 13 ? 20.484 7.641 -31.440 1.00 43.45 13 ALA D CA 1
ATOM 3719 C C . ALA D 2 13 ? 19.352 8.487 -30.861 1.00 43.20 13 ALA D C 1
ATOM 3720 O O . ALA D 2 13 ? 19.523 9.155 -29.831 1.00 42.68 13 ALA D O 1
ATOM 3722 N N . LEU D 2 14 ? 18.200 8.472 -31.527 1.00 37.04 14 LEU D N 1
ATOM 3723 C CA . LEU D 2 14 ? 17.041 9.216 -31.041 1.00 37.18 14 LEU D CA 1
ATOM 3724 C C . LEU D 2 14 ? 16.572 8.594 -29.764 1.00 38.90 14 LEU D C 1
ATOM 3725 O O . LEU D 2 14 ? 15.991 9.249 -28.889 1.00 38.73 14 LEU D O 1
ATOM 3730 N N . VAL D 2 15 ? 16.814 7.299 -29.685 1.00 36.44 15 VAL D N 1
ATOM 3731 C CA . VAL D 2 15 ? 16.347 6.528 -28.559 1.00 37.23 15 VAL D CA 1
ATOM 3732 C C . VAL D 2 15 ? 17.319 6.732 -27.418 1.00 36.19 15 VAL D C 1
ATOM 3733 O O . VAL D 2 15 ? 16.924 7.017 -26.284 1.00 35.70 15 VAL D O 1
ATOM 3737 N N . LYS D 2 16 ? 18.596 6.585 -27.736 1.00 44.59 16 LYS D N 1
ATOM 3738 C CA . LYS D 2 16 ? 19.647 6.781 -26.771 1.00 44.60 16 LYS D CA 1
ATOM 3739 C C . LYS D 2 16 ? 19.440 8.154 -26.168 1.00 45.26 16 LYS D C 1
ATOM 3740 O O . LYS D 2 16 ? 19.388 8.321 -24.947 1.00 45.18 16 LYS D O 1
ATOM 3746 N N . GLN D 2 17 ? 19.285 9.132 -27.050 1.00 80.23 17 GLN D N 1
ATOM 3747 C CA . GLN D 2 17 ? 19.146 10.531 -26.664 1.00 80.96 17 GLN D CA 1
ATOM 3748 C C . GLN D 2 17 ? 17.830 10.892 -25.947 1.00 80.50 17 GLN D C 1
ATOM 3749 O O . GLN D 2 17 ? 17.642 12.033 -25.532 1.00 81.26 17 GLN D O 1
ATOM 3755 N N . ASN D 2 18 ? 16.941 9.919 -25.771 1.00 45.05 18 ASN D N 1
ATOM 3756 C CA . ASN D 2 18 ? 15.654 10.171 -25.119 1.00 44.91 18 ASN D CA 1
ATOM 3757 C C . ASN D 2 18 ? 15.632 10.066 -23.592 1.00 44.05 18 ASN D C 1
ATOM 3758 O O . ASN D 2 18 ? 16.144 9.103 -23.009 1.00 42.89 18 ASN D O 1
ATOM 3763 N N . PRO D 2 19 ? 15.011 11.071 -22.950 1.00 47.85 19 PRO D N 1
ATOM 3764 C CA . PRO D 2 19 ? 14.735 11.120 -21.512 1.00 47.54 19 PRO D CA 1
ATOM 3765 C C . PRO D 2 19 ? 14.321 9.766 -20.936 1.00 46.64 19 PRO D C 1
ATOM 3766 O O . PRO D 2 19 ? 15.127 9.167 -20.248 1.00 46.18 19 PRO D O 1
ATOM 3770 N N . LYS D 2 20 ? 13.116 9.284 -21.223 1.00 84.07 20 LYS D N 1
ATOM 3771 C CA . LYS D 2 20 ? 12.572 8.141 -20.488 1.00 83.55 20 LYS D CA 1
ATOM 3772 C C . LYS D 2 20 ? 13.272 6.796 -20.757 1.00 82.46 20 LYS D C 1
ATOM 3773 O O . LYS D 2 20 ? 12.751 5.743 -20.395 1.00 81.93 20 LYS D O 1
ATOM 3779 N N . VAL D 2 21 ? 14.453 6.829 -21.371 1.00 61.48 21 VAL D N 1
ATOM 3780 C CA . VAL D 2 21 ? 15.263 5.607 -21.559 1.00 60.51 21 VAL D CA 1
ATOM 3781 C C . VAL D 2 21 ? 16.697 5.679 -21.000 1.00 60.47 21 VAL D C 1
ATOM 3782 O O . VAL D 2 21 ? 17.527 6.473 -21.449 1.00 61.27 21 VAL D O 1
ATOM 3786 N N . SER D 2 22 ? 16.979 4.815 -20.032 1.00 42.87 22 SER D N 1
ATOM 3787 C CA . SER D 2 22 ? 18.275 4.801 -19.364 1.00 43.61 22 SER D CA 1
ATOM 3788 C C . SER D 2 22 ? 19.342 4.116 -20.193 1.00 43.85 22 SER D C 1
ATOM 3789 O O . SER D 2 22 ? 19.042 3.421 -21.164 1.00 43.14 22 SER D O 1
ATOM 3792 N N . LEU D 2 23 ? 20.596 4.299 -19.793 1.00 43.21 23 LEU D N 1
ATOM 3793 C CA . LEU D 2 23 ? 21.721 3.752 -20.546 1.00 43.39 23 LEU D CA 1
ATOM 3794 C C . LEU D 2 23 ? 21.683 2.241 -20.555 1.00 41.49 23 LEU D C 1
ATOM 3795 O O . LEU D 2 23 ? 21.861 1.627 -21.595 1.00 41.35 23 LEU D O 1
ATOM 3800 N N . ILE D 2 24 ? 21.454 1.637 -19.400 1.00 53.58 24 ILE D N 1
ATOM 3801 C CA . ILE D 2 24 ? 21.318 0.187 -19.356 1.00 50.30 24 ILE D CA 1
ATOM 3802 C C . ILE D 2 24 ? 20.145 -0.310 -20.202 1.00 49.86 24 ILE D C 1
ATOM 3803 O O . ILE D 2 24 ? 20.233 -1.375 -20.809 1.00 47.78 24 ILE D O 1
ATOM 3808 N N . GLU D 2 25 ? 19.046 0.446 -20.231 1.00 44.64 25 GLU D N 1
ATOM 3809 C CA . GLU D 2 25 ? 17.872 0.042 -21.008 1.00 44.77 25 GLU D CA 1
ATOM 3810 C C . GLU D 2 25 ? 18.215 0.050 -22.499 1.00 46.79 25 GLU D C 1
ATOM 3811 O O . GLU D 2 25 ? 17.821 -0.838 -23.256 1.00 45.97 25 GLU D O 1
ATOM 3817 N N . TYR D 2 26 ? 18.957 1.065 -22.920 1.00 41.16 26 TYR D N 1
ATOM 3818 C CA . TYR D 2 26 ? 19.360 1.175 -24.306 1.00 41.61 26 TYR D CA 1
ATOM 3819 C C . TYR D 2 26 ? 20.275 0.013 -24.634 1.00 41.70 26 TYR D C 1
ATOM 3820 O O . TYR D 2 26 ? 20.170 -0.599 -25.709 1.00 41.81 26 TYR D O 1
ATOM 3829 N N . GLU D 2 27 ? 21.170 -0.293 -23.693 1.00 59.01 27 GLU D N 1
ATOM 3830 C CA . GLU D 2 27 ? 22.206 -1.309 -23.886 1.00 58.13 27 GLU D CA 1
ATOM 3831 C C . GLU D 2 27 ? 21.601 -2.704 -23.917 1.00 53.73 27 GLU D C 1
ATOM 3832 O O . GLU D 2 27 ? 21.736 -3.442 -24.889 1.00 53.71 27 GLU D O 1
ATOM 3838 N N . ASN D 2 28 ? 20.914 -3.045 -22.840 1.00 42.61 28 ASN D N 1
ATOM 3839 C CA . ASN D 2 28 ? 20.303 -4.352 -22.701 1.00 38.73 28 ASN D CA 1
ATOM 3840 C C . ASN D 2 28 ? 19.224 -4.643 -23.735 1.00 39.63 28 ASN D C 1
ATOM 3841 O O . ASN D 2 28 ? 19.021 -5.788 -24.135 1.00 37.53 28 ASN D O 1
ATOM 3846 N N . TYR D 2 29 ? 18.518 -3.608 -24.165 1.00 32.52 29 TYR D N 1
ATOM 3847 C CA . TYR D 2 29 ? 17.375 -3.810 -25.049 1.00 33.06 29 TYR D CA 1
ATOM 3848 C C . TYR D 2 29 ? 17.630 -3.208 -26.422 1.00 36.89 29 TYR D C 1
ATOM 3849 O O . TYR D 2 29 ? 17.897 -3.933 -27.387 1.00 36.88 29 TYR D O 1
ATOM 3858 N N . PHE D 2 30 ? 17.566 -1.884 -26.493 1.00 41.98 30 PHE D N 1
ATOM 3859 C CA . PHE D 2 30 ? 17.440 -1.202 -27.778 1.00 43.86 30 PHE D CA 1
ATOM 3860 C C . PHE D 2 30 ? 18.570 -1.468 -28.773 1.00 44.48 30 PHE D C 1
ATOM 3861 O O . PHE D 2 30 ? 18.319 -1.600 -29.966 1.00 45.53 30 PHE D O 1
ATOM 3869 N N . SER D 2 31 ? 19.800 -1.553 -28.282 1.00 37.54 31 SER D N 1
ATOM 3870 C CA . SER D 2 31 ? 20.950 -1.805 -29.144 1.00 38.49 31 SER D CA 1
ATOM 3871 C C . SER D 2 31 ? 20.809 -3.069 -30.010 1.00 38.34 31 SER D C 1
ATOM 3872 O O . SER D 2 31 ? 21.357 -3.143 -31.120 1.00 39.92 31 SER D O 1
ATOM 3875 N N . GLN D 2 32 ? 20.071 -4.053 -29.488 1.00 57.15 32 GLN D N 1
ATOM 3876 C CA . GLN D 2 32 ? 19.876 -5.357 -30.127 1.00 56.15 32 GLN D CA 1
ATOM 3877 C C . GLN D 2 32 ? 18.808 -5.362 -31.214 1.00 57.45 32 GLN D C 1
ATOM 3878 O O . GLN D 2 32 ? 18.592 -6.373 -31.892 1.00 57.13 32 GLN D O 1
ATOM 3884 N N . LEU D 2 33 ? 18.132 -4.225 -31.340 1.00 31.30 33 LEU D N 1
ATOM 3885 C CA . LEU D 2 33 ? 17.050 -4.010 -32.286 1.00 32.95 33 LEU D CA 1
ATOM 3886 C C . LEU D 2 33 ? 17.637 -3.720 -33.667 1.00 31.70 33 LEU D C 1
ATOM 3887 O O . LEU D 2 33 ? 18.684 -3.074 -33.781 1.00 32.09 33 LEU D O 1
ATOM 3892 N N . LYS D 2 34 ? 16.998 -4.177 -34.731 1.00 63.47 34 LYS D N 1
ATOM 3893 C CA . LYS D 2 34 ? 17.520 -3.762 -36.016 1.00 66.72 34 LYS D CA 1
ATOM 3894 C C . LYS D 2 34 ? 16.494 -3.589 -37.101 1.00 67.84 34 LYS D C 1
ATOM 3895 O O . LYS D 2 34 ? 15.505 -4.315 -37.163 1.00 65.49 34 LYS D O 1
ATOM 3901 N N . TYR D 2 35 ? 16.769 -2.613 -37.962 1.00 57.67 35 TYR D N 1
ATOM 3902 C CA . TYR D 2 35 ? 15.769 -2.068 -38.863 1.00 57.23 35 TYR D CA 1
ATOM 3903 C C . TYR D 2 35 ? 15.492 -2.930 -40.084 1.00 57.25 35 TYR D C 1
ATOM 3904 O O . TYR D 2 35 ? 16.367 -3.654 -40.574 1.00 58.75 35 TYR D O 1
ATOM 3913 N N . ASN D 2 36 ? 14.262 -2.804 -40.574 1.00 67.81 36 ASN D N 1
ATOM 3914 C CA . ASN D 2 36 ? 13.711 -3.666 -41.607 1.00 65.85 36 ASN D CA 1
ATOM 3915 C C . ASN D 2 36 ? 13.088 -2.839 -42.738 1.00 66.17 36 ASN D C 1
ATOM 3916 O O . ASN D 2 36 ? 11.873 -2.658 -42.766 1.00 62.89 36 ASN D O 1
ATOM 3921 N N . PRO D 2 37 ? 13.923 -2.320 -43.663 1.00 78.06 37 PRO D N 1
ATOM 3922 C CA . PRO D 2 37 ? 13.474 -1.489 -44.791 1.00 78.72 37 PRO D CA 1
ATOM 3923 C C . PRO D 2 37 ? 12.651 -2.262 -45.820 1.00 76.47 37 PRO D C 1
ATOM 3924 O O . PRO D 2 37 ? 11.871 -1.667 -46.554 1.00 76.55 37 PRO D O 1
ATOM 3928 N N . ASN D 2 38 ? 12.848 -3.568 -45.899 1.00 100.36 38 ASN D N 1
ATOM 3929 C CA . ASN D 2 38 ? 11.868 -4.420 -46.538 1.00 95.95 38 ASN D CA 1
ATOM 3930 C C . ASN D 2 38 ? 10.795 -4.527 -45.469 1.00 92.05 38 ASN D C 1
ATOM 3931 O O . ASN D 2 38 ? 11.115 -4.653 -44.291 1.00 91.10 38 ASN D O 1
ATOM 3936 N N . ALA D 2 39 ? 9.531 -4.437 -45.847 1.00 62.76 39 ALA D N 1
ATOM 3937 C CA . ALA D 2 39 ? 8.468 -4.404 -44.848 1.00 59.04 39 ALA D CA 1
ATOM 3938 C C . ALA D 2 39 ? 8.239 -3.000 -44.303 1.00 60.42 39 ALA D C 1
ATOM 3939 O O . ALA D 2 39 ? 7.102 -2.563 -44.214 1.00 58.15 39 ALA D O 1
ATOM 3941 N N . SER D 2 40 ? 9.296 -2.292 -43.921 1.00 44.56 40 SER D N 1
ATOM 3942 C CA . SER D 2 40 ? 9.099 -0.923 -43.461 1.00 46.31 40 SER D CA 1
ATOM 3943 C C . SER D 2 40 ? 8.480 -0.081 -44.565 1.00 46.84 40 SER D C 1
ATOM 3944 O O . SER D 2 40 ? 8.320 -0.543 -45.695 1.00 82.75 40 SER D O 1
ATOM 3947 N N . LYS D 2 41 ? 8.127 1.151 -44.215 1.00 94.26 41 LYS D N 1
ATOM 3948 C CA . LYS D 2 41 ? 7.534 2.125 -45.126 1.00 95.25 41 LYS D CA 1
ATOM 3949 C C . LYS D 2 41 ? 6.024 2.031 -45.043 1.00 93.77 41 LYS D C 1
ATOM 3950 O O . LYS D 2 41 ? 5.433 0.989 -45.357 1.00 133.47 41 LYS D O 1
ATOM 3956 N N . SER D 2 42 ? 5.393 3.116 -44.603 1.00 70.21 42 SER D N 1
ATOM 3957 C CA . SER D 2 42 ? 6.063 4.301 -44.052 1.00 72.49 42 SER D CA 1
ATOM 3958 C C . SER D 2 42 ? 5.112 4.840 -42.999 1.00 72.36 42 SER D C 1
ATOM 3959 O O . SER D 2 42 ? 5.399 5.809 -42.294 1.00 116.75 42 SER D O 1
ATOM 3962 N N . ASP D 2 43 ? 3.968 4.164 -42.920 1.00 98.63 43 ASP D N 1
ATOM 3963 C CA . ASP D 2 43 ? 3.034 4.281 -41.807 1.00 97.23 43 ASP D CA 1
ATOM 3964 C C . ASP D 2 43 ? 3.400 3.264 -40.713 1.00 95.47 43 ASP D C 1
ATOM 3965 O O . ASP D 2 43 ? 2.815 3.276 -39.629 1.00 125.46 43 ASP D O 1
ATOM 3970 N N . ILE D 2 44 ? 4.355 2.381 -41.024 1.00 61.40 44 ILE D N 1
ATOM 3971 C CA . ILE D 2 44 ? 4.939 1.474 -40.038 1.00 60.42 44 ILE D CA 1
ATOM 3972 C C . ILE D 2 44 ? 6.449 1.416 -40.163 1.00 62.50 44 ILE D C 1
ATOM 3973 O O . ILE D 2 44 ? 7.000 1.583 -41.251 1.00 92.92 44 ILE D O 1
ATOM 3978 N N . ALA D 2 45 ? 7.105 1.147 -39.038 1.00 43.64 45 ALA D N 1
ATOM 3979 C CA . ALA D 2 45 ? 8.515 0.757 -39.023 1.00 46.19 45 ALA D CA 1
ATOM 3980 C C . ALA D 2 45 ? 8.654 -0.679 -38.504 1.00 43.17 45 ALA D C 1
ATOM 3981 O O . ALA D 2 45 ? 8.044 -1.055 -37.504 1.00 40.71 45 ALA D O 1
ATOM 3983 N N . PHE D 2 46 ? 9.443 -1.480 -39.204 1.00 79.10 46 PHE D N 1
ATOM 3984 C CA . PHE D 2 46 ? 9.695 -2.841 -38.771 1.00 76.78 46 PHE D CA 1
ATOM 3985 C C . PHE D 2 46 ? 11.115 -2.977 -38.239 1.00 80.53 46 PHE D C 1
ATOM 3986 O O . PHE D 2 46 ? 12.068 -2.503 -38.856 1.00 83.99 46 PHE D O 1
ATOM 3994 N N . PHE D 2 47 ? 11.243 -3.608 -37.078 1.00 33.59 47 PHE D N 1
ATOM 3995 C CA . PHE D 2 47 ? 12.541 -3.940 -36.517 1.00 36.56 47 PHE D CA 1
ATOM 3996 C C . PHE D 2 47 ? 12.611 -5.431 -36.245 1.00 34.82 47 PHE D C 1
ATOM 3997 O O . PHE D 2 47 ? 11.588 -6.095 -36.034 1.00 30.70 47 PHE D O 1
ATOM 4005 N N . TYR D 2 48 ? 13.833 -5.943 -36.251 1.00 44.78 48 TYR D N 1
ATOM 4006 C CA . TYR D 2 48 ? 14.092 -7.300 -35.836 1.00 44.04 48 TYR D CA 1
ATOM 4007 C C . TYR D 2 48 ? 14.711 -7.297 -34.445 1.00 42.76 48 TYR D C 1
ATOM 4008 O O . TYR D 2 48 ? 15.499 -6.423 -34.103 1.00 43.74 48 TYR D O 1
ATOM 4017 N N . ALA D 2 49 ? 14.314 -8.263 -33.633 1.00 36.55 49 ALA D N 1
ATOM 4018 C CA . ALA D 2 49 ? 15.006 -8.566 -32.394 1.00 34.62 49 ALA D CA 1
ATOM 4019 C C . ALA D 2 49 ? 15.502 -10.003 -32.502 1.00 31.26 49 ALA D C 1
ATOM 4020 O O . ALA D 2 49 ? 14.856 -10.852 -33.117 1.00 31.00 49 ALA D O 1
ATOM 4022 N N . PRO D 2 50 ? 16.655 -10.282 -31.905 1.00 56.14 50 PRO D N 1
ATOM 4023 C CA . PRO D 2 50 ? 17.335 -11.567 -32.072 1.00 54.67 50 PRO D CA 1
ATOM 4024 C C . PRO D 2 50 ? 16.430 -12.716 -31.681 1.00 51.53 50 PRO D C 1
ATOM 4025 O O . PRO D 2 50 ? 16.421 -13.748 -32.346 1.00 51.14 50 PRO D O 1
ATOM 4029 N N . ASN D 2 51 ? 15.670 -12.538 -30.610 1.00 46.48 51 ASN D N 1
ATOM 4030 C CA . ASN D 2 51 ? 14.827 -13.613 -30.129 1.00 43.79 51 ASN D CA 1
ATOM 4031 C C . ASN D 2 51 ? 13.444 -13.155 -29.659 1.00 44.06 51 ASN D C 1
ATOM 4032 O O . ASN D 2 51 ? 13.122 -11.958 -29.652 1.00 45.98 51 ASN D O 1
ATOM 4037 N N . GLN D 2 52 ? 12.636 -14.127 -29.252 1.00 49.79 52 GLN D N 1
ATOM 4038 C CA . GLN D 2 52 ? 11.243 -13.890 -28.896 1.00 49.01 52 GLN D CA 1
ATOM 4039 C C . GLN D 2 52 ? 11.015 -13.069 -27.622 1.00 47.39 52 GLN D C 1
ATOM 4040 O O . GLN D 2 52 ? 10.190 -12.148 -27.623 1.00 47.83 52 GLN D O 1
ATOM 4046 N N . VAL D 2 53 ? 11.707 -13.410 -26.537 1.00 28.23 53 VAL D N 1
ATOM 4047 C CA . VAL D 2 53 ? 11.566 -12.652 -25.300 1.00 26.84 53 VAL D CA 1
ATOM 4048 C C . VAL D 2 53 ? 11.916 -11.183 -25.522 1.00 27.67 53 VAL D C 1
ATOM 4049 O O . VAL D 2 53 ? 11.233 -10.295 -25.004 1.00 27.57 53 VAL D O 1
ATOM 4053 N N . LEU D 2 54 ? 12.972 -10.917 -26.294 1.00 33.88 54 LEU D N 1
ATOM 4054 C CA . LEU D 2 54 ? 13.323 -9.527 -26.613 1.00 37.04 54 LEU D CA 1
ATOM 4055 C C . LEU D 2 54 ? 12.234 -8.866 -27.440 1.00 39.63 54 LEU D C 1
ATOM 4056 O O . LEU D 2 54 ? 11.796 -7.750 -27.124 1.00 40.83 54 LEU D O 1
ATOM 4061 N N . CYS D 2 55 ? 11.793 -9.561 -28.489 1.00 45.28 55 CYS D N 1
ATOM 4062 C CA . CYS D 2 55 ? 10.718 -9.040 -29.314 1.00 46.85 55 CYS D CA 1
ATOM 4063 C C . CYS D 2 55 ? 9.497 -8.705 -28.455 1.00 44.31 55 CYS D C 1
ATOM 4064 O O . CYS D 2 55 ? 8.821 -7.698 -28.679 1.00 45.08 55 CYS D O 1
ATOM 4067 N N . THR D 2 56 ? 9.233 -9.535 -27.453 1.00 34.56 56 THR D N 1
ATOM 4068 C CA . THR D 2 56 ? 8.048 -9.360 -26.619 1.00 32.29 56 THR D CA 1
ATOM 4069 C C . THR D 2 56 ? 8.224 -8.304 -25.535 1.00 32.33 56 THR D C 1
ATOM 4070 O O . THR D 2 56 ? 7.334 -7.474 -25.327 1.00 33.02 56 THR D O 1
ATOM 4074 N N . THR D 2 57 ? 9.362 -8.333 -24.841 1.00 25.74 57 THR D N 1
ATOM 4075 C CA . THR D 2 57 ? 9.598 -7.396 -23.735 1.00 27.53 57 THR D CA 1
ATOM 4076 C C . THR D 2 57 ? 9.736 -5.978 -24.239 1.00 29.46 57 THR D C 1
ATOM 4077 O O . THR D 2 57 ? 9.107 -5.047 -23.731 1.00 30.03 57 THR D O 1
ATOM 4081 N N . ILE D 2 58 ? 10.566 -5.830 -25.258 1.00 27.95 58 ILE D N 1
ATOM 4082 C CA . ILE D 2 58 ? 10.701 -4.548 -25.885 1.00 32.09 58 ILE D CA 1
ATOM 4083 C C . ILE D 2 58 ? 9.294 -4.071 -26.257 1.00 32.59 58 ILE D C 1
ATOM 4084 O O . ILE D 2 58 ? 8.859 -3.016 -25.781 1.00 34.48 58 ILE D O 1
ATOM 4089 N N . THR D 2 59 ? 8.581 -4.850 -27.077 1.00 25.67 59 THR D N 1
ATOM 4090 C CA . THR D 2 59 ? 7.252 -4.439 -27.553 1.00 23.42 59 THR D CA 1
ATOM 4091 C C . THR D 2 59 ? 6.335 -4.016 -26.389 1.00 21.65 59 THR D C 1
ATOM 4092 O O . THR D 2 59 ? 5.662 -2.989 -26.450 1.00 21.46 59 THR D O 1
ATOM 4096 N N . ALA D 2 60 ? 6.335 -4.805 -25.319 1.00 28.29 60 ALA D N 1
ATOM 4097 C CA . ALA D 2 60 ? 5.518 -4.500 -24.149 1.00 29.42 60 ALA D CA 1
ATOM 4098 C C . ALA D 2 60 ? 5.975 -3.234 -23.406 1.00 29.51 60 ALA D C 1
ATOM 4099 O O . ALA D 2 60 ? 5.149 -2.423 -23.000 1.00 29.91 60 ALA D O 1
ATOM 4101 N N . LYS D 2 61 ? 7.271 -3.039 -23.211 1.00 38.59 61 LYS D N 1
ATOM 4102 C CA . LYS D 2 61 ? 7.657 -1.899 -22.389 1.00 41.09 61 LYS D CA 1
ATOM 4103 C C . LYS D 2 61 ? 8.088 -0.630 -23.124 1.00 46.48 61 LYS D C 1
ATOM 4104 O O . LYS D 2 61 ? 8.183 0.426 -22.506 1.00 49.11 61 LYS D O 1
ATOM 4110 N N . TYR D 2 62 ? 8.299 -0.707 -24.432 1.00 30.56 62 TYR D N 1
ATOM 4111 C CA . TYR D 2 62 ? 8.851 0.443 -25.145 1.00 34.47 62 TYR D CA 1
ATOM 4112 C C . TYR D 2 62 ? 8.172 0.699 -26.472 1.00 34.51 62 TYR D C 1
ATOM 4113 O O . TYR D 2 62 ? 8.523 1.645 -27.180 1.00 31.96 62 TYR D O 1
ATOM 4122 N N . GLY D 2 63 ? 7.226 -0.158 -26.829 1.00 32.24 63 GLY D N 1
ATOM 4123 C CA . GLY D 2 63 ? 6.531 -0.007 -28.095 1.00 31.12 63 GLY D CA 1
ATOM 4124 C C . GLY D 2 63 ? 5.926 1.364 -28.236 1.00 32.43 63 GLY D C 1
ATOM 4125 O O . GLY D 2 63 ? 5.967 1.950 -29.310 1.00 35.60 63 GLY D O 1
ATOM 4126 N N . ALA D 2 64 ? 5.361 1.882 -27.152 1.00 30.30 64 ALA D N 1
ATOM 4127 C CA . ALA D 2 64 ? 4.725 3.196 -27.206 1.00 31.86 64 ALA D CA 1
ATOM 4128 C C . ALA D 2 64 ? 5.779 4.287 -27.302 1.00 37.34 64 ALA D C 1
ATOM 4129 O O . ALA D 2 64 ? 5.613 5.249 -28.052 1.00 39.44 64 ALA D O 1
ATOM 4131 N N . LEU D 2 65 ? 6.852 4.138 -26.530 1.00 36.21 65 LEU D N 1
ATOM 4132 C CA . LEU D 2 65 ? 8.006 5.017 -26.651 1.00 35.91 65 LEU D CA 1
ATOM 4133 C C . LEU D 2 65 ? 8.505 5.085 -28.074 1.00 36.21 65 LEU D C 1
ATOM 4134 O O . LEU D 2 65 ? 8.863 6.148 -28.537 1.00 37.90 65 LEU D O 1
ATOM 4139 N N . LEU D 2 66 ? 8.540 3.953 -28.767 1.00 39.11 66 LEU D N 1
ATOM 4140 C CA . LEU D 2 66 ? 9.039 3.932 -30.141 1.00 37.29 66 LEU D CA 1
ATOM 4141 C C . LEU D 2 66 ? 8.064 4.552 -31.117 1.00 37.85 66 LEU D C 1
ATOM 4142 O O . LEU D 2 66 ? 8.458 5.358 -31.962 1.00 40.30 66 LEU D O 1
ATOM 4147 N N . LYS D 2 67 ? 6.801 4.154 -31.027 1.00 56.99 67 LYS D N 1
ATOM 4148 C CA . LYS D 2 67 ? 5.789 4.808 -31.819 1.00 56.93 67 LYS D CA 1
ATOM 4149 C C . LYS D 2 67 ? 5.976 6.321 -31.641 1.00 60.99 67 LYS D C 1
ATOM 4150 O O . LYS D 2 67 ? 6.216 7.059 -32.601 1.00 63.13 67 LYS D O 1
ATOM 4156 N N . GLU D 2 68 ? 5.893 6.762 -30.392 1.00 45.53 68 GLU D N 1
ATOM 4157 C CA . GLU D 2 68 ? 6.079 8.163 -30.036 1.00 48.76 68 GLU D CA 1
ATOM 4158 C C . GLU D 2 68 ? 7.274 8.770 -30.758 1.00 51.54 68 GLU D C 1
ATOM 4159 O O . GLU D 2 68 ? 7.130 9.416 -31.788 1.00 53.54 68 GLU D O 1
ATOM 4165 N N . ILE D 2 69 ? 8.454 8.550 -30.192 1.00 48.62 69 ILE D N 1
ATOM 4166 C CA . ILE D 2 69 ? 9.732 8.930 -30.799 1.00 49.74 69 ILE D CA 1
ATOM 4167 C C . ILE D 2 69 ? 9.727 9.003 -32.335 1.00 51.41 69 ILE D C 1
ATOM 4168 O O . ILE D 2 69 ? 10.218 9.976 -32.909 1.00 53.86 69 ILE D O 1
ATOM 4173 N N . LEU D 2 70 ? 9.182 7.974 -32.986 1.00 55.12 70 LEU D N 1
ATOM 4174 C CA . LEU D 2 70 ? 9.125 7.916 -34.446 1.00 56.02 70 LEU D CA 1
ATOM 4175 C C . LEU D 2 70 ? 8.195 8.966 -35.065 1.00 57.79 70 LEU D C 1
ATOM 4176 O O . LEU D 2 70 ? 8.602 9.698 -35.979 1.00 60.31 70 LEU D O 1
ATOM 4181 N N . SER D 2 71 ? 6.953 9.033 -34.574 1.00 61.26 71 SER D N 1
ATOM 4182 C CA . SER D 2 71 ? 5.964 9.998 -35.066 1.00 62.89 71 SER D CA 1
ATOM 4183 C C . SER D 2 71 ? 6.445 11.438 -34.927 1.00 67.05 71 SER D C 1
ATOM 4184 O O . SER D 2 71 ? 6.150 12.290 -35.769 1.00 69.45 71 SER D O 1
ATOM 4187 N N . GLN D 2 72 ? 7.178 11.700 -33.850 1.00 73.45 72 GLN D N 1
ATOM 4188 C CA . GLN D 2 72 ? 7.643 13.038 -33.522 1.00 75.82 72 GLN D CA 1
ATOM 4189 C C . GLN D 2 72 ? 8.910 13.427 -34.294 1.00 76.91 72 GLN D C 1
ATOM 4190 O O . GLN D 2 72 ? 9.439 14.529 -34.103 1.00 77.36 72 GLN D O 1
ATOM 4196 N N . ASN D 2 73 ? 9.392 12.539 -35.167 1.00 82.61 73 ASN D N 1
ATOM 4197 C CA . ASN D 2 73 ? 10.586 12.827 -35.969 1.00 84.05 73 ASN D CA 1
ATOM 4198 C C . ASN D 2 73 ? 10.477 12.475 -37.461 1.00 85.10 73 ASN D C 1
ATOM 4199 O O . ASN D 2 73 ? 9.679 11.625 -37.854 1.00 83.86 73 ASN D O 1
ATOM 4204 N N . LYS D 2 74 ? 11.269 13.154 -38.288 1.00 110.95 74 LYS D N 1
ATOM 4205 C CA . LYS D 2 74 ? 11.456 12.747 -39.673 1.00 110.67 74 LYS D CA 1
ATOM 4206 C C . LYS D 2 74 ? 12.308 11.492 -39.612 1.00 108.12 74 LYS D C 1
ATOM 4207 O O . LYS D 2 74 ? 12.941 11.243 -38.594 1.00 131.58 74 LYS D O 1
ATOM 4213 N N . VAL D 2 75 ? 12.361 10.720 -40.694 1.00 102.44 75 VAL D N 1
ATOM 4214 C CA . VAL D 2 75 ? 13.205 9.508 -40.735 1.00 101.10 75 VAL D CA 1
ATOM 4215 C C . VAL D 2 75 ? 13.497 9.013 -42.159 1.00 101.20 75 VAL D C 1
ATOM 4216 O O . VAL D 2 75 ? 14.650 8.914 -42.594 1.00 185.26 75 VAL D O 1
ATOM 4220 N N . GLY D 2 76 ? 12.419 8.731 -42.878 1.00 58.42 76 GLY D N 1
ATOM 4221 C CA . GLY D 2 76 ? 12.468 7.963 -44.102 1.00 57.24 76 GLY D CA 1
ATOM 4222 C C . GLY D 2 76 ? 11.465 6.893 -43.748 1.00 55.23 76 GLY D C 1
ATOM 4223 O O . GLY D 2 76 ? 11.737 5.700 -43.814 1.00 90.47 76 GLY D O 1
ATOM 4224 N N . MET D 2 77 ? 10.339 7.371 -43.214 1.00 101.47 77 MET D N 1
ATOM 4225 C CA . MET D 2 77 ? 9.302 6.593 -42.534 1.00 100.03 77 MET D CA 1
ATOM 4226 C C . MET D 2 77 ? 8.139 7.531 -42.539 1.00 101.59 77 MET D C 1
ATOM 4227 O O . MET D 2 77 ? 7.633 7.948 -41.492 1.00 141.62 77 MET D O 1
ATOM 4232 N N . HIS D 2 78 ? 7.722 7.862 -43.748 1.00 127.54 78 HIS D N 1
ATOM 4233 C CA . HIS D 2 78 ? 7.222 9.199 -44.002 1.00 129.08 78 HIS D CA 1
ATOM 4234 C C . HIS D 2 78 ? 5.769 9.485 -43.698 1.00 128.70 78 HIS D C 1
ATOM 4235 O O . HIS D 2 78 ? 5.047 8.630 -43.177 1.00 126.54 78 HIS D O 1
ATOM 4242 N N . LEU D 2 79 ? 5.363 10.702 -44.063 1.00 92.89 79 LEU D N 1
ATOM 4243 C CA . LEU D 2 79 ? 4.098 11.259 -43.616 1.00 92.79 79 LEU D CA 1
ATOM 4244 C C . LEU D 2 79 ? 3.810 10.622 -42.268 1.00 91.22 79 LEU D C 1
ATOM 4245 O O . LEU D 2 79 ? 4.325 11.071 -41.241 1.00 92.32 79 LEU D O 1
ATOM 4250 N N . ALA D 2 80 ? 3.031 9.548 -42.284 1.00 99.63 80 ALA D N 1
ATOM 4251 C CA . ALA D 2 80 ? 2.713 8.839 -41.060 1.00 98.76 80 ALA D CA 1
ATOM 4252 C C . ALA D 2 80 ? 2.884 9.794 -39.897 1.00 100.91 80 ALA D C 1
ATOM 4253 O O . ALA D 2 80 ? 3.887 9.751 -39.180 1.00 102.22 80 ALA D O 1
ATOM 4255 N N . HIS D 2 81 ? 1.926 10.697 -39.753 1.00 87.83 81 HIS D N 1
ATOM 4256 C CA . HIS D 2 81 ? 1.948 11.623 -38.648 1.00 89.42 81 HIS D CA 1
ATOM 4257 C C . HIS D 2 81 ? 1.778 10.830 -37.348 1.00 87.72 81 HIS D C 1
ATOM 4258 O O . HIS D 2 81 ? 1.660 11.402 -36.262 1.00 143.67 81 HIS D O 1
ATOM 4265 N N . SER D 2 82 ? 1.801 9.502 -37.477 1.00 91.94 82 SER D N 1
ATOM 4266 C CA . SER D 2 82 ? 1.530 8.599 -36.363 1.00 87.96 82 SER D CA 1
ATOM 4267 C C . SER D 2 82 ? 2.148 7.200 -36.511 1.00 84.52 82 SER D C 1
ATOM 4268 O O . SER D 2 82 ? 1.633 6.237 -35.923 1.00 80.17 82 SER D O 1
ATOM 4271 N N . VAL D 2 83 ? 3.253 7.097 -37.253 1.00 64.37 83 VAL D N 1
ATOM 4272 C CA . VAL D 2 83 ? 3.901 5.808 -37.572 1.00 61.85 83 VAL D CA 1
ATOM 4273 C C . VAL D 2 83 ? 3.836 4.711 -36.498 1.00 58.48 83 VAL D C 1
ATOM 4274 O O . VAL D 2 83 ? 4.151 4.941 -35.330 1.00 59.91 83 VAL D O 1
ATOM 4278 N N . ASP D 2 84 ? 3.416 3.522 -36.927 1.00 68.51 84 ASP D N 1
ATOM 4279 C CA . ASP D 2 84 ? 3.269 2.346 -36.067 1.00 64.94 84 ASP D CA 1
ATOM 4280 C C . ASP D 2 84 ? 4.608 1.603 -36.024 1.00 66.14 84 ASP D C 1
ATOM 4281 O O . ASP D 2 84 ? 5.377 1.642 -36.987 1.00 68.32 84 ASP D O 1
ATOM 4286 N N . VAL D 2 85 ? 4.908 0.942 -34.910 1.00 64.34 85 VAL D N 1
ATOM 4287 C CA . VAL D 2 85 ? 6.115 0.128 -34.842 1.00 65.27 85 VAL D CA 1
ATOM 4288 C C . VAL D 2 85 ? 5.759 -1.345 -34.689 1.00 61.07 85 VAL D C 1
ATOM 4289 O O . VAL D 2 85 ? 4.845 -1.705 -33.933 1.00 58.23 85 VAL D O 1
ATOM 4293 N N . ARG D 2 86 ? 6.470 -2.186 -35.433 1.00 84.77 86 ARG D N 1
ATOM 4294 C CA . ARG D 2 86 ? 6.301 -3.622 -35.341 1.00 81.43 86 ARG D CA 1
ATOM 4295 C C . ARG D 2 86 ? 7.674 -4.247 -35.267 1.00 83.63 86 ARG D C 1
ATOM 4296 O O . ARG D 2 86 ? 8.442 -4.170 -36.216 1.00 86.03 86 ARG D O 1
ATOM 4304 N N . ILE D 2 87 ? 7.994 -4.848 -34.129 1.00 45.36 87 ILE D N 1
ATOM 4305 C CA . ILE D 2 87 ? 9.244 -5.591 -34.010 1.00 47.12 87 ILE D CA 1
ATOM 4306 C C . ILE D 2 87 ? 9.022 -7.113 -34.052 1.00 44.03 87 ILE D C 1
ATOM 4307 O O . ILE D 2 87 ? 7.985 -7.610 -33.599 1.00 40.53 87 ILE D O 1
ATOM 4312 N N . GLU D 2 88 ? 9.986 -7.835 -34.619 1.00 54.22 88 GLU D N 1
ATOM 4313 C CA . GLU D 2 88 ? 9.843 -9.266 -34.846 1.00 51.84 88 GLU D CA 1
ATOM 4314 C C . GLU D 2 88 ? 11.116 -10.013 -34.509 1.00 54.25 88 GLU D C 1
ATOM 4315 O O . GLU D 2 88 ? 12.123 -9.402 -34.194 1.00 56.68 88 GLU D O 1
ATOM 4321 N N . VAL D 2 89 ? 11.068 -11.342 -34.592 1.00 40.64 89 VAL D N 1
ATOM 4322 C CA . VAL D 2 89 ? 12.278 -12.171 -34.484 1.00 41.69 89 VAL D CA 1
ATOM 4323 C C . VAL D 2 89 ? 12.874 -12.401 -35.884 1.00 44.32 89 VAL D C 1
ATOM 4324 O O . VAL D 2 89 ? 12.179 -12.236 -36.891 1.00 44.11 89 VAL D O 1
ATOM 4328 N N . ALA D 2 90 ? 14.139 -12.815 -35.944 1.00 51.45 90 ALA D N 1
ATOM 4329 C CA . ALA D 2 90 ? 14.927 -12.719 -37.178 1.00 54.59 90 ALA D CA 1
ATOM 4330 C C . ALA D 2 90 ? 14.700 -13.744 -38.321 1.00 54.79 90 ALA D C 1
ATOM 4331 O O . ALA D 2 90 ? 14.289 -13.363 -39.414 1.00 55.51 90 ALA D O 1
ATOM 4333 N N . PRO D 2 91 ? 15.020 -15.029 -38.107 1.00 90.30 91 PRO D N 1
ATOM 4334 C CA . PRO D 2 91 ? 14.751 -15.916 -39.245 1.00 90.24 91 PRO D CA 1
ATOM 4335 C C . PRO D 2 91 ? 13.586 -16.861 -38.985 1.00 88.38 91 PRO D C 1
ATOM 4336 O O . PRO D 2 91 ? 13.839 -18.057 -38.835 1.00 146.24 91 PRO D O 1
#

GO terms:
  GO:0042802 identical protein binding (F, IPI)
  GO:0005515 protein binding (F, IPI)

Sequence (532 aa):
MKNFYDWIKEFIRDQGEFIAQQSGWLELERSSYAKLIAQTISHVLNGGSLLVSADSSRHWFLNYILSNLNPKDLKERPLLSVIDFNASSFYPKNDANLSLATIEMTYQNPMFWHVGKIENEGLKTILLSKIPSFLWLFEELKEDCLLLKEHDSLLDYKLLQLFKLFENALFSVLYNKVTLMKNFYDWIKEFIRDQGEFIAQQSGWLELERSSYAKLIAQTISHVLNGGSLLVSADSSRHWFLNYILSNLNPKDLKERPLLSVIDFNASSFYPKNDANLSLATIEMTYQNPMFWHVGKIENEGLKTILLSKIPSFLWLFEELKEDCLLLKEHDSLLDYKLLQLFKLFENALFSVLYNKVTLNIEKEILALVKQNPKVSLIEYENYFSQLKYNPNASKSDIAFFYAPNQVLCTTITAKYGALLKEILSQNKGMHLAHSVDVRIEVAPNNIEKEILALVKQNPKVSLIEYENYFSQLKYNPNASKSDIAFFYAPNQVLCTTITAKYGALLKEILSQNKVGMHLAHSVDVRIEVAP

Radius of gyration: 29.74 Å; Cα contacts (8 Å, |Δi|>4): 792; chains: 4; bounding box: 42×70×93 Å

B-factor: mean 47.74, std 24.57, range [8.26, 208.3]

Foldseek 3Di:
DDDPVVVVVVVVVVVVVVCVVCVCVCVVPVDCLVVLLVVVLVLQVVVAAEAEDEDPVCPVLLVVLVCVQPPPCCPPPDRGRYHPNNPDPLQFDPPLPCSQVVVVVPGPAYEYEYAEDPDDVSSLVVNPPPRHYAAHYCDPSDDNHNHDPPPDPCRVVVSVVSSVVSVVVSCCVSVPVDDD/DDDPVVVVVVVVVVVVVVCVVCVCVCVVPPDPLVVLLVVVLVLQVVVEAEAEDEDPVCPVLLVVLVCVQPPPCCPPPDRGRYHPNNVDPLQFDPPLPSSQVVVVVPGPAYEYEYAEDPPDPSSLVNNPPPRHYAAHYCDPSDDPYNHDPPPDPCRVVVSVVSSVVSVVVSCCVVVPVDDD/DVVVCLLVLVPPDDVADPVNSVVAVVQKAWDPPPQALQETEIEHADDVNQVVCCVPCQVVSQVSLLVDDPRNPDNGHGYHYYHDD/DVLFVVLLVLVPPDDVADPVNSVVAVVQKGWDPPVAAALETEIEHADDVNQVVCCVPCQVVSQVSRLVDDGRRDPNVRRGYHYYHDD

CATH classification: 3.40.50.11670

InterPro domains:
  IPR021011 DNA replication regulator, HobA [PF12163] (1-180)
  IPR038381 DNA replication regulator HobA superfamily [G3DSA:3.40.50.11670] (1-180)

Nearest PDB structures (foldseek):
  2wp0-assembly1_B-2  TM=1.005E+00  e=3.229E-32  Helicobacter pylori
  2uvp-assembly1_D  TM=9.936E-01  e=1.060E-28  Helicobacter pylori
  2uvp-assembly1_B  TM=9.946E-01  e=6.868E-28  Helicobacter pylori
  3bjz-assembly1_A  TM=7.038E-01  e=2.203E-03  Pseudomonas aeruginosa PAO1
  1tk9-assembly1_D  TM=6.526E-01  e=1.182E-03  Campylobacter jejuni

Organism: Helicobacter pylori (strain ATCC 700392 / 26695) (NCBI:txid85962)

Secondary structure (DSSP, 8-state):
--BHHHHHHHHHHHHHHHHHHHTTTTTTT--THHHHHHHHHHHHHTT-EEEEEE-TT-HHHHHHHHHHHS-SS-TTS----EEE-SSSTTS-SS-HHHHHHHHHHH-SSEEEEEES---SHHHHHHHTSSS-EEEEESS-SSSS-EE--TT-TTHHHHHHHHHHHHHHHHHHHHTTSEE-/-EEHHHHHHHHHHHHHHHHHHHTTTTTTT--THHHHHHHHHHHHHTT-EEEEEE-TT-HHHHHHHHHHHS-SS-TT-----EEE-SSSTTS-SS-HHHHHHHHHHH-SSEEEEEES---SHHHHHHHTSSS-EEEEESS-SSSS-EE--TT-TTHHHHHHHHHHHHHHHHHHHHTTSSB-/-GGGGHHHHHHT-TT--HHHHHHTGGG-EE-SSS--SSEEEEEESSHHHHHHHHHHHHHHHHHHHHT-------SS-EEEEEE--/-HHHHHHHHHHHT-TT--HHHHHHTGGG-EE-TTT--SSEEEEEESSHHHHHHHHHHHHHHHHHHHHTS-SSS-S-TT-EEEEEE--

Solvent-accessible surface area: 26390 Å² total; per-residue (Å²): 159,93,66,0,88,80,23,3,116,90,46,2,114,75,22,3,76,83,20,28,132,55,16,16,26,2,50,125,92,79,62,73,4,19,100,10,5,5,82,1,0,44,15,10,12,97,37,3,9,5,0,0,0,8,3,30,61,24,86,3,0,13,38,0,0,40,36,38,1,37,38,174,96,44,154,62,47,2,137,14,59,27,42,48,0,36,86,31,111,51,40,0,150,149,62,9,105,113,12,37,54,44,0,88,147,78,48,187,55,11,10,0,0,1,2,0,99,46,98,47,119,8,2,83,65,1,5,80,25,184,18,56,36,2,0,2,3,31,144,111,44,90,150,72,19,9,88,13,143,46,160,21,74,16,9,16,20,25,2,0,5,4,0,41,0,0,33,60,0,5,21,15,16,3,32,63,128,7,66,76,150,91,63,0,86,79,25,3,113,89,45,2,118,74,22,3,77,82,19,27,133,56,15,15,27,2,43,116,111,84,57,72,4,13,98,10,3,5,85,2,0,43,15,10,13,96,38,3,8,5,0,0,0,7,2,30,59,23,85,2,0,13,36,0,0,41,35,37,1,36,37,173,93,44,155,61,44,1,139,12,59,26,41,49,1,36,85,29,111,53,38,0,151,148,62,9,104,113,11,38,53,39,0,88,150,78,50,188,56,12,10,0,0,1,1,0,98,47,96,45,122,9,1,83,63,1,6,78,24,184,18,57,35,2,0,2,3,31,144,113,43,90,150,68,16,12,92,13,143,47,158,20,73,16,8,18,18,27,2,0,5,4,0,41,1,0,33,61,0,5,22,16,16,3,31,70,132,7,56,76,132,158,56,53,120,27,40,47,42,5,93,128,34,121,171,10,50,116,97,13,23,90,20,1,3,47,19,12,104,18,8,62,111,46,4,144,54,83,33,0,30,6,70,0,65,17,66,21,0,13,74,13,1,69,85,69,6,7,78,30,7,86,105,6,17,39,139,40,196,51,71,17,153,30,183,86,2,46,14,123,13,71,54,52,170,146,109,55,37,144,91,13,29,46,36,6,95,129,34,126,166,12,50,115,96,14,23,91,23,1,3,49,18,11,108,17,8,48,109,65,4,140,36,97,36,0,33,7,69,1,66,16,65,20,0,14,74,14,0,69,86,70,7,6,81,30,8,86,109,6,5,41,139,42,167,42,42,11,121,130,22,152,89,2,47,13,126,13,70,53,50,169